Protein AF-A0A3C1PPK3-F1 (afdb_monomer_lite)

Sequence (485 aa):
MQSYTGLGYKLKTDQLLANPNTVRELVELITNYDINYLEFSGLGTVSAKKQSDSAVWELAVKTNLLLQATAELRNSKPNIHMHIGKAWLSSWWLMHTNWVGTNFVPENNWFPMANAEITGFSTENTATHLFNSLAFRLNTETGLLKISLLPESLTSNELQLLSEYINLFLKQPAANNSTKPVQGVFDNSAMIGFYQPANQAIKVVLHNSSFTSKSANVSLASLGITQAGNWFVERTYPTREILRKILTLNDTADFTLNGYETAVFVISRIEDAKRPLLSGVIFETIDNLGNFNKINLLKQTGKVSLLNPETVNSVYYNSSNIDKEITDFGIIDEEIYQNLRFNSEKTKKGIRINANCTVSPSVSKMQAYFLIETASGTAFLPAETDISLLVSEVKTAFIVEKISENKLLIKANAANNSGNFDLQIKTDKTWQGRVEVWLSELTDAGKNELTFECAQVVKEPRMLPKPFGNSKLFNLKKYYEAEFK

pLDDT: mean 78.93, std 12.97, range [37.59, 95.31]

Structure (mmCIF, N/CA/C/O backbone):
data_AF-A0A3C1PPK3-F1
#
_entry.id   AF-A0A3C1PPK3-F1
#
loop_
_atom_site.group_PDB
_atom_site.id
_atom_site.type_symbol
_atom_site.label_atom_id
_atom_site.label_alt_id
_atom_site.label_comp_id
_atom_site.label_asym_id
_atom_site.label_entity_id
_atom_site.label_seq_id
_atom_site.pdbx_PDB_ins_code
_atom_site.Cartn_x
_atom_site.Cartn_y
_atom_site.Cartn_z
_atom_site.occupancy
_atom_site.B_iso_or_equiv
_atom_site.auth_seq_id
_atom_site.auth_comp_id
_atom_site.auth_asym_id
_atom_site.auth_atom_id
_atom_site.pdbx_PDB_model_num
ATOM 1 N N . MET A 1 1 ? 22.198 -6.722 -12.959 1.00 37.59 1 MET A N 1
ATOM 2 C CA . MET A 1 1 ? 22.162 -5.335 -12.453 1.00 37.59 1 MET A CA 1
ATOM 3 C C . MET A 1 1 ? 23.525 -5.072 -11.822 1.00 37.59 1 MET A C 1
ATOM 5 O O . MET A 1 1 ? 23.898 -5.836 -10.942 1.00 37.59 1 MET A O 1
ATOM 9 N N . GLN A 1 2 ? 24.328 -4.136 -12.339 1.00 37.59 2 GLN A N 1
ATOM 10 C CA . GLN A 1 2 ? 25.604 -3.778 -11.699 1.00 37.59 2 GLN A CA 1
ATOM 11 C C . GLN A 1 2 ? 25.289 -2.849 -10.517 1.00 37.59 2 GLN A C 1
ATOM 13 O O . GLN A 1 2 ? 24.608 -1.843 -10.696 1.00 37.59 2 GLN A O 1
ATOM 18 N N . SER A 1 3 ? 25.700 -3.222 -9.303 1.00 39.12 3 SER A N 1
ATOM 19 C CA . SER A 1 3 ? 25.584 -2.365 -8.121 1.00 39.12 3 SER A CA 1
ATOM 20 C C . SER A 1 3 ? 26.776 -1.413 -8.092 1.00 39.12 3 SER A C 1
ATOM 22 O O . SER A 1 3 ? 27.906 -1.861 -7.900 1.00 39.12 3 SER A O 1
ATOM 24 N N . TYR A 1 4 ? 26.537 -0.118 -8.281 1.00 47.62 4 TYR A N 1
ATOM 25 C CA . TYR A 1 4 ? 27.577 0.899 -8.168 1.00 47.62 4 TYR A CA 1
ATOM 26 C C . TYR A 1 4 ? 27.524 1.530 -6.779 1.00 47.62 4 TYR A C 1
ATOM 28 O O . TYR A 1 4 ? 26.546 2.178 -6.416 1.00 47.62 4 TYR A O 1
ATOM 36 N N . THR A 1 5 ? 28.586 1.348 -6.004 1.00 50.84 5 THR A N 1
ATOM 37 C CA . THR A 1 5 ? 28.865 2.161 -4.818 1.00 50.84 5 THR A CA 1
ATOM 38 C C . THR A 1 5 ? 29.766 3.311 -5.254 1.00 50.84 5 THR A C 1
ATOM 40 O O . THR A 1 5 ? 30.829 3.063 -5.817 1.00 50.84 5 THR A O 1
ATOM 43 N N . GLY A 1 6 ? 29.358 4.562 -5.045 1.00 60.69 6 GLY A N 1
ATOM 44 C CA . GLY A 1 6 ? 30.160 5.716 -5.450 1.00 60.69 6 GLY A CA 1
ATOM 45 C C . GLY A 1 6 ? 29.600 7.034 -4.932 1.00 60.69 6 GLY A C 1
ATOM 46 O O . GLY A 1 6 ? 28.467 7.095 -4.451 1.00 60.69 6 GLY A O 1
ATOM 47 N N . LEU A 1 7 ? 30.407 8.088 -5.027 1.00 72.00 7 LEU A N 1
ATOM 48 C CA . LEU A 1 7 ? 29.980 9.437 -4.678 1.00 72.00 7 LEU A CA 1
ATOM 49 C C . LEU A 1 7 ? 28.989 9.952 -5.728 1.00 72.00 7 LEU A C 1
ATOM 51 O O . LEU A 1 7 ? 29.160 9.735 -6.932 1.00 72.00 7 LEU A O 1
ATOM 55 N N . GLY A 1 8 ? 27.944 10.624 -5.250 1.00 77.38 8 GLY A N 1
ATOM 56 C CA . GLY A 1 8 ? 26.984 11.346 -6.074 1.00 77.38 8 GLY A CA 1
ATOM 57 C C . GLY A 1 8 ? 27.191 12.850 -5.940 1.00 77.38 8 GLY A C 1
ATOM 58 O O . GLY A 1 8 ? 27.496 13.336 -4.852 1.00 77.38 8 GLY A O 1
ATOM 59 N N . TYR A 1 9 ? 26.992 13.593 -7.025 1.00 80.44 9 TYR A N 1
ATOM 60 C CA . TYR A 1 9 ? 27.049 15.053 -7.014 1.00 80.44 9 TYR A CA 1
ATOM 61 C C . TYR A 1 9 ? 25.759 15.647 -7.572 1.00 80.44 9 TYR A C 1
ATOM 63 O O . TYR A 1 9 ? 25.222 15.169 -8.571 1.00 80.44 9 TYR A O 1
ATOM 71 N N . LYS A 1 10 ? 25.250 16.695 -6.919 1.00 82.38 10 LYS A N 1
ATOM 72 C CA . LYS A 1 10 ? 24.083 17.444 -7.384 1.00 82.38 10 LYS A CA 1
ATOM 73 C C . LYS A 1 10 ? 24.513 18.842 -7.795 1.00 82.38 10 LYS A C 1
ATOM 75 O O . LYS A 1 10 ? 24.875 19.651 -6.945 1.00 82.38 10 LYS A O 1
ATOM 80 N N . LEU A 1 11 ? 24.414 19.124 -9.087 1.00 79.56 11 LEU A N 1
ATOM 81 C CA . LEU A 1 11 ? 24.751 20.416 -9.664 1.00 79.56 11 LEU A CA 1
ATOM 82 C C . LEU A 1 11 ? 23.479 21.242 -9.871 1.00 79.56 11 LEU A C 1
ATOM 84 O O . LEU A 1 11 ? 22.493 20.762 -10.441 1.00 79.56 11 LEU A O 1
ATOM 88 N N . LYS A 1 12 ? 23.486 22.501 -9.426 1.00 80.50 12 LYS A N 1
ATOM 89 C CA . LYS A 1 12 ? 22.482 23.482 -9.849 1.00 80.50 12 LYS A CA 1
ATOM 90 C C . LYS A 1 12 ? 22.970 24.123 -11.142 1.00 80.50 12 LYS A C 1
ATOM 92 O O . LYS A 1 12 ? 24.075 24.645 -11.180 1.00 80.50 12 LYS A O 1
ATOM 97 N N . THR A 1 13 ? 22.168 24.130 -12.197 1.00 72.69 13 THR A N 1
ATOM 98 C CA . THR A 1 13 ? 22.580 24.653 -13.509 1.00 72.69 13 THR A CA 1
ATOM 99 C C . THR A 1 13 ? 22.870 26.148 -13.507 1.00 72.69 13 THR A C 1
ATOM 101 O O . THR A 1 13 ? 23.626 26.609 -14.350 1.00 72.69 13 THR A O 1
ATOM 104 N N . ASP A 1 14 ? 22.368 26.903 -12.531 1.00 74.62 14 ASP A N 1
ATOM 105 C CA . ASP A 1 14 ? 22.784 28.298 -12.329 1.00 74.62 14 ASP A CA 1
ATOM 106 C C . ASP A 1 14 ? 24.286 28.417 -12.009 1.00 74.62 14 ASP A C 1
ATOM 108 O O . ASP A 1 14 ? 24.909 29.424 -12.327 1.00 74.62 14 ASP A O 1
ATOM 112 N N . GLN A 1 15 ? 24.898 27.367 -11.449 1.00 75.38 15 GLN A N 1
ATOM 113 C CA . GLN A 1 15 ? 26.343 27.306 -11.216 1.00 75.38 15 GLN A CA 1
ATOM 114 C C . GLN A 1 15 ? 27.127 27.146 -12.527 1.00 75.38 15 GLN A C 1
ATOM 116 O O . GLN A 1 15 ? 28.259 27.609 -12.591 1.00 75.38 15 GLN A O 1
ATOM 121 N N . LEU A 1 16 ? 26.529 26.557 -13.576 1.00 71.00 16 LEU A N 1
ATOM 122 C CA . LEU A 1 16 ? 27.148 26.446 -14.907 1.00 71.00 16 LEU A CA 1
ATOM 123 C C . LEU A 1 16 ? 27.249 27.800 -15.617 1.00 71.00 16 LEU A C 1
ATOM 125 O O . LEU A 1 16 ? 28.164 28.004 -16.404 1.00 71.00 16 LEU A O 1
ATOM 129 N N . LEU A 1 17 ? 26.325 28.725 -15.344 1.00 66.94 17 LEU A N 1
ATOM 130 C CA . LEU A 1 17 ? 26.344 30.061 -15.946 1.00 66.94 17 LEU A CA 1
ATOM 131 C C . LEU A 1 17 ? 27.372 31.002 -15.316 1.00 66.94 17 LEU A C 1
ATOM 133 O O . LEU A 1 17 ? 27.701 32.027 -15.908 1.00 66.94 17 LEU A O 1
ATOM 137 N N . ALA A 1 18 ? 27.849 30.693 -14.111 1.00 68.00 18 ALA A N 1
ATOM 138 C CA . ALA A 1 18 ? 28.669 31.615 -13.339 1.00 68.00 18 ALA A CA 1
ATOM 139 C C . ALA A 1 18 ? 30.119 31.724 -13.848 1.00 68.00 18 ALA A C 1
ATOM 141 O O . ALA A 1 18 ? 30.785 32.709 -13.529 1.00 68.00 18 ALA A O 1
ATOM 142 N N . ASN A 1 19 ? 30.627 30.750 -14.616 1.00 68.88 19 ASN A N 1
ATOM 143 C CA . ASN A 1 19 ? 32.015 30.752 -15.084 1.00 68.88 19 ASN A CA 1
ATOM 144 C C . ASN A 1 19 ? 32.168 30.034 -16.457 1.00 68.88 19 ASN A C 1
ATOM 146 O O . ASN A 1 19 ? 31.720 28.903 -16.628 1.00 68.88 19 ASN A O 1
ATOM 150 N N . PRO A 1 20 ? 32.835 30.646 -17.459 1.00 60.31 20 PRO A N 1
ATOM 151 C CA . PRO A 1 20 ? 33.094 30.016 -18.763 1.00 60.31 20 PRO A CA 1
ATOM 152 C C . PRO A 1 20 ? 33.888 28.701 -18.693 1.00 60.31 20 PRO A C 1
ATOM 154 O O . PRO A 1 20 ? 33.800 27.877 -19.598 1.00 60.31 20 PRO A O 1
ATOM 157 N N . ASN A 1 21 ? 34.665 28.493 -17.626 1.00 78.81 21 ASN A N 1
ATOM 158 C CA . ASN A 1 21 ? 35.447 27.278 -17.401 1.00 78.81 21 ASN A CA 1
ATOM 159 C C . ASN A 1 21 ? 34.678 26.182 -16.651 1.00 78.81 21 ASN A C 1
ATOM 161 O O . ASN A 1 21 ? 35.227 25.095 -16.467 1.00 78.81 21 ASN A O 1
ATOM 165 N N . THR A 1 22 ? 33.428 26.423 -16.234 1.00 79.75 22 THR A N 1
ATOM 166 C CA . THR A 1 22 ? 32.719 25.515 -15.320 1.00 79.75 22 THR A CA 1
ATOM 167 C C . THR A 1 22 ? 32.540 24.111 -15.881 1.00 79.75 22 THR A C 1
ATOM 169 O O . THR A 1 22 ? 32.565 23.161 -15.109 1.00 79.75 22 THR A O 1
ATOM 172 N N . VAL A 1 23 ? 32.398 23.935 -17.200 1.00 83.56 23 VAL A N 1
ATOM 173 C CA . VAL A 1 23 ? 32.276 22.587 -17.781 1.00 83.56 23 VAL A CA 1
ATOM 174 C C . VAL A 1 23 ? 33.554 21.777 -17.562 1.00 83.56 23 VAL A C 1
ATOM 176 O O . VAL A 1 23 ? 33.493 20.663 -17.048 1.00 83.56 23 VAL A O 1
ATOM 179 N N . ARG A 1 24 ? 34.716 22.362 -17.861 1.00 88.00 24 ARG A N 1
ATOM 180 C CA . ARG A 1 24 ? 36.019 21.723 -17.646 1.00 88.00 24 ARG A CA 1
ATOM 181 C C . ARG A 1 24 ? 36.290 21.474 -16.165 1.00 88.00 24 ARG A C 1
ATOM 183 O O . ARG A 1 24 ? 36.666 20.366 -15.804 1.00 88.00 24 ARG A O 1
ATOM 190 N N . GLU A 1 25 ? 36.040 22.467 -15.312 1.00 87.50 25 GLU A N 1
ATOM 191 C CA . GLU A 1 25 ? 36.190 22.333 -13.855 1.00 87.50 25 GLU A CA 1
ATOM 192 C C . GLU A 1 25 ? 35.269 21.238 -13.291 1.00 87.50 25 GLU A C 1
ATOM 194 O O . GLU A 1 25 ? 35.676 20.465 -12.425 1.00 87.50 25 GLU A O 1
ATOM 199 N N . LEU A 1 26 ? 34.041 21.121 -13.809 1.00 85.69 26 LEU A N 1
ATOM 200 C CA . LEU A 1 26 ? 33.120 20.043 -13.461 1.00 85.69 26 LEU A CA 1
ATOM 201 C C . LEU A 1 26 ? 33.666 18.688 -13.914 1.00 85.69 26 LEU A C 1
ATOM 203 O O . LEU A 1 26 ? 33.662 17.751 -13.127 1.00 85.69 26 LEU A O 1
ATOM 207 N N . VAL A 1 27 ? 34.142 18.562 -15.154 1.00 87.25 27 VAL A N 1
ATOM 208 C CA . VAL A 1 27 ? 34.720 17.306 -15.659 1.00 87.25 27 VAL A CA 1
ATOM 209 C C . VAL A 1 27 ? 35.927 16.886 -14.820 1.00 87.25 27 VAL A C 1
ATOM 211 O O . VAL A 1 27 ? 36.021 15.719 -14.434 1.00 87.25 27 VAL A O 1
ATOM 214 N N . GLU A 1 28 ? 36.811 17.825 -14.481 1.00 89.00 28 GLU A N 1
ATOM 215 C CA . GLU A 1 28 ? 37.955 17.592 -13.597 1.00 89.00 28 GLU A CA 1
ATOM 216 C C . GLU A 1 28 ? 37.500 17.156 -12.203 1.00 89.00 28 GLU A C 1
ATOM 218 O O . GLU A 1 28 ? 37.973 16.138 -11.708 1.00 89.00 28 GLU A O 1
ATOM 223 N N . LEU A 1 29 ? 36.535 17.850 -11.592 1.00 89.44 29 LEU A N 1
ATOM 224 C CA . LEU A 1 29 ? 35.961 17.471 -10.298 1.00 89.44 29 LEU A CA 1
ATOM 225 C C . LEU A 1 29 ? 35.396 16.044 -10.340 1.00 89.44 29 LEU A C 1
ATOM 227 O O . LEU A 1 29 ? 35.735 15.201 -9.514 1.00 89.44 29 LEU A O 1
ATOM 231 N N . ILE A 1 30 ? 34.543 15.750 -11.317 1.00 88.06 30 ILE A N 1
ATOM 232 C CA . ILE A 1 30 ? 33.876 14.453 -11.443 1.00 88.06 30 ILE A CA 1
ATOM 233 C C . ILE A 1 30 ? 34.886 13.319 -11.652 1.00 88.06 30 ILE A C 1
ATOM 235 O O . ILE A 1 30 ? 34.721 12.232 -11.094 1.00 88.06 30 ILE A O 1
ATOM 239 N N . THR A 1 31 ? 35.941 13.576 -12.425 1.00 85.69 31 THR A N 1
ATOM 240 C CA . THR A 1 31 ? 36.986 12.590 -12.719 1.00 85.69 31 THR A CA 1
ATOM 241 C C . THR A 1 31 ? 37.915 12.394 -11.521 1.00 85.69 31 THR A C 1
ATOM 243 O O . THR A 1 31 ? 38.138 11.260 -11.105 1.00 85.69 31 THR A O 1
ATOM 246 N N . ASN A 1 32 ? 38.398 13.482 -10.915 1.00 90.44 32 ASN A N 1
ATOM 247 C CA . ASN A 1 32 ? 39.363 13.447 -9.814 1.00 90.44 32 ASN A CA 1
ATOM 248 C C . ASN A 1 32 ? 38.776 12.854 -8.528 1.00 90.44 32 ASN A C 1
ATOM 250 O O . ASN A 1 32 ? 39.497 12.213 -7.768 1.00 90.44 32 ASN A O 1
ATOM 254 N N . TYR A 1 33 ? 37.477 13.054 -8.285 1.00 87.44 33 TYR A N 1
ATOM 255 C CA . TYR A 1 33 ? 36.782 12.527 -7.105 1.00 87.44 33 TYR A CA 1
ATOM 256 C C . TYR A 1 33 ? 36.030 11.216 -7.371 1.00 87.44 33 TYR A C 1
ATOM 258 O O . TYR A 1 33 ? 35.250 10.781 -6.527 1.00 87.44 33 TYR A O 1
ATOM 266 N N . ASP A 1 34 ? 36.237 10.600 -8.539 1.00 87.12 34 ASP A N 1
ATOM 267 C CA . ASP A 1 34 ? 35.568 9.369 -8.967 1.00 87.12 34 ASP A CA 1
ATOM 268 C C . ASP A 1 34 ? 34.038 9.387 -8.748 1.00 87.12 34 ASP A C 1
ATOM 270 O O . ASP A 1 34 ? 33.415 8.442 -8.263 1.00 87.12 34 ASP A O 1
ATOM 274 N N . ILE A 1 35 ? 33.395 10.497 -9.119 1.00 87.44 35 ILE A N 1
ATOM 275 C CA . ILE A 1 35 ? 31.944 10.655 -8.978 1.00 87.44 35 ILE A CA 1
ATOM 276 C C . ILE A 1 35 ? 31.252 9.821 -10.059 1.00 87.44 35 ILE A C 1
ATOM 278 O O . ILE A 1 35 ? 31.515 9.987 -11.251 1.00 87.44 35 ILE A O 1
ATOM 282 N N . ASN A 1 36 ? 30.376 8.906 -9.644 1.00 87.62 36 ASN A N 1
ATOM 283 C CA . ASN A 1 36 ? 29.747 7.914 -10.531 1.00 87.62 36 ASN A CA 1
ATOM 284 C C . ASN A 1 36 ? 28.280 8.238 -10.845 1.00 87.62 36 ASN A C 1
ATOM 286 O O . ASN A 1 36 ? 27.701 7.650 -11.759 1.00 87.62 36 ASN A O 1
ATOM 290 N N . TYR A 1 37 ? 27.697 9.196 -10.120 1.00 89.12 37 TYR A N 1
ATOM 291 C CA . TYR A 1 37 ? 26.332 9.676 -10.304 1.00 89.12 37 TYR A CA 1
ATOM 292 C C . TYR A 1 37 ? 26.284 11.209 -10.285 1.00 89.12 37 TYR A C 1
ATOM 294 O O . TYR A 1 37 ? 26.788 11.837 -9.351 1.00 89.12 37 TYR A O 1
ATOM 302 N N . LEU A 1 38 ? 25.640 11.808 -11.286 1.00 89.06 38 LEU A N 1
ATOM 303 C CA . LEU A 1 38 ? 25.472 13.254 -11.409 1.00 89.06 38 LEU A CA 1
ATOM 304 C C . LEU A 1 38 ? 24.002 13.619 -11.651 1.00 89.06 38 LEU A C 1
ATOM 306 O O . LEU A 1 38 ? 23.409 13.209 -12.648 1.00 89.06 38 LEU A O 1
ATOM 310 N N . GLU A 1 39 ? 23.432 14.428 -10.756 1.00 87.94 39 GLU A N 1
ATOM 311 C CA . GLU A 1 39 ? 22.098 15.024 -10.901 1.00 87.94 39 GLU A CA 1
ATOM 312 C C . GLU A 1 39 ? 22.215 16.501 -11.291 1.00 87.94 39 GLU A C 1
ATOM 314 O O . GLU A 1 39 ? 22.728 17.323 -10.529 1.00 87.94 39 GLU A O 1
ATOM 319 N N . PHE A 1 40 ? 21.668 16.855 -12.450 1.00 86.38 40 PHE A N 1
ATOM 320 C CA . PHE A 1 40 ? 21.488 18.234 -12.885 1.00 86.38 40 PHE A CA 1
ATOM 321 C C . PHE A 1 40 ? 20.135 18.759 -12.401 1.00 86.38 40 PHE A C 1
ATOM 323 O O . PHE A 1 40 ? 19.094 18.155 -12.643 1.00 86.38 40 PHE A O 1
ATOM 330 N N . SER A 1 41 ? 20.117 19.903 -11.722 1.00 82.06 41 SER A N 1
ATOM 331 C CA . SER A 1 41 ? 18.899 20.516 -11.177 1.00 82.06 41 SER A CA 1
ATOM 332 C C . SER A 1 41 ? 18.866 22.022 -11.426 1.00 82.06 41 SER A C 1
ATOM 334 O O . SER A 1 41 ? 19.895 22.618 -11.705 1.00 82.06 41 SER A O 1
ATOM 336 N N . GLY A 1 42 ? 17.704 22.668 -11.292 1.00 69.88 42 GLY A N 1
ATOM 337 C CA . GLY A 1 42 ? 17.645 24.136 -11.236 1.00 69.88 42 GLY A CA 1
ATOM 338 C C . GLY A 1 42 ? 17.702 24.875 -12.577 1.00 69.88 42 GLY A C 1
ATOM 339 O O . GLY A 1 42 ? 18.027 26.052 -12.590 1.00 69.88 42 GLY A O 1
ATOM 340 N N . LEU A 1 43 ? 17.344 24.238 -13.695 1.00 67.81 43 LEU A N 1
ATOM 341 C CA . LEU A 1 43 ? 17.264 24.916 -15.002 1.00 67.81 43 LEU A CA 1
ATOM 342 C C . LEU A 1 43 ? 16.178 26.010 -15.059 1.00 67.81 43 LEU A C 1
ATOM 344 O O . LEU A 1 43 ? 16.219 26.872 -15.933 1.00 67.81 43 LEU A O 1
ATOM 348 N N . GLY A 1 44 ? 15.238 25.997 -14.105 1.00 61.16 44 GLY A N 1
ATOM 349 C CA . GLY A 1 44 ? 14.089 26.899 -14.062 1.00 61.16 44 GLY A CA 1
ATOM 350 C C . GLY A 1 44 ? 13.072 26.614 -15.173 1.00 61.16 44 GLY A C 1
ATOM 351 O O . GLY A 1 44 ? 13.321 25.833 -16.088 1.00 61.16 44 GLY A O 1
ATOM 352 N N . THR A 1 45 ? 11.901 27.240 -15.080 1.00 61.12 45 THR A N 1
ATOM 353 C CA . THR A 1 45 ? 10.949 27.364 -16.192 1.00 61.12 45 THR A CA 1
ATOM 354 C C . THR A 1 45 ? 10.857 28.838 -16.560 1.00 61.12 45 THR A C 1
ATOM 356 O O . THR A 1 45 ? 10.664 29.667 -15.665 1.00 61.12 45 THR A O 1
ATOM 359 N N . VAL A 1 46 ? 10.931 29.180 -17.846 1.00 56.41 46 VAL A N 1
ATOM 360 C CA . VAL A 1 46 ? 10.552 30.527 -18.297 1.00 56.41 46 VAL A CA 1
ATOM 361 C C . VAL A 1 46 ? 9.038 30.623 -18.141 1.00 56.41 46 VAL A C 1
ATOM 363 O O . VAL A 1 46 ? 8.285 30.007 -18.891 1.00 56.41 46 VAL A O 1
ATOM 366 N N . SER A 1 47 ? 8.570 31.312 -17.099 1.00 53.91 47 SER A N 1
ATOM 367 C CA . SER A 1 47 ? 7.131 31.462 -16.891 1.00 53.91 47 SER A CA 1
ATOM 368 C C . SER A 1 47 ? 6.534 32.303 -18.021 1.00 53.91 47 SER A C 1
ATOM 370 O O . SER A 1 47 ? 7.167 33.239 -18.507 1.00 53.91 47 SER A O 1
ATOM 372 N N . ALA A 1 48 ? 5.287 32.023 -18.411 1.00 52.91 48 ALA A N 1
ATOM 373 C CA . ALA A 1 48 ? 4.592 32.785 -19.455 1.00 52.91 48 ALA A CA 1
ATOM 374 C C . ALA A 1 48 ? 4.504 34.300 -19.153 1.00 52.91 48 ALA A C 1
ATOM 376 O O . ALA A 1 48 ? 4.365 35.107 -20.062 1.00 52.91 48 ALA A O 1
ATOM 377 N N . LYS A 1 49 ? 4.640 34.702 -17.878 1.00 48.19 49 LYS A N 1
ATOM 378 C CA . LYS A 1 49 ? 4.674 36.108 -17.434 1.00 48.19 49 LYS A CA 1
ATOM 379 C C . LYS A 1 49 ? 6.065 36.768 -17.519 1.00 48.19 49 LYS A C 1
ATOM 381 O O . LYS A 1 49 ? 6.167 37.964 -17.275 1.00 48.19 49 LYS A O 1
ATOM 386 N N . LYS A 1 50 ? 7.128 36.011 -17.820 1.00 53.75 50 LYS A N 1
ATOM 387 C CA . LYS A 1 50 ? 8.530 36.466 -17.923 1.00 53.75 50 LYS A CA 1
ATOM 388 C C . LYS A 1 50 ? 9.174 36.066 -19.262 1.00 53.75 50 LYS A C 1
ATOM 390 O O . LYS A 1 50 ? 10.365 35.776 -19.308 1.00 53.75 50 LYS A O 1
ATOM 395 N N . GLN A 1 51 ? 8.410 36.046 -20.354 1.00 59.28 51 GLN A N 1
ATOM 396 C CA . GLN A 1 51 ? 8.976 35.918 -21.702 1.00 59.28 51 GLN A CA 1
ATOM 397 C C . GLN A 1 51 ? 9.638 37.239 -22.122 1.00 59.28 51 GLN A C 1
ATOM 399 O O . GLN A 1 51 ? 9.096 37.996 -22.918 1.00 59.28 51 GLN A O 1
ATOM 404 N N . SER A 1 52 ? 10.791 37.552 -21.535 1.00 69.75 52 SER A N 1
ATOM 405 C CA . SER A 1 52 ? 11.723 38.509 -22.126 1.00 69.75 52 SER A CA 1
ATOM 406 C C . SER A 1 52 ? 12.729 37.748 -22.986 1.00 69.75 52 SER A C 1
ATOM 408 O O . SER A 1 52 ? 13.070 36.604 -22.670 1.00 69.75 52 SER A O 1
ATOM 410 N N . ASP A 1 53 ? 13.254 38.385 -24.034 1.00 74.44 53 ASP A N 1
ATOM 411 C CA . ASP A 1 53 ? 14.310 37.802 -24.878 1.00 74.44 53 ASP A CA 1
ATOM 412 C C . ASP A 1 53 ? 15.512 37.328 -24.043 1.00 74.44 53 ASP A C 1
ATOM 414 O O . ASP A 1 53 ? 16.112 36.293 -24.322 1.00 74.44 53 ASP A O 1
ATOM 418 N N . SER A 1 54 ? 15.802 38.038 -22.947 1.00 75.44 54 SER A N 1
ATOM 419 C CA . SER A 1 54 ? 16.839 37.683 -21.974 1.00 75.44 54 SER A CA 1
ATOM 420 C C . SER A 1 54 ? 16.574 36.339 -21.277 1.00 75.44 54 SER A C 1
ATOM 422 O O . SER A 1 54 ? 17.479 35.514 -21.183 1.00 75.44 54 SER A O 1
ATOM 424 N N . ALA A 1 55 ? 15.332 36.057 -20.864 1.00 73.81 55 ALA A N 1
ATOM 425 C CA . ALA A 1 55 ? 14.989 34.794 -20.204 1.00 73.81 55 ALA A CA 1
ATOM 426 C C . ALA A 1 55 ? 15.046 33.592 -21.164 1.00 73.81 55 ALA A C 1
ATOM 428 O O . ALA A 1 55 ? 15.455 32.498 -20.772 1.00 73.81 55 ALA A O 1
ATOM 429 N N . VAL A 1 56 ? 14.656 33.789 -22.429 1.00 76.25 56 VAL A N 1
ATOM 430 C CA . VAL A 1 56 ? 14.767 32.759 -23.476 1.00 76.25 56 VAL A CA 1
ATOM 431 C C . VAL A 1 56 ? 16.234 32.484 -23.803 1.00 76.25 56 VAL A C 1
ATOM 433 O O . VAL A 1 56 ? 16.638 31.324 -23.897 1.00 76.25 56 VAL A O 1
ATOM 436 N N . TRP A 1 57 ? 17.042 33.538 -23.928 1.00 79.19 57 TRP A N 1
ATOM 437 C CA . TRP A 1 57 ? 18.474 33.414 -24.182 1.00 79.19 57 TRP A CA 1
ATOM 438 C C . TRP A 1 57 ? 19.199 32.709 -23.031 1.00 79.19 57 TRP A C 1
ATOM 440 O O . TRP A 1 57 ? 19.958 31.774 -23.271 1.00 79.19 57 TRP A O 1
ATOM 450 N N . GLU A 1 58 ? 18.903 33.070 -21.780 1.00 78.75 58 GLU A N 1
ATOM 451 C CA . GLU A 1 58 ? 19.454 32.403 -20.595 1.00 78.75 58 GLU A CA 1
ATOM 452 C C . GLU A 1 58 ? 19.134 30.898 -20.595 1.00 78.75 58 GLU A C 1
ATOM 454 O O . GLU A 1 58 ? 20.017 30.071 -20.359 1.00 78.75 58 GLU A O 1
ATOM 459 N N . LEU A 1 59 ? 17.892 30.523 -20.923 1.00 79.62 59 LEU A N 1
ATOM 460 C CA . LEU A 1 59 ? 17.479 29.124 -21.029 1.00 79.62 59 LEU A CA 1
ATOM 461 C C . LEU A 1 59 ? 18.250 28.373 -22.126 1.00 79.62 59 LEU A C 1
ATOM 463 O O . LEU A 1 59 ? 18.695 27.242 -21.911 1.00 79.62 59 LEU A O 1
ATOM 467 N N . ALA A 1 60 ? 18.423 28.996 -23.294 1.00 82.31 60 ALA A N 1
ATOM 468 C CA . ALA A 1 60 ? 19.168 28.420 -24.409 1.00 82.31 60 ALA A CA 1
ATOM 469 C C . ALA A 1 60 ? 20.648 28.210 -24.050 1.00 82.31 60 ALA A C 1
ATOM 471 O O . ALA A 1 60 ? 21.198 27.138 -24.302 1.00 82.31 60 ALA A O 1
ATOM 472 N N . VAL A 1 61 ? 21.276 29.189 -23.390 1.00 82.50 61 VAL A N 1
ATOM 473 C CA . VAL A 1 61 ? 22.663 29.081 -22.914 1.00 82.50 61 VAL A CA 1
ATOM 474 C C . VAL A 1 61 ? 22.797 27.968 -21.874 1.00 82.50 61 VAL A C 1
ATOM 476 O O . VAL A 1 61 ? 23.670 27.113 -22.022 1.00 82.50 61 VAL A O 1
ATOM 479 N N . LYS A 1 62 ? 21.904 27.906 -20.874 1.00 81.75 62 LYS A N 1
ATOM 480 C CA . LYS A 1 62 ? 21.883 26.812 -19.883 1.00 81.75 62 LYS A CA 1
ATOM 481 C C . LYS A 1 62 ? 21.763 25.441 -20.547 1.00 81.75 62 LYS A C 1
ATOM 483 O O . LYS A 1 62 ? 22.463 24.508 -20.162 1.00 81.75 62 LYS A O 1
ATOM 488 N N . THR A 1 63 ? 20.894 25.330 -21.550 1.00 84.31 63 THR A N 1
ATOM 489 C CA . THR A 1 63 ? 20.681 24.088 -22.305 1.00 84.31 63 THR A CA 1
ATOM 490 C C . THR A 1 63 ? 21.951 23.684 -23.052 1.00 84.31 63 THR A C 1
ATOM 492 O O . THR A 1 63 ? 22.398 22.550 -22.912 1.00 84.31 63 THR A O 1
ATOM 495 N N . ASN A 1 64 ? 22.584 24.609 -23.777 1.00 85.94 64 ASN A N 1
ATOM 496 C CA . ASN A 1 64 ? 23.816 24.335 -24.521 1.00 85.94 64 ASN A CA 1
ATOM 497 C C . ASN A 1 64 ? 24.984 23.940 -23.610 1.00 85.94 64 ASN A C 1
ATOM 499 O O . ASN A 1 64 ? 25.685 22.975 -23.906 1.00 85.94 64 ASN A O 1
ATOM 503 N N . LEU A 1 65 ? 25.166 24.628 -22.480 1.00 84.81 65 LEU A N 1
ATOM 504 C CA . LEU A 1 65 ? 26.202 24.276 -21.505 1.00 84.81 65 LEU A CA 1
ATOM 505 C C . LEU A 1 65 ? 25.969 22.890 -20.903 1.00 84.81 65 LEU A C 1
ATOM 507 O O . LEU A 1 65 ? 26.917 22.135 -20.702 1.00 84.81 65 LEU A O 1
ATOM 511 N N . LEU A 1 66 ? 24.711 22.528 -20.647 1.00 86.75 66 LEU A N 1
ATOM 512 C CA . LEU A 1 66 ? 24.367 21.194 -20.170 1.00 86.75 66 LEU A CA 1
ATOM 513 C C . LEU A 1 66 ? 24.668 20.113 -21.222 1.00 86.75 66 LEU A C 1
ATOM 515 O O . LEU A 1 66 ? 25.189 19.050 -20.880 1.00 86.75 66 LEU A O 1
ATOM 519 N N . LEU A 1 67 ? 24.400 20.377 -22.503 1.00 88.75 67 LEU A N 1
ATOM 520 C CA . LEU A 1 67 ? 24.762 19.457 -23.589 1.00 88.75 67 LEU A CA 1
ATOM 521 C C . LEU A 1 67 ? 26.268 19.283 -23.713 1.00 88.75 67 LEU A C 1
ATOM 523 O O . LEU A 1 67 ? 26.747 18.159 -23.832 1.00 88.75 67 LEU A O 1
ATOM 527 N N . GLN A 1 68 ? 27.010 20.384 -23.638 1.00 89.44 68 GLN A N 1
ATOM 528 C CA . GLN A 1 68 ? 28.462 20.340 -23.661 1.00 89.44 68 GLN A CA 1
ATOM 529 C C . GLN A 1 68 ? 28.996 19.522 -22.478 1.00 89.44 68 GLN A C 1
ATOM 531 O O . GLN A 1 68 ? 29.776 18.596 -22.678 1.00 89.44 68 GLN A O 1
ATOM 536 N N . ALA A 1 69 ? 28.510 19.791 -21.263 1.00 88.19 69 ALA A N 1
ATOM 537 C CA . ALA A 1 69 ? 28.925 19.066 -20.068 1.00 88.19 69 ALA A CA 1
ATOM 538 C C . ALA A 1 69 ? 28.615 17.568 -20.147 1.00 88.19 69 ALA A C 1
ATOM 540 O O . ALA A 1 69 ? 29.476 16.748 -19.844 1.00 88.19 69 ALA A O 1
ATOM 541 N N . THR A 1 70 ? 27.410 17.191 -20.579 1.00 90.75 70 THR A N 1
ATOM 542 C CA . THR A 1 70 ? 27.037 15.773 -20.716 1.00 90.75 70 THR A CA 1
ATOM 543 C C . THR A 1 70 ? 27.870 15.055 -21.781 1.00 90.75 70 THR A C 1
ATOM 545 O O . THR A 1 70 ? 28.278 13.915 -21.557 1.00 90.75 70 THR A O 1
ATOM 548 N N . ALA A 1 71 ? 28.178 15.713 -22.904 1.00 92.06 71 ALA A N 1
ATOM 549 C CA . ALA A 1 71 ? 29.031 15.157 -23.952 1.00 92.06 71 ALA A CA 1
ATOM 550 C C . ALA A 1 71 ? 30.487 14.986 -23.486 1.00 92.06 71 ALA A C 1
ATOM 552 O O . ALA A 1 71 ? 31.064 13.910 -23.649 1.00 92.06 71 ALA A O 1
ATOM 553 N N . GLU A 1 72 ? 31.073 16.011 -22.863 1.00 92.75 72 GLU A N 1
ATOM 554 C CA . GLU A 1 72 ? 32.444 15.948 -22.344 1.00 92.75 72 GLU A CA 1
ATOM 555 C C . GLU A 1 72 ? 32.583 14.897 -21.234 1.00 92.75 72 GLU A C 1
ATOM 557 O O . GLU A 1 72 ? 33.516 14.095 -21.270 1.00 92.75 72 GLU A O 1
ATOM 562 N N . LEU A 1 73 ? 31.618 14.821 -20.310 1.00 91.25 73 LEU A N 1
ATOM 563 C CA . LEU A 1 73 ? 31.588 13.805 -19.254 1.00 91.25 73 LEU A CA 1
ATOM 564 C C . LEU A 1 73 ? 31.439 12.384 -19.802 1.00 91.25 73 LEU A C 1
ATOM 566 O O . LEU A 1 73 ? 32.069 11.465 -19.287 1.00 91.25 73 LEU A O 1
ATOM 570 N N . ARG A 1 74 ? 30.634 12.173 -20.851 1.00 91.50 74 ARG A N 1
ATOM 571 C CA . ARG A 1 74 ? 30.538 10.863 -21.519 1.00 91.50 74 ARG A CA 1
ATOM 572 C C . ARG A 1 74 ? 31.855 10.454 -22.163 1.00 91.50 74 ARG A C 1
ATOM 574 O O . ARG A 1 74 ? 32.195 9.276 -22.120 1.00 91.50 74 ARG A O 1
ATOM 581 N N . ASN A 1 75 ? 32.585 11.404 -22.738 1.00 91.94 75 ASN A N 1
ATOM 582 C CA . ASN A 1 75 ? 33.876 11.131 -23.359 1.00 91.94 75 ASN A CA 1
ATOM 583 C C . ASN A 1 75 ? 34.955 10.813 -22.315 1.00 91.94 75 ASN A C 1
ATOM 585 O O . ASN A 1 75 ? 35.728 9.879 -22.511 1.00 91.94 75 ASN A O 1
ATOM 589 N N . SER A 1 76 ? 35.004 11.557 -21.205 1.00 90.88 76 SER A N 1
ATOM 590 C CA . SER A 1 76 ? 36.009 11.353 -20.152 1.00 90.88 76 SER A CA 1
ATOM 591 C C . SER A 1 76 ? 35.684 10.181 -19.224 1.00 90.88 76 SER A C 1
ATOM 593 O O . SER A 1 76 ? 36.585 9.473 -18.777 1.00 90.88 76 SER A O 1
ATOM 595 N N . LYS A 1 77 ? 34.397 9.945 -18.949 1.00 91.44 77 LYS A N 1
ATOM 596 C CA . LYS A 1 77 ? 33.901 8.902 -18.048 1.00 91.44 77 LYS A CA 1
ATOM 597 C C . LYS A 1 77 ? 32.665 8.212 -18.647 1.00 91.44 77 LYS A C 1
ATOM 599 O O . LYS A 1 77 ? 31.547 8.455 -18.196 1.00 91.44 77 LYS A O 1
ATOM 604 N N . PRO A 1 78 ? 32.831 7.281 -19.609 1.00 89.38 78 PRO A N 1
ATOM 605 C CA . PRO A 1 78 ? 31.710 6.657 -20.331 1.00 89.38 78 PRO A CA 1
ATOM 606 C C . PRO A 1 78 ? 30.648 5.998 -19.441 1.00 89.38 78 PRO A C 1
ATOM 608 O O . PRO A 1 78 ? 29.465 5.978 -19.791 1.00 89.38 78 PRO A O 1
ATOM 611 N N . ASN A 1 79 ? 31.068 5.510 -18.270 1.00 87.25 79 ASN A N 1
ATOM 612 C CA . ASN A 1 79 ? 30.228 4.811 -17.300 1.00 87.25 79 ASN A CA 1
ATOM 613 C C . ASN A 1 79 ? 29.525 5.738 -16.293 1.00 87.25 79 ASN A C 1
ATOM 615 O O . ASN A 1 79 ? 28.876 5.241 -15.375 1.00 87.25 79 ASN A O 1
ATOM 619 N N . ILE A 1 80 ? 29.648 7.066 -16.415 1.00 90.38 80 ILE A N 1
ATOM 620 C CA . ILE A 1 80 ? 28.932 7.980 -15.523 1.00 90.38 80 ILE A CA 1
ATOM 621 C C . ILE A 1 80 ? 27.417 7.853 -15.712 1.00 90.38 80 ILE A C 1
ATOM 623 O O . ILE A 1 80 ? 26.902 7.843 -16.836 1.00 90.38 80 ILE A O 1
ATOM 627 N N . HIS A 1 81 ? 26.696 7.790 -14.594 1.00 88.38 81 HIS A N 1
ATOM 628 C CA . HIS A 1 81 ? 25.245 7.882 -14.590 1.00 88.38 81 HIS A CA 1
ATOM 629 C C . HIS A 1 81 ? 24.814 9.336 -14.457 1.00 88.38 81 HIS A C 1
ATOM 631 O O . HIS A 1 81 ? 25.145 10.007 -13.480 1.00 88.38 81 HIS A O 1
ATOM 637 N N . MET A 1 82 ? 24.044 9.815 -15.430 1.00 90.06 82 MET A N 1
ATOM 638 C CA . MET A 1 82 ? 23.550 11.191 -15.442 1.00 90.06 82 MET A CA 1
ATOM 639 C C . MET A 1 82 ? 22.032 11.237 -15.344 1.00 90.06 82 MET A C 1
ATOM 641 O O . MET A 1 82 ? 21.322 10.456 -15.985 1.00 90.06 82 MET A O 1
ATOM 645 N N . HIS A 1 83 ? 21.544 12.193 -14.563 1.00 86.69 83 HIS A N 1
ATOM 646 C CA . HIS A 1 83 ? 20.136 12.409 -14.272 1.00 86.69 83 HIS A CA 1
ATOM 647 C C . HIS A 1 83 ? 19.786 13.895 -14.393 1.00 86.69 83 HIS A C 1
ATOM 649 O O . HIS A 1 83 ? 20.530 14.747 -13.916 1.00 86.69 83 HIS A O 1
ATOM 655 N N . ILE A 1 84 ? 18.653 14.218 -15.021 1.00 84.19 84 ILE A N 1
ATOM 656 C CA . ILE A 1 84 ? 18.129 15.594 -15.094 1.00 84.19 84 ILE A CA 1
ATOM 657 C C . ILE A 1 84 ? 16.891 15.697 -14.218 1.00 84.19 84 ILE A C 1
ATOM 659 O O . ILE A 1 84 ? 15.923 14.999 -14.466 1.00 84.19 84 ILE A O 1
ATOM 663 N N . GLY A 1 85 ? 16.891 16.572 -13.215 1.00 75.44 85 GLY A N 1
ATOM 664 C CA . GLY A 1 85 ? 15.799 16.742 -12.257 1.00 75.44 85 GLY A CA 1
ATOM 665 C C . GLY A 1 85 ? 14.515 17.393 -12.808 1.00 75.44 85 GLY A C 1
ATOM 666 O O . GLY A 1 85 ? 14.402 17.742 -13.979 1.00 75.44 85 GLY A O 1
ATOM 667 N N . LYS A 1 86 ? 13.550 17.595 -11.896 1.00 63.94 86 LYS A N 1
ATOM 668 C CA . LYS A 1 86 ? 12.089 17.807 -12.072 1.00 63.94 86 LYS A CA 1
ATOM 669 C C . LYS A 1 86 ? 11.551 18.942 -12.974 1.00 63.94 86 LYS A C 1
ATOM 671 O O . LYS A 1 86 ? 10.374 19.267 -12.862 1.00 63.94 86 LYS A O 1
ATOM 676 N N . ALA A 1 87 ? 12.335 19.564 -13.848 1.00 57.72 87 ALA A N 1
ATOM 677 C CA . ALA A 1 87 ? 11.875 20.729 -14.616 1.00 57.72 87 ALA A CA 1
ATOM 678 C C . ALA A 1 87 ? 11.688 20.488 -16.129 1.00 57.72 87 ALA A C 1
ATOM 680 O O . ALA A 1 87 ? 11.172 21.375 -16.802 1.00 57.72 87 ALA A O 1
ATOM 681 N N . TRP A 1 88 ? 12.091 19.331 -16.678 1.00 62.84 88 TRP A N 1
ATOM 682 C CA . TRP A 1 88 ? 12.171 19.138 -18.136 1.00 62.84 88 TRP A CA 1
ATOM 683 C C . TRP A 1 88 ? 11.664 17.765 -18.571 1.00 62.84 88 TRP A C 1
ATOM 685 O O . TRP A 1 88 ? 12.421 16.805 -18.679 1.00 62.84 88 TRP A O 1
ATOM 695 N N . LEU A 1 89 ? 10.367 17.680 -18.859 1.00 63.69 89 LEU A N 1
ATOM 696 C CA . LEU A 1 89 ? 9.726 16.468 -19.368 1.00 63.69 89 LEU A CA 1
ATOM 697 C C . LEU A 1 89 ? 9.876 16.381 -20.897 1.00 63.69 89 LEU A C 1
ATOM 699 O O . LEU A 1 89 ? 8.889 16.465 -21.620 1.00 63.69 89 LEU A O 1
ATOM 703 N N . SER A 1 90 ? 11.106 16.222 -21.402 1.00 72.62 90 SER A N 1
ATOM 704 C CA . SER A 1 90 ? 11.351 15.923 -22.825 1.00 72.62 90 SER A CA 1
ATOM 705 C C . SER A 1 90 ? 12.168 14.647 -22.996 1.00 72.62 90 SER A C 1
ATOM 707 O O . SER A 1 90 ? 13.217 14.490 -22.370 1.00 72.62 90 SER A O 1
ATOM 709 N N . SER A 1 91 ? 11.699 13.739 -23.859 1.00 70.00 91 SER A N 1
ATOM 710 C CA . SER A 1 91 ? 12.370 12.466 -24.176 1.00 70.00 91 SER A CA 1
ATOM 711 C C . SER A 1 91 ? 13.713 12.673 -24.865 1.00 70.00 91 SER A C 1
ATOM 713 O O . SER A 1 91 ? 14.593 11.824 -24.760 1.00 70.00 91 SER A O 1
ATOM 715 N N . TRP A 1 92 ? 13.910 13.840 -25.476 1.00 78.56 92 TRP A N 1
ATOM 716 C CA . TRP A 1 92 ? 15.167 14.258 -26.083 1.00 78.56 92 TRP A CA 1
ATOM 717 C C . TRP A 1 92 ? 16.354 14.188 -25.109 1.00 78.56 92 TRP A C 1
ATOM 719 O O . TRP A 1 92 ? 17.455 13.801 -25.497 1.00 78.56 92 TRP A O 1
ATOM 729 N N . TRP A 1 93 ? 16.128 14.460 -23.820 1.00 83.56 93 TRP A N 1
ATOM 730 C CA . TRP A 1 93 ? 17.182 14.381 -22.809 1.00 83.56 93 TRP A CA 1
ATOM 731 C C . TRP A 1 93 ? 17.762 12.976 -22.627 1.00 83.56 93 TRP A C 1
ATOM 733 O O . TRP A 1 93 ? 18.928 12.855 -22.263 1.00 83.56 93 TRP A O 1
ATOM 743 N N . LEU A 1 94 ? 17.009 11.920 -22.950 1.00 81.88 94 LEU A N 1
ATOM 744 C CA . LEU A 1 94 ? 17.493 10.537 -22.867 1.00 81.88 94 LEU A CA 1
ATOM 745 C C . LEU A 1 94 ? 18.586 10.209 -23.893 1.00 81.88 94 LEU A C 1
ATOM 747 O O . LEU A 1 94 ? 19.251 9.186 -23.767 1.00 81.88 94 LEU A O 1
ATOM 751 N N . MET A 1 95 ? 18.819 11.077 -24.882 1.00 84.94 95 MET A N 1
ATOM 752 C CA . MET A 1 95 ? 19.992 10.968 -25.757 1.00 84.94 95 MET A CA 1
ATOM 753 C C . MET A 1 95 ? 21.288 11.388 -25.051 1.00 84.94 95 MET A C 1
ATOM 755 O O . MET A 1 95 ? 22.376 11.009 -25.476 1.00 84.94 95 MET A O 1
ATOM 759 N N . HIS A 1 96 ? 21.174 12.164 -23.973 1.00 87.06 96 HIS A N 1
ATOM 760 C CA . HIS A 1 96 ? 22.300 12.762 -23.259 1.00 87.06 96 HIS A CA 1
ATOM 761 C C . HIS A 1 96 ? 22.445 12.217 -21.837 1.00 87.06 96 HIS A C 1
ATOM 763 O O . HIS A 1 96 ? 23.549 12.205 -21.294 1.00 87.06 96 HIS A O 1
ATOM 769 N N . THR A 1 97 ? 21.364 11.722 -21.230 1.00 86.75 97 THR A N 1
ATOM 770 C CA . THR A 1 97 ? 21.344 11.231 -19.848 1.00 86.75 97 THR A CA 1
ATOM 771 C C . THR A 1 97 ? 20.701 9.856 -19.723 1.00 86.75 97 THR A C 1
ATOM 773 O O . THR A 1 97 ? 20.049 9.359 -20.635 1.00 86.75 97 THR A O 1
ATOM 776 N N . ASN A 1 98 ? 20.917 9.202 -18.581 1.00 86.62 98 ASN A N 1
ATOM 777 C CA . ASN A 1 98 ? 20.339 7.888 -18.304 1.00 86.62 98 ASN A CA 1
ATOM 778 C C . ASN A 1 98 ? 18.889 8.003 -17.819 1.00 86.62 98 ASN A C 1
ATOM 780 O O . ASN A 1 98 ? 18.055 7.161 -18.158 1.00 86.62 98 ASN A O 1
ATOM 784 N N . TRP A 1 99 ? 18.607 9.039 -17.024 1.00 81.12 99 TRP A N 1
ATOM 785 C CA . TRP A 1 99 ? 17.322 9.229 -16.361 1.00 81.12 99 TRP A CA 1
ATOM 786 C C . TRP A 1 99 ? 16.844 10.677 -16.414 1.00 81.12 99 TRP A C 1
ATOM 788 O O . TRP A 1 99 ? 17.642 11.622 -16.437 1.00 81.12 99 TRP A O 1
ATOM 798 N N . VAL A 1 100 ? 15.525 10.841 -16.345 1.00 76.62 100 VAL A N 1
ATOM 799 C CA . VAL A 1 100 ? 14.860 12.140 -16.213 1.00 76.62 100 VAL A CA 1
ATOM 800 C C . VAL A 1 100 ? 13.926 12.113 -15.003 1.00 76.62 100 VAL A C 1
ATOM 802 O O . VAL A 1 100 ? 13.184 11.159 -14.777 1.00 76.62 100 VAL A O 1
ATOM 805 N 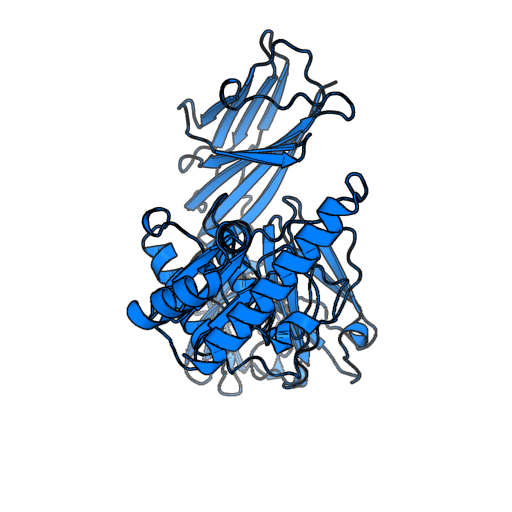N . GLY A 1 101 ? 13.992 13.174 -14.210 1.00 71.12 101 GLY A N 1
ATOM 806 C CA . GLY A 1 101 ? 13.155 13.473 -13.064 1.00 71.12 101 GLY A CA 1
ATOM 807 C C . GLY A 1 101 ? 11.766 13.836 -13.524 1.00 71.12 101 GLY A C 1
ATOM 808 O O . GLY A 1 101 ? 11.553 14.914 -14.079 1.00 71.12 101 GLY A O 1
ATOM 809 N N . THR A 1 102 ? 10.811 12.953 -13.256 1.00 62.41 102 THR A N 1
ATOM 810 C CA . THR A 1 102 ? 9.412 13.199 -13.583 1.00 62.41 102 THR A CA 1
ATOM 811 C C . THR A 1 102 ? 8.589 13.192 -12.300 1.00 62.41 102 THR A C 1
ATOM 813 O O . THR A 1 102 ? 8.741 12.323 -11.442 1.00 62.41 102 THR A O 1
ATOM 816 N N . ASN A 1 103 ? 7.701 14.174 -12.138 1.00 56.75 103 ASN A N 1
ATOM 817 C CA . ASN A 1 103 ? 6.504 13.923 -11.345 1.00 56.75 103 ASN A CA 1
ATOM 818 C C . ASN A 1 103 ? 5.618 13.120 -12.286 1.00 56.75 103 ASN A C 1
ATOM 820 O O . ASN A 1 103 ? 5.077 13.694 -13.227 1.00 56.75 103 ASN A O 1
ATOM 824 N N . PHE A 1 104 ? 5.592 11.799 -12.128 1.00 53.00 104 PHE A N 1
ATOM 825 C CA . PHE A 1 104 ? 4.855 10.943 -13.043 1.00 53.00 104 PHE A CA 1
ATOM 826 C C . PHE A 1 104 ? 3.378 11.362 -13.044 1.00 53.00 104 PHE A C 1
ATOM 828 O O . PHE A 1 104 ? 2.674 11.179 -12.051 1.00 53.00 104 PHE A O 1
ATOM 835 N N . VAL A 1 105 ? 2.934 11.960 -14.149 1.00 53.22 105 VAL A N 1
ATOM 836 C CA . VAL A 1 105 ? 1.523 12.193 -14.449 1.00 53.22 105 VAL A CA 1
ATOM 837 C C . VAL A 1 105 ? 1.187 11.216 -15.577 1.00 53.22 105 VAL A C 1
ATOM 839 O O . VAL A 1 105 ? 1.790 11.328 -16.647 1.00 53.22 105 VAL A O 1
ATOM 842 N N . PRO A 1 106 ? 0.273 10.251 -15.359 1.00 47.06 106 PRO A N 1
ATOM 843 C CA . PRO A 1 106 ? -0.048 9.189 -16.324 1.00 47.06 106 PRO A CA 1
ATOM 844 C C . PRO A 1 106 ? -0.437 9.682 -17.724 1.00 47.06 106 PRO A C 1
ATOM 846 O O . PRO A 1 106 ? -0.352 8.935 -18.692 1.00 47.06 106 PRO A O 1
ATOM 849 N N . GLU A 1 107 ? -0.856 10.942 -17.831 1.00 42.53 107 GLU A N 1
ATOM 850 C CA . GLU A 1 107 ? -1.338 11.584 -19.055 1.00 42.53 107 GLU A CA 1
ATOM 851 C C . GLU A 1 107 ? -0.231 11.847 -20.100 1.00 42.53 107 GLU A C 1
ATOM 853 O O . GLU A 1 107 ? -0.547 12.136 -21.249 1.00 42.53 107 GLU A O 1
ATOM 858 N N . ASN A 1 108 ? 1.058 11.688 -19.755 1.00 46.91 108 ASN A N 1
ATOM 859 C CA . ASN A 1 108 ? 2.198 11.983 -20.640 1.00 46.91 108 ASN A CA 1
ATOM 860 C C . ASN A 1 108 ? 3.121 10.766 -20.882 1.00 46.91 108 ASN A C 1
ATOM 862 O O . ASN A 1 108 ? 4.333 10.828 -20.658 1.00 46.91 108 ASN A O 1
ATOM 866 N N . ASN A 1 109 ? 2.564 9.660 -21.388 1.00 52.34 109 ASN A N 1
ATOM 867 C CA . ASN A 1 109 ? 3.282 8.412 -21.717 1.00 52.34 109 ASN A CA 1
ATOM 868 C C . ASN A 1 109 ? 4.176 8.502 -22.979 1.00 52.34 109 ASN A C 1
ATOM 870 O O . ASN A 1 109 ? 4.025 7.729 -23.921 1.00 52.34 109 ASN A O 1
ATOM 874 N N . TRP A 1 110 ? 5.141 9.422 -22.999 1.00 58.81 110 TRP A N 1
ATOM 875 C CA . TRP A 1 110 ? 6.158 9.508 -24.063 1.00 58.81 110 TRP A CA 1
ATOM 876 C C . TRP A 1 110 ? 7.509 8.887 -23.650 1.00 58.81 110 TRP A C 1
ATOM 878 O O . TRP A 1 110 ? 8.464 8.928 -24.424 1.00 58.81 110 TRP A O 1
ATOM 888 N N . PHE A 1 111 ? 7.608 8.311 -22.441 1.00 64.56 111 PHE A N 1
ATOM 889 C CA . PHE A 1 111 ? 8.863 7.844 -21.835 1.00 64.56 111 PHE A CA 1
ATOM 890 C C . PHE A 1 111 ? 8.798 6.370 -21.412 1.00 64.56 111 PHE A C 1
ATOM 892 O O . PHE A 1 111 ? 7.819 5.966 -20.782 1.00 64.56 111 PHE A O 1
ATOM 899 N N . PRO A 1 112 ? 9.852 5.571 -21.657 1.00 65.81 112 PRO A N 1
ATOM 900 C CA . PRO A 1 112 ? 9.998 4.272 -21.010 1.00 65.81 112 PRO A CA 1
ATOM 901 C C . PRO A 1 112 ? 10.118 4.431 -19.486 1.00 65.81 112 PRO A C 1
ATOM 903 O O . PRO A 1 112 ? 10.934 5.217 -19.001 1.00 65.81 112 PRO A O 1
ATOM 906 N N . MET A 1 113 ? 9.369 3.635 -18.715 1.00 65.38 113 MET A N 1
ATOM 907 C CA . MET A 1 113 ? 9.441 3.615 -17.239 1.00 65.38 113 MET A CA 1
ATOM 908 C C . MET A 1 113 ? 10.845 3.288 -16.707 1.00 65.38 113 MET A C 1
ATOM 910 O O . MET A 1 113 ? 11.237 3.750 -15.634 1.00 65.38 113 MET A O 1
ATOM 914 N N . ALA A 1 114 ? 11.640 2.555 -17.491 1.00 66.69 114 ALA A N 1
ATOM 915 C CA . ALA A 1 114 ? 13.044 2.269 -17.207 1.00 66.69 114 ALA A CA 1
ATOM 916 C C . ALA A 1 114 ? 13.915 3.541 -17.103 1.00 66.69 114 ALA A C 1
ATOM 918 O O . ALA A 1 114 ? 14.963 3.533 -16.460 1.00 66.69 114 ALA A O 1
ATOM 919 N N . ASN A 1 115 ? 13.485 4.644 -17.716 1.00 69.00 115 ASN A N 1
ATOM 920 C CA . ASN A 1 115 ? 14.225 5.901 -17.768 1.00 69.00 115 ASN A CA 1
ATOM 921 C C . ASN A 1 115 ? 13.611 7.011 -16.895 1.00 69.00 115 ASN A C 1
ATOM 923 O O . ASN A 1 115 ? 14.195 8.091 -16.772 1.00 69.00 115 ASN A O 1
ATOM 927 N N . ALA A 1 116 ? 12.459 6.752 -16.273 1.00 65.50 116 ALA A N 1
ATOM 928 C CA . ALA A 1 116 ? 11.817 7.685 -15.361 1.00 65.50 116 ALA A CA 1
ATOM 929 C C . ALA A 1 116 ? 12.395 7.540 -13.946 1.00 65.50 116 ALA A C 1
ATOM 931 O O . ALA A 1 116 ? 12.365 6.464 -13.346 1.00 65.50 116 ALA A O 1
ATOM 932 N N . GLU A 1 117 ? 12.879 8.646 -13.380 1.00 66.19 117 GLU A N 1
ATOM 933 C CA . GLU A 1 117 ? 13.018 8.756 -11.933 1.00 66.19 117 GLU A CA 1
ATOM 934 C C . GLU A 1 117 ? 11.633 9.052 -11.367 1.00 66.19 117 GLU A C 1
ATOM 936 O O . GLU A 1 117 ? 10.998 10.058 -11.698 1.00 66.19 117 GLU A O 1
ATOM 941 N N . ILE A 1 118 ? 11.206 8.200 -10.447 1.00 59.12 118 ILE A N 1
ATOM 942 C CA . ILE A 1 118 ? 10.207 8.574 -9.463 1.00 59.12 118 ILE A CA 1
ATOM 943 C C . ILE A 1 118 ? 11.008 8.810 -8.174 1.00 59.12 118 ILE A C 1
ATOM 945 O O . ILE A 1 118 ? 11.824 7.972 -7.791 1.00 59.12 118 ILE A O 1
ATOM 949 N N . THR A 1 119 ? 10.770 9.892 -7.433 1.00 55.94 119 THR A N 1
ATOM 950 C CA . THR A 1 119 ? 11.437 10.141 -6.134 1.00 55.94 119 THR A CA 1
ATOM 951 C C . THR A 1 119 ? 10.569 9.630 -4.988 1.00 55.94 119 THR A C 1
ATOM 953 O O . THR A 1 119 ? 9.404 10.020 -4.913 1.00 55.94 119 THR A O 1
ATOM 956 N N . GLY A 1 120 ? 11.080 8.746 -4.122 1.00 48.00 120 GLY A N 1
ATOM 957 C CA . GLY A 1 120 ? 10.419 8.408 -2.858 1.00 48.00 120 GLY A CA 1
ATOM 958 C C . GLY A 1 120 ? 10.637 9.554 -1.883 1.00 48.00 120 GLY A C 1
ATOM 959 O O . GLY A 1 120 ? 11.764 9.766 -1.442 1.00 48.00 120 GLY A O 1
ATOM 960 N N . PHE A 1 121 ? 9.602 10.344 -1.610 1.00 47.12 121 PHE A N 1
ATOM 961 C CA . PHE A 1 121 ? 9.711 11.421 -0.634 1.00 47.12 121 PHE A CA 1
ATOM 962 C C . PHE A 1 121 ? 9.684 10.840 0.783 1.00 47.12 121 PHE A C 1
ATOM 964 O O . PHE A 1 121 ? 8.804 10.048 1.104 1.00 47.12 121 PHE A O 1
ATOM 971 N N . SER A 1 122 ? 10.626 11.266 1.626 1.00 40.44 122 SER A N 1
ATOM 972 C CA . SER A 1 122 ? 10.500 11.195 3.088 1.00 40.44 122 SER A CA 1
ATOM 973 C C . SER A 1 122 ? 10.725 12.558 3.748 1.00 40.44 122 SER A C 1
ATOM 975 O O . SER A 1 122 ? 10.899 12.626 4.963 1.00 40.44 122 SER A O 1
ATOM 977 N N . THR A 1 123 ? 10.753 13.656 2.981 1.00 37.88 123 THR A N 1
ATOM 978 C CA . THR A 1 123 ? 10.926 14.984 3.590 1.00 37.88 123 THR A CA 1
ATOM 979 C C . THR A 1 123 ? 9.755 15.330 4.509 1.00 37.88 123 THR A C 1
ATOM 981 O O . THR A 1 123 ? 9.927 16.146 5.404 1.00 37.88 123 THR A O 1
ATOM 984 N N . GLU A 1 124 ? 8.603 14.670 4.329 1.00 38.69 124 GLU A N 1
ATOM 985 C CA . GLU A 1 124 ? 7.395 14.847 5.132 1.00 38.69 124 GLU A CA 1
ATOM 986 C C . GLU A 1 124 ? 6.724 13.473 5.409 1.00 38.69 124 GLU A C 1
ATOM 988 O O . GLU A 1 124 ? 6.117 12.875 4.529 1.00 38.69 124 GLU A O 1
ATOM 993 N N . ASN A 1 125 ? 6.861 12.990 6.652 1.00 51.09 125 ASN A N 1
ATOM 994 C CA . ASN A 1 125 ? 5.999 12.053 7.403 1.00 51.09 125 ASN A CA 1
ATOM 995 C C . ASN A 1 125 ? 5.851 10.540 7.082 1.00 51.09 125 ASN A C 1
ATOM 997 O O . ASN A 1 125 ? 5.494 10.119 5.992 1.00 51.09 125 ASN A O 1
ATOM 1001 N N . THR A 1 126 ? 5.989 9.774 8.182 1.00 60.38 126 THR A N 1
ATOM 1002 C CA . THR A 1 126 ? 5.679 8.361 8.520 1.00 60.38 126 THR A CA 1
ATOM 1003 C C . THR A 1 126 ? 6.199 7.240 7.608 1.00 60.38 126 THR A C 1
ATOM 1005 O O . THR A 1 126 ? 6.056 7.236 6.388 1.00 60.38 126 THR A O 1
ATOM 1008 N N . ALA A 1 127 ? 6.760 6.203 8.238 1.00 66.00 127 ALA A N 1
ATOM 1009 C CA . ALA A 1 127 ? 7.283 5.013 7.571 1.00 66.00 127 ALA A CA 1
ATOM 1010 C C . ALA A 1 127 ? 6.263 4.330 6.638 1.00 66.00 127 ALA A C 1
ATOM 1012 O O . ALA A 1 127 ? 6.634 3.786 5.600 1.00 66.00 127 ALA A O 1
ATOM 1013 N N . THR A 1 128 ? 4.966 4.444 6.939 1.00 67.81 128 THR A N 1
ATOM 1014 C CA . THR A 1 128 ? 3.872 3.978 6.077 1.00 67.81 128 THR A CA 1
ATOM 1015 C C . THR A 1 128 ? 3.921 4.592 4.674 1.00 67.81 128 THR A C 1
ATOM 1017 O O . THR A 1 128 ? 3.807 3.860 3.690 1.00 67.81 128 THR A O 1
ATOM 1020 N N . HIS A 1 129 ? 4.138 5.908 4.543 1.00 71.00 129 HIS A N 1
ATOM 1021 C CA . HIS A 1 129 ? 4.227 6.561 3.230 1.00 71.00 129 HIS A CA 1
ATOM 1022 C C . HIS A 1 129 ? 5.471 6.115 2.453 1.00 71.00 129 HIS A C 1
ATOM 1024 O O . HIS A 1 129 ? 5.394 5.904 1.236 1.00 71.00 129 HIS A O 1
ATOM 1030 N N . LEU A 1 130 ? 6.598 5.919 3.150 1.00 76.69 130 LEU A N 1
ATOM 1031 C CA . LEU A 1 130 ? 7.826 5.391 2.558 1.00 76.69 130 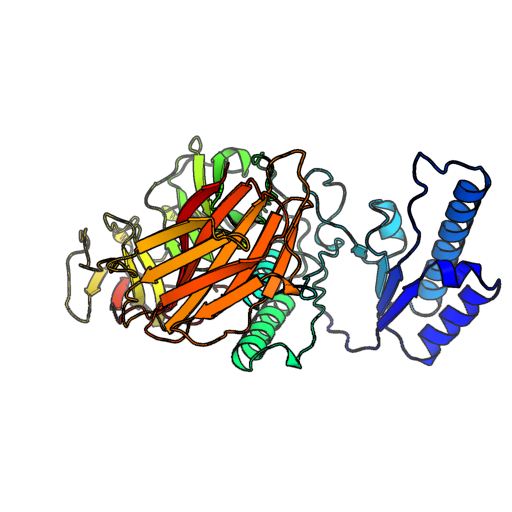LEU A CA 1
ATOM 1032 C C . LEU A 1 130 ? 7.588 3.992 1.976 1.00 76.69 130 LEU A C 1
ATOM 1034 O O . LEU A 1 130 ? 7.831 3.782 0.789 1.00 76.69 130 LEU A O 1
ATOM 1038 N N . PHE A 1 131 ? 7.070 3.048 2.766 1.00 81.25 131 PHE A N 1
ATOM 1039 C CA . PHE A 1 131 ? 6.880 1.669 2.300 1.00 81.25 131 PHE A CA 1
ATOM 1040 C C . PHE A 1 131 ? 5.792 1.538 1.241 1.00 81.25 131 PHE A C 1
ATOM 1042 O O . PHE A 1 131 ? 5.987 0.799 0.283 1.00 81.25 131 PHE A O 1
ATOM 1049 N N . ASN A 1 132 ? 4.714 2.322 1.319 1.00 77.31 132 ASN A N 1
ATOM 1050 C CA . ASN A 1 132 ? 3.723 2.389 0.244 1.00 77.31 132 ASN A CA 1
ATOM 1051 C C . ASN A 1 132 ? 4.339 2.912 -1.061 1.00 77.31 132 ASN A C 1
ATOM 1053 O O . ASN A 1 132 ? 4.136 2.326 -2.124 1.00 77.31 132 ASN A O 1
ATOM 1057 N N . SER A 1 133 ? 5.181 3.945 -0.981 1.00 75.19 133 SER A N 1
ATOM 1058 C CA . SER A 1 133 ? 5.921 4.447 -2.142 1.00 75.19 133 SER A CA 1
ATOM 1059 C C . SER A 1 133 ? 6.888 3.408 -2.713 1.00 75.19 133 SER A C 1
ATOM 1061 O O . SER A 1 133 ? 7.011 3.302 -3.932 1.00 75.19 133 SER A O 1
ATOM 1063 N N . LEU A 1 134 ? 7.588 2.651 -1.864 1.00 79.50 134 LEU A N 1
ATOM 1064 C CA . LEU A 1 134 ? 8.502 1.584 -2.285 1.00 79.50 134 LEU A CA 1
ATOM 1065 C C . LEU A 1 134 ? 7.756 0.403 -2.913 1.00 79.50 134 LEU A C 1
ATOM 1067 O O . LEU A 1 134 ? 8.179 -0.099 -3.954 1.00 79.50 134 LEU A O 1
ATOM 1071 N N . ALA A 1 135 ? 6.632 -0.005 -2.323 1.00 80.88 135 ALA A N 1
ATOM 1072 C CA . ALA A 1 135 ? 5.758 -1.051 -2.838 1.00 80.88 135 ALA A CA 1
ATOM 1073 C C . ALA A 1 135 ? 5.195 -0.694 -4.210 1.00 80.88 135 ALA A C 1
ATOM 1075 O O . ALA A 1 135 ? 5.213 -1.538 -5.110 1.00 80.88 135 ALA A O 1
ATOM 1076 N N . PHE A 1 136 ? 4.770 0.560 -4.386 1.00 77.50 136 PHE A N 1
ATOM 1077 C CA . PHE A 1 136 ? 4.380 1.093 -5.684 1.00 77.50 136 PHE A CA 1
ATOM 1078 C C . PHE A 1 136 ? 5.530 0.891 -6.681 1.00 77.50 136 PHE A C 1
ATOM 1080 O O . PHE A 1 136 ? 5.394 0.115 -7.622 1.00 77.50 136 PHE A O 1
ATOM 1087 N N . ARG A 1 137 ? 6.712 1.455 -6.405 1.00 74.88 137 ARG A N 1
ATOM 1088 C CA . ARG A 1 137 ? 7.874 1.451 -7.323 1.00 74.88 137 ARG A CA 1
ATOM 1089 C C . ARG A 1 137 ? 8.356 0.073 -7.732 1.00 74.88 137 ARG A C 1
ATOM 1091 O O . ARG A 1 137 ? 8.624 -0.157 -8.908 1.00 74.88 137 ARG A O 1
ATOM 1098 N N . LEU A 1 138 ? 8.450 -0.842 -6.767 1.00 76.50 138 LEU A N 1
ATOM 1099 C CA . LEU A 1 138 ? 8.809 -2.232 -7.034 1.00 76.50 138 LEU A CA 1
ATOM 1100 C C . LEU A 1 138 ? 7.864 -2.872 -8.051 1.00 76.50 138 LEU A C 1
ATOM 1102 O O . LEU A 1 138 ? 8.266 -3.769 -8.780 1.00 76.50 138 LEU A O 1
ATOM 1106 N N . ASN A 1 139 ? 6.605 -2.456 -8.100 1.00 74.25 139 ASN A N 1
ATOM 1107 C CA . ASN A 1 139 ? 5.629 -3.054 -9.000 1.00 74.25 139 ASN A CA 1
ATOM 1108 C C . ASN A 1 139 ? 5.377 -2.239 -10.269 1.00 74.25 139 ASN A C 1
ATOM 1110 O O . ASN A 1 139 ? 4.712 -2.749 -11.165 1.00 74.25 139 ASN A O 1
ATOM 1114 N N . THR A 1 140 ? 5.931 -1.030 -10.376 1.00 66.81 140 THR A N 1
ATOM 1115 C CA . THR A 1 140 ? 5.841 -0.185 -11.575 1.00 66.81 140 THR A CA 1
ATOM 1116 C C . THR A 1 140 ? 7.060 -0.301 -12.503 1.00 66.81 140 THR A C 1
ATOM 1118 O O . THR A 1 140 ? 7.173 0.483 -13.439 1.00 66.81 140 THR A O 1
ATOM 1121 N N . GLU A 1 141 ? 7.992 -1.227 -12.232 1.00 64.19 141 GLU A N 1
ATOM 1122 C CA . GLU A 1 141 ? 9.220 -1.468 -13.021 1.00 64.19 141 GLU A CA 1
ATOM 1123 C C . GLU A 1 141 ? 10.028 -0.193 -13.336 1.00 64.19 141 GLU A C 1
ATOM 1125 O O . GLU A 1 141 ? 10.551 -0.001 -14.435 1.00 64.19 141 GLU A O 1
ATOM 1130 N N . THR A 1 142 ? 10.135 0.717 -12.364 1.00 63.12 142 THR A N 1
ATOM 1131 C CA . THR A 1 142 ? 10.961 1.923 -12.519 1.00 63.12 142 THR A CA 1
ATOM 1132 C C . THR A 1 142 ? 12.432 1.546 -12.609 1.00 63.12 142 THR A C 1
ATOM 1134 O O . THR A 1 142 ? 12.915 0.779 -11.776 1.00 63.12 142 THR A O 1
ATOM 1137 N N . GLY A 1 143 ? 13.174 2.136 -13.548 1.00 61.81 143 GLY A N 1
ATOM 1138 C CA . GLY A 1 143 ? 14.605 1.839 -13.686 1.00 61.81 143 GLY A CA 1
ATOM 1139 C C . GLY A 1 143 ? 15.516 2.549 -12.682 1.00 61.81 143 GLY A C 1
ATOM 1140 O O . GLY A 1 143 ? 16.689 2.193 -12.586 1.00 61.81 143 GLY A O 1
ATOM 1141 N N . LEU A 1 144 ? 15.000 3.515 -11.910 1.00 69.62 144 LEU A N 1
ATOM 1142 C CA . LEU A 1 144 ? 15.736 4.179 -10.832 1.00 69.62 144 LEU A CA 1
ATOM 1143 C C . LEU A 1 144 ? 14.886 4.287 -9.561 1.00 69.62 144 LEU A C 1
ATOM 1145 O O . LEU A 1 144 ? 13.837 4.934 -9.547 1.00 69.62 144 LEU A O 1
ATOM 1149 N N . LEU A 1 145 ? 15.393 3.715 -8.468 1.00 72.88 145 LEU A N 1
ATOM 1150 C CA . LEU A 1 145 ? 14.859 3.912 -7.127 1.00 72.88 145 LEU A CA 1
ATOM 1151 C C . LEU A 1 145 ? 15.708 4.948 -6.384 1.00 72.88 145 LEU A C 1
ATOM 1153 O O . LEU A 1 145 ? 16.818 4.651 -5.950 1.00 72.88 145 LEU A O 1
ATOM 1157 N N . LYS A 1 146 ? 15.166 6.156 -6.201 1.00 74.75 146 LYS A N 1
ATOM 1158 C CA . LYS A 1 146 ? 15.772 7.177 -5.342 1.00 74.75 146 LYS A CA 1
ATOM 1159 C C . LYS A 1 146 ? 15.043 7.255 -4.009 1.00 74.75 146 LYS A C 1
ATOM 1161 O O . LYS A 1 146 ? 13.842 7.533 -3.965 1.00 74.75 146 LYS A O 1
ATOM 1166 N N . ILE A 1 147 ? 15.799 7.046 -2.939 1.00 73.62 147 ILE A N 1
ATOM 1167 C CA . ILE A 1 147 ? 15.343 7.149 -1.557 1.00 73.62 147 ILE A CA 1
ATOM 1168 C C . ILE A 1 147 ? 16.109 8.306 -0.916 1.00 73.62 147 ILE A C 1
ATOM 1170 O O . ILE A 1 147 ? 17.337 8.320 -0.921 1.00 73.62 147 ILE A O 1
ATOM 1174 N N . SER A 1 148 ? 15.392 9.297 -0.396 1.00 72.06 148 SER A N 1
ATOM 1175 C CA . SER A 1 148 ? 15.982 10.429 0.322 1.00 72.06 148 SER A CA 1
ATOM 1176 C C . SER A 1 148 ? 15.413 10.446 1.729 1.00 72.06 148 SER A C 1
ATOM 1178 O O . SER A 1 148 ? 14.271 10.856 1.901 1.00 72.06 148 SER A O 1
ATOM 1180 N N . LEU A 1 149 ? 16.198 9.963 2.694 1.00 71.19 149 LEU A N 1
ATOM 1181 C CA . LEU A 1 149 ? 15.821 9.860 4.103 1.00 71.19 149 LEU A CA 1
ATOM 1182 C C . LEU A 1 149 ? 17.018 10.100 5.020 1.00 71.19 149 LEU A C 1
ATOM 1184 O O . LEU A 1 149 ? 18.164 9.891 4.620 1.00 71.19 149 LEU A O 1
ATOM 1188 N N . LEU A 1 150 ? 16.737 10.508 6.256 1.00 68.81 150 LEU A N 1
ATOM 1189 C CA . LEU A 1 150 ? 17.701 10.454 7.352 1.00 68.81 150 LEU A CA 1
ATOM 1190 C C . LEU A 1 150 ? 17.591 9.063 7.991 1.00 68.81 150 LEU A C 1
ATOM 1192 O O . LEU A 1 150 ? 16.520 8.751 8.509 1.00 68.81 150 LEU A O 1
ATOM 1196 N N . PRO A 1 151 ? 18.628 8.208 7.973 1.00 68.81 151 PRO A N 1
ATOM 1197 C CA . PRO A 1 151 ? 18.526 6.852 8.526 1.00 68.81 151 PRO A CA 1
ATOM 1198 C C . PRO A 1 151 ? 18.080 6.828 9.992 1.00 68.81 151 PRO A C 1
ATOM 1200 O O . PRO A 1 151 ? 17.308 5.965 10.388 1.00 68.81 151 PRO A O 1
ATOM 1203 N N . GLU A 1 152 ? 18.499 7.832 10.763 1.00 72.00 152 GLU A N 1
ATOM 1204 C CA . GLU A 1 152 ? 18.145 8.028 12.176 1.00 72.00 152 GLU A CA 1
ATOM 1205 C C . GLU A 1 152 ? 16.650 8.305 12.405 1.00 72.00 152 GLU A C 1
ATOM 1207 O O . GLU A 1 152 ? 16.164 8.184 13.524 1.00 72.00 152 GLU A O 1
ATOM 1212 N N . SER A 1 153 ? 15.905 8.658 11.351 1.00 68.38 153 SER A N 1
ATOM 1213 C CA . SER A 1 153 ? 14.451 8.855 11.421 1.00 68.38 153 SER A CA 1
ATOM 1214 C C . SER A 1 153 ? 13.649 7.550 11.370 1.00 68.38 153 SER A C 1
ATOM 1216 O O . SER A 1 153 ? 12.432 7.586 11.545 1.00 68.38 153 SER A O 1
ATOM 1218 N N . LEU A 1 154 ? 14.308 6.409 11.134 1.00 76.00 154 LEU A N 1
ATOM 1219 C CA . LEU A 1 154 ? 13.683 5.091 11.063 1.00 76.00 154 LEU A CA 1
ATOM 1220 C C . LEU A 1 154 ? 14.031 4.240 12.288 1.00 76.00 154 LEU A C 1
ATOM 1222 O O . LEU A 1 154 ? 15.160 4.225 12.774 1.00 76.00 154 LEU A O 1
ATOM 1226 N N . THR A 1 155 ? 13.062 3.458 12.751 1.00 77.94 155 THR A N 1
ATOM 1227 C CA . THR A 1 155 ? 13.287 2.405 13.747 1.00 77.94 155 THR A CA 1
ATOM 1228 C C . THR A 1 155 ? 14.081 1.238 13.149 1.00 77.94 155 THR A C 1
ATOM 1230 O O . THR A 1 155 ? 14.122 1.045 11.934 1.00 77.94 155 THR A O 1
ATOM 1233 N N . SER A 1 156 ? 14.665 0.385 13.997 1.00 80.50 156 SER A N 1
ATOM 1234 C CA . SER A 1 156 ? 15.405 -0.806 13.543 1.00 80.50 156 SER A CA 1
ATOM 1235 C C . SER A 1 156 ? 14.563 -1.741 12.665 1.00 80.50 156 SER A C 1
ATOM 1237 O O . SER A 1 156 ? 15.063 -2.260 11.669 1.00 80.50 156 SER A O 1
ATOM 1239 N N . ASN A 1 157 ? 13.275 -1.908 12.985 1.00 79.88 157 ASN A N 1
ATOM 1240 C CA . ASN A 1 157 ? 12.358 -2.727 12.188 1.00 79.88 157 ASN A CA 1
ATOM 1241 C C . ASN A 1 157 ? 12.087 -2.102 10.813 1.00 79.88 157 ASN A C 1
ATOM 1243 O O . ASN A 1 157 ? 12.034 -2.810 9.811 1.00 79.88 157 ASN A O 1
ATOM 1247 N N . GLU A 1 158 ? 11.945 -0.779 10.743 1.00 81.88 158 GLU A N 1
ATOM 1248 C CA . GLU A 1 158 ? 11.744 -0.066 9.477 1.00 81.88 158 GLU A CA 1
ATOM 1249 C C . GLU A 1 158 ? 13.020 -0.089 8.622 1.00 81.88 158 GLU A C 1
ATOM 1251 O O . GLU A 1 158 ? 12.944 -0.273 7.411 1.00 81.88 158 GLU A O 1
ATOM 1256 N N . LEU A 1 159 ? 14.207 0.000 9.229 1.00 83.38 159 LEU A N 1
ATOM 1257 C CA . LEU A 1 159 ? 15.477 -0.175 8.517 1.00 83.38 159 LEU A CA 1
ATOM 1258 C C . LEU A 1 159 ? 15.635 -1.592 7.949 1.00 83.38 159 LEU A C 1
ATOM 1260 O O . LEU A 1 159 ? 16.061 -1.751 6.803 1.00 83.38 159 LEU A O 1
ATOM 1264 N N . GLN A 1 160 ? 15.262 -2.622 8.715 1.00 86.31 160 GLN A N 1
ATOM 1265 C CA . GLN A 1 160 ? 15.242 -3.998 8.217 1.00 86.31 160 GLN A CA 1
ATOM 1266 C C . GLN A 1 160 ? 14.276 -4.133 7.037 1.00 86.31 160 GLN A C 1
ATOM 1268 O O . GLN A 1 160 ? 14.651 -4.654 5.986 1.00 86.31 160 GLN A O 1
ATOM 1273 N N . LEU A 1 161 ? 13.057 -3.613 7.184 1.00 85.12 161 LEU A N 1
ATOM 1274 C CA . LEU A 1 161 ? 12.052 -3.647 6.132 1.00 85.12 161 LEU A CA 1
ATOM 1275 C C . LEU A 1 161 ? 12.553 -2.935 4.867 1.00 85.12 161 LEU A C 1
ATOM 1277 O O . LEU A 1 161 ? 12.466 -3.478 3.768 1.00 85.12 161 LEU A O 1
ATOM 1281 N N . LEU A 1 162 ? 13.164 -1.758 5.014 1.00 85.75 162 LEU A N 1
ATOM 1282 C CA . LEU A 1 162 ? 13.785 -1.017 3.917 1.00 85.75 162 LEU A CA 1
ATOM 1283 C C . LEU A 1 162 ? 14.853 -1.849 3.196 1.00 85.75 162 LEU A C 1
ATOM 1285 O O . LEU A 1 162 ? 14.872 -1.889 1.965 1.00 85.75 162 LEU A O 1
ATOM 1289 N N . SER A 1 163 ? 15.705 -2.551 3.945 1.00 86.38 163 SER A N 1
ATOM 1290 C CA . SER A 1 163 ? 16.705 -3.465 3.384 1.00 86.38 163 SER A CA 1
ATOM 1291 C C . SER A 1 163 ? 16.059 -4.591 2.568 1.00 86.38 163 SER A C 1
ATOM 1293 O O . SER A 1 163 ? 16.517 -4.907 1.468 1.00 86.38 163 SER A O 1
ATOM 1295 N N . GLU A 1 164 ? 14.954 -5.174 3.038 1.00 88.81 164 GLU A N 1
ATOM 1296 C CA . GLU A 1 164 ? 14.211 -6.196 2.289 1.00 88.81 164 GLU A CA 1
ATOM 1297 C C . GLU A 1 164 ? 13.633 -5.649 0.975 1.00 88.81 164 GLU A C 1
ATOM 1299 O O . GLU A 1 164 ? 13.757 -6.301 -0.068 1.00 88.81 164 GLU A O 1
ATOM 1304 N N . TYR A 1 165 ? 13.070 -4.435 0.998 1.00 86.31 165 TYR A N 1
ATOM 1305 C CA . TYR A 1 165 ? 12.583 -3.731 -0.194 1.00 86.31 165 TYR A CA 1
ATOM 1306 C C . TYR A 1 165 ? 13.702 -3.471 -1.212 1.00 86.31 165 TYR A C 1
ATOM 1308 O O . TYR A 1 165 ? 13.534 -3.748 -2.401 1.00 86.31 165 TYR A O 1
ATOM 1316 N N . ILE A 1 166 ? 14.862 -2.989 -0.758 1.00 84.19 166 ILE A N 1
ATOM 1317 C CA . ILE A 1 166 ? 16.028 -2.751 -1.621 1.00 84.19 166 ILE A CA 1
ATOM 1318 C C . ILE A 1 166 ? 16.522 -4.071 -2.225 1.00 84.19 166 ILE A C 1
ATOM 1320 O O . ILE A 1 166 ? 16.737 -4.163 -3.431 1.00 84.19 166 ILE A O 1
ATOM 1324 N N . ASN A 1 167 ? 16.640 -5.128 -1.420 1.00 85.81 167 ASN A N 1
ATOM 1325 C CA . ASN A 1 167 ? 17.060 -6.446 -1.895 1.00 85.81 167 ASN A CA 1
ATOM 1326 C C . ASN A 1 167 ? 16.087 -7.047 -2.915 1.00 85.81 167 ASN A C 1
ATOM 1328 O O . ASN A 1 167 ? 16.503 -7.771 -3.821 1.00 85.81 167 ASN A O 1
ATOM 1332 N N . LEU A 1 168 ? 14.790 -6.779 -2.769 1.00 84.00 168 LEU A N 1
ATOM 1333 C CA . LEU A 1 168 ? 13.792 -7.137 -3.768 1.00 84.00 168 LEU A CA 1
ATOM 1334 C C . LEU A 1 168 ? 14.004 -6.373 -5.066 1.00 84.00 168 LEU A C 1
ATOM 1336 O O . LEU A 1 168 ? 14.041 -7.016 -6.110 1.00 84.00 168 LEU A O 1
ATOM 1340 N N . PHE A 1 169 ? 14.198 -5.054 -4.989 1.00 79.50 169 PHE A N 1
ATOM 1341 C CA . PHE A 1 169 ? 14.449 -4.196 -6.149 1.00 79.50 169 PHE A CA 1
ATOM 1342 C C . PHE A 1 169 ? 15.672 -4.678 -6.938 1.00 79.50 169 PHE A C 1
ATOM 1344 O O . PHE A 1 169 ? 15.585 -4.910 -8.139 1.00 79.50 169 PHE A O 1
ATOM 1351 N N . LEU A 1 170 ? 16.786 -4.941 -6.249 1.00 79.44 170 LEU A N 1
ATOM 1352 C CA . LEU A 1 170 ? 18.038 -5.404 -6.862 1.00 79.44 170 LEU A CA 1
ATOM 1353 C C . LEU A 1 170 ? 17.925 -6.779 -7.539 1.00 79.44 170 LEU A C 1
ATOM 1355 O O . LEU A 1 170 ? 18.691 -7.083 -8.454 1.00 79.44 170 LEU A O 1
ATOM 1359 N N . LYS A 1 171 ? 16.992 -7.623 -7.080 1.00 81.38 171 LYS A N 1
ATOM 1360 C CA . LYS A 1 171 ? 16.718 -8.949 -7.6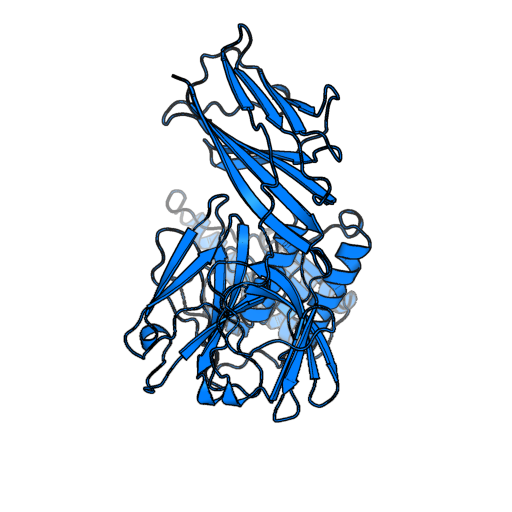54 1.00 81.38 171 LYS A CA 1
ATOM 1361 C C . LYS A 1 171 ? 15.724 -8.906 -8.811 1.00 81.38 171 LYS A C 1
ATOM 1363 O O . LYS A 1 171 ? 15.528 -9.942 -9.447 1.00 81.38 171 LYS A O 1
ATOM 1368 N N . GLN A 1 172 ? 15.076 -7.770 -9.072 1.00 72.12 172 GLN A N 1
ATOM 1369 C CA . GLN A 1 172 ? 14.181 -7.674 -10.216 1.00 72.12 172 GLN A CA 1
ATOM 1370 C C . GLN A 1 172 ? 14.990 -7.806 -11.510 1.00 72.12 172 GLN A C 1
ATOM 1372 O O . GLN A 1 172 ? 16.090 -7.252 -11.611 1.00 72.12 172 GLN A O 1
ATOM 1377 N N . PRO A 1 173 ? 14.486 -8.549 -12.509 1.00 65.38 173 PRO A N 1
ATOM 1378 C CA . PRO A 1 173 ? 15.041 -8.451 -13.850 1.00 65.38 173 PRO A CA 1
ATOM 1379 C C . PRO A 1 173 ? 14.991 -6.982 -14.291 1.00 65.38 173 PRO A C 1
ATOM 1381 O O . PRO A 1 173 ? 14.091 -6.245 -13.888 1.00 65.38 173 PRO A O 1
ATOM 1384 N N . ALA A 1 174 ? 15.981 -6.541 -15.075 1.00 59.62 174 ALA A N 1
ATOM 1385 C CA . ALA A 1 174 ? 15.972 -5.185 -15.622 1.00 59.62 174 ALA A CA 1
ATOM 1386 C C . ALA A 1 174 ? 14.614 -4.931 -16.294 1.00 59.62 174 ALA A C 1
ATOM 1388 O O . ALA A 1 174 ? 14.135 -5.820 -16.999 1.00 59.62 174 ALA A O 1
ATOM 1389 N N . ALA A 1 175 ? 14.003 -3.770 -16.020 1.00 55.84 175 ALA A N 1
ATOM 1390 C CA . ALA A 1 175 ? 12.675 -3.409 -16.512 1.00 55.84 175 ALA A CA 1
ATOM 1391 C C . ALA A 1 175 ? 12.541 -3.806 -17.988 1.00 55.84 175 ALA A C 1
ATOM 1393 O O . ALA A 1 175 ? 13.286 -3.319 -18.842 1.00 55.84 175 ALA A O 1
ATOM 1394 N N . ASN A 1 176 ? 11.653 -4.757 -18.271 1.00 50.38 176 ASN A N 1
ATOM 1395 C CA . ASN A 1 176 ? 11.472 -5.236 -19.629 1.00 50.38 176 ASN A CA 1
ATOM 1396 C C . ASN A 1 176 ? 10.611 -4.212 -20.368 1.00 50.38 176 ASN A C 1
ATOM 1398 O O . ASN A 1 176 ? 9.547 -3.825 -19.890 1.00 50.38 176 ASN A O 1
ATOM 1402 N N . ASN A 1 177 ? 11.007 -3.844 -21.587 1.00 50.44 177 ASN A N 1
ATOM 1403 C CA . ASN A 1 177 ? 10.242 -2.946 -22.468 1.00 50.44 177 ASN A CA 1
ATOM 1404 C C . ASN A 1 177 ? 8.819 -3.457 -22.815 1.00 50.44 177 ASN A C 1
ATOM 1406 O O . ASN A 1 177 ? 8.106 -2.817 -23.585 1.00 50.44 177 ASN A O 1
ATOM 1410 N N . SER A 1 178 ? 8.407 -4.624 -22.305 1.00 51.62 178 SER A N 1
ATOM 1411 C CA . SER A 1 178 ? 7.090 -5.224 -22.515 1.00 51.62 178 SER A CA 1
ATOM 1412 C C . SER A 1 178 ? 6.026 -4.780 -21.506 1.00 51.62 178 SER A C 1
ATOM 1414 O O . SER A 1 178 ? 4.844 -4.985 -21.783 1.00 51.62 178 SER A O 1
ATOM 1416 N N . THR A 1 179 ? 6.397 -4.168 -20.377 1.00 56.22 179 THR A N 1
ATOM 1417 C CA . THR A 1 179 ? 5.430 -3.647 -19.399 1.00 56.22 179 THR A CA 1
ATOM 1418 C C . THR A 1 179 ? 4.814 -2.363 -19.930 1.00 56.22 179 THR A C 1
ATOM 1420 O O . THR A 1 179 ? 5.502 -1.366 -20.151 1.00 56.22 179 THR A O 1
ATOM 1423 N N . LYS A 1 180 ? 3.502 -2.390 -20.171 1.00 57.53 180 LYS A N 1
ATOM 1424 C CA . LYS A 1 180 ? 2.758 -1.241 -20.684 1.00 57.53 180 LYS A CA 1
ATOM 1425 C C . LYS A 1 180 ? 1.957 -0.624 -19.540 1.00 57.53 180 LYS A C 1
ATOM 1427 O O . LYS A 1 180 ? 1.217 -1.352 -18.875 1.00 57.53 180 LYS A O 1
ATOM 1432 N N . PRO A 1 181 ? 2.062 0.691 -19.287 1.00 57.50 181 PRO A N 1
ATOM 1433 C CA . PRO A 1 181 ? 1.103 1.351 -18.413 1.00 57.50 181 PRO A CA 1
ATOM 1434 C C . PRO A 1 181 ? -0.290 1.161 -19.021 1.00 57.50 181 PRO A C 1
ATOM 1436 O O . PRO A 1 181 ? -0.486 1.425 -20.209 1.00 57.50 181 PRO A O 1
ATOM 1439 N N . VAL A 1 182 ? -1.242 0.670 -18.230 1.00 53.59 182 VAL A N 1
ATOM 1440 C CA . VAL A 1 182 ? -2.645 0.652 -18.647 1.00 53.59 182 VAL A CA 1
ATOM 1441 C C . VAL A 1 182 ? -3.329 1.796 -17.937 1.00 53.59 182 VAL A C 1
ATOM 1443 O O . VAL A 1 182 ? -3.429 1.830 -16.711 1.00 53.59 182 VAL A O 1
ATOM 1446 N N . GLN A 1 183 ? -3.771 2.757 -18.736 1.00 50.34 183 GLN A N 1
ATOM 1447 C CA . GLN A 1 183 ? -4.498 3.908 -18.247 1.00 50.34 183 GLN A CA 1
ATOM 1448 C C . GLN A 1 183 ? -5.946 3.491 -17.979 1.00 50.34 183 GLN A C 1
ATOM 1450 O O . GLN A 1 183 ? -6.702 3.210 -18.906 1.00 50.34 183 GLN A O 1
ATOM 1455 N N . GLY A 1 184 ? -6.331 3.454 -16.707 1.00 48.66 184 GLY A N 1
ATOM 1456 C CA . GLY A 1 184 ? -7.729 3.625 -16.330 1.00 48.66 184 GLY A CA 1
ATOM 1457 C C . GLY A 1 184 ? -8.000 5.113 -16.127 1.00 48.66 184 GLY A C 1
ATOM 1458 O O . GLY A 1 184 ? -7.149 5.837 -15.608 1.00 48.66 184 GLY A O 1
ATOM 1459 N N . VAL A 1 185 ? -9.160 5.590 -16.575 1.00 42.06 185 VAL A N 1
ATOM 1460 C CA . VAL A 1 185 ? -9.653 6.919 -16.201 1.00 42.06 185 VAL A CA 1
ATOM 1461 C C . VAL A 1 185 ? -10.166 6.801 -14.771 1.00 42.06 185 VAL A C 1
ATOM 1463 O O . VAL A 1 185 ? -11.109 6.055 -14.516 1.00 42.06 185 VAL A O 1
ATOM 1466 N N . PHE A 1 186 ? -9.526 7.500 -13.838 1.00 52.56 186 PHE A N 1
ATOM 1467 C CA . PHE A 1 186 ? -9.911 7.501 -12.431 1.00 52.56 186 PHE A CA 1
ATOM 1468 C C . PHE A 1 186 ? -10.166 8.940 -11.994 1.00 52.56 186 PHE A C 1
ATOM 1470 O O . PHE A 1 186 ? -9.316 9.805 -12.208 1.00 52.56 186 PHE A O 1
ATOM 1477 N N . ASP A 1 187 ? -11.330 9.200 -11.397 1.00 46.34 187 ASP A N 1
ATOM 1478 C CA . ASP A 1 187 ? -11.751 10.537 -10.970 1.00 46.34 187 ASP A CA 1
ATOM 1479 C C . ASP A 1 187 ? -10.669 11.220 -10.119 1.00 46.34 187 ASP A C 1
ATOM 1481 O O . ASP A 1 187 ? -10.431 10.829 -8.975 1.00 46.34 187 ASP A O 1
ATOM 1485 N N . ASN A 1 188 ? -10.004 12.238 -10.681 1.00 44.81 188 ASN A N 1
ATOM 1486 C CA . ASN A 1 188 ? -9.165 13.248 -10.015 1.00 44.81 188 ASN A CA 1
ATOM 1487 C C . ASN A 1 188 ? -8.203 12.736 -8.911 1.00 44.81 188 ASN A C 1
ATOM 1489 O O . ASN A 1 188 ? -7.896 13.444 -7.948 1.00 44.81 188 ASN A O 1
ATOM 1493 N N . SER A 1 189 ? -7.713 11.500 -9.035 1.00 44.62 189 SER A N 1
ATOM 1494 C CA . SER A 1 189 ? -6.803 10.828 -8.095 1.00 44.62 189 SER A CA 1
ATOM 1495 C C . SER A 1 189 ? -5.771 10.052 -8.890 1.00 44.62 189 SER A C 1
ATOM 1497 O O . SER A 1 189 ? -6.149 9.319 -9.797 1.00 44.62 189 SER A O 1
ATOM 1499 N N . ALA A 1 190 ? -4.491 10.148 -8.535 1.00 51.91 190 ALA A N 1
ATOM 1500 C CA . ALA A 1 190 ? -3.423 9.423 -9.220 1.00 51.91 190 ALA A CA 1
ATOM 1501 C C . ALA A 1 190 ? -3.453 7.912 -8.905 1.00 51.91 190 ALA A C 1
ATOM 1503 O O . ALA A 1 190 ? -2.607 7.406 -8.174 1.00 51.91 190 ALA A O 1
ATOM 1504 N N . MET A 1 191 ? -4.427 7.186 -9.454 1.00 53.81 191 MET A N 1
ATOM 1505 C CA . MET A 1 191 ? -4.415 5.728 -9.532 1.00 53.81 191 MET A CA 1
ATOM 1506 C C . MET A 1 191 ? -3.716 5.320 -10.834 1.00 53.81 191 MET A C 1
ATOM 1508 O O . MET A 1 191 ? -4.091 5.776 -11.911 1.00 53.81 191 MET A O 1
ATOM 1512 N N . ILE A 1 192 ? -2.656 4.511 -10.742 1.00 56.09 192 ILE A N 1
ATOM 1513 C CA . ILE A 1 192 ? -1.774 4.205 -11.878 1.00 56.09 192 ILE A CA 1
ATOM 1514 C C . ILE A 1 192 ? -1.567 2.695 -11.976 1.00 56.09 192 ILE A C 1
ATOM 1516 O O . ILE A 1 192 ? -0.738 2.146 -11.255 1.00 56.09 192 ILE A O 1
ATOM 1520 N N . GLY A 1 193 ? -2.297 2.043 -12.885 1.00 53.38 193 GLY A N 1
ATOM 1521 C CA . GLY A 1 193 ? -2.159 0.616 -13.178 1.00 53.38 193 GLY A CA 1
ATOM 1522 C C . GLY A 1 193 ? -1.044 0.311 -14.188 1.00 53.38 193 GLY A C 1
ATOM 1523 O O . GLY A 1 193 ? -0.795 1.076 -15.119 1.00 53.38 193 GLY A O 1
ATOM 1524 N N . PHE A 1 194 ? -0.383 -0.840 -14.035 1.00 60.53 194 PHE A N 1
ATOM 1525 C CA . PHE A 1 194 ? 0.683 -1.312 -14.929 1.00 60.53 194 PHE A CA 1
ATOM 1526 C C . PHE A 1 194 ? 0.395 -2.739 -15.361 1.00 60.53 194 PHE A C 1
ATOM 1528 O O . PHE A 1 194 ? 0.233 -3.594 -14.505 1.00 60.53 194 PHE A O 1
ATOM 1535 N N . TYR A 1 195 ? 0.389 -3.010 -16.663 1.00 57.78 195 TYR A N 1
ATOM 1536 C CA . TYR A 1 195 ? 0.179 -4.343 -17.219 1.00 57.78 195 TYR A CA 1
ATOM 1537 C C . TYR A 1 195 ? 1.503 -4.967 -17.655 1.00 57.78 195 TYR A C 1
ATOM 1539 O O . TYR A 1 195 ? 2.265 -4.364 -18.415 1.00 57.78 195 TYR A O 1
ATOM 1547 N N . GLN A 1 196 ? 1.740 -6.209 -17.233 1.00 59.75 196 GLN A N 1
ATOM 1548 C CA . GLN A 1 196 ? 2.860 -7.019 -17.700 1.00 59.75 196 GLN A CA 1
ATOM 1549 C C . GLN A 1 196 ? 2.330 -8.248 -18.469 1.00 59.75 196 GLN A C 1
ATOM 1551 O O . GLN A 1 196 ? 1.818 -9.175 -17.847 1.00 59.75 196 GLN A O 1
ATOM 1556 N N . PRO A 1 197 ? 2.466 -8.296 -19.809 1.00 50.66 197 PRO A N 1
ATOM 1557 C CA . PRO A 1 197 ? 1.854 -9.332 -20.651 1.00 50.66 197 PRO A CA 1
ATOM 1558 C C . PRO A 1 197 ? 2.415 -10.752 -20.489 1.00 50.66 197 PRO A C 1
ATOM 1560 O O . PRO A 1 197 ? 1.853 -11.694 -21.039 1.00 50.66 197 PRO A O 1
ATOM 1563 N N . ALA A 1 198 ? 3.545 -10.934 -19.803 1.00 49.03 198 ALA A N 1
ATOM 1564 C CA . ALA A 1 198 ? 4.356 -12.140 -19.972 1.00 49.03 198 ALA A CA 1
ATOM 1565 C C . ALA A 1 198 ? 3.789 -13.424 -19.326 1.00 49.03 198 ALA A C 1
ATOM 1567 O O . ALA A 1 198 ? 4.221 -14.503 -19.714 1.00 49.03 198 ALA A O 1
ATOM 1568 N N . ASN A 1 199 ? 2.846 -13.350 -18.374 1.00 51.75 199 ASN A N 1
ATOM 1569 C CA . ASN A 1 199 ? 2.595 -14.474 -17.456 1.00 51.75 199 ASN A CA 1
ATOM 1570 C C . ASN A 1 199 ? 1.116 -14.722 -17.097 1.00 51.75 199 ASN A C 1
ATOM 1572 O O . ASN A 1 199 ? 0.830 -14.756 -15.913 1.00 51.75 199 ASN A O 1
ATOM 1576 N N . GLN A 1 200 ? 0.174 -14.891 -18.042 1.00 68.75 200 GLN A N 1
ATOM 1577 C CA . GLN A 1 200 ? -1.235 -15.334 -17.791 1.00 68.75 200 GLN A CA 1
ATOM 1578 C C . GLN A 1 200 ? -2.064 -14.546 -16.738 1.00 68.75 200 GLN A C 1
ATOM 1580 O O . GLN A 1 200 ? -3.249 -14.805 -16.544 1.00 68.75 200 GLN A O 1
ATOM 1585 N N . ALA A 1 201 ? -1.459 -13.561 -16.089 1.00 79.62 201 ALA A N 1
ATOM 1586 C CA . ALA A 1 201 ? -1.913 -12.866 -14.912 1.00 79.62 201 ALA A CA 1
ATOM 1587 C C . ALA A 1 201 ? -1.545 -11.397 -15.072 1.00 79.62 201 ALA A C 1
ATOM 1589 O O . ALA A 1 201 ? -0.447 -11.048 -15.515 1.00 79.62 201 ALA A O 1
ATOM 1590 N N . ILE A 1 202 ? -2.474 -10.531 -14.703 1.00 80.94 202 ILE A N 1
ATOM 1591 C CA . ILE A 1 202 ? -2.331 -9.089 -14.808 1.00 80.94 202 ILE A CA 1
ATOM 1592 C C . ILE A 1 202 ? -2.064 -8.535 -13.432 1.00 80.94 202 ILE A C 1
ATOM 1594 O O . ILE A 1 202 ? -2.883 -8.676 -12.530 1.00 80.94 202 ILE A O 1
ATOM 1598 N N . LYS A 1 203 ? -0.935 -7.857 -13.275 1.00 81.94 203 LYS A N 1
ATOM 1599 C CA . LYS A 1 203 ? -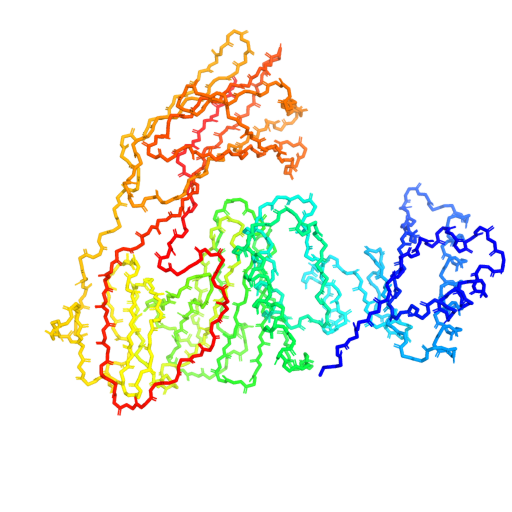0.713 -7.035 -12.095 1.00 81.94 203 LYS A CA 1
ATOM 1600 C C . LYS A 1 203 ? -1.476 -5.720 -12.255 1.00 81.94 203 LYS A C 1
ATOM 1602 O O . LYS A 1 203 ? -1.543 -5.180 -13.347 1.00 81.94 203 LYS A O 1
ATOM 1607 N N . VAL A 1 204 ? -2.051 -5.202 -11.181 1.00 82.31 204 VAL A N 1
ATOM 1608 C CA . VAL A 1 204 ? -2.623 -3.856 -11.121 1.00 82.31 204 VAL A CA 1
ATOM 1609 C C . VAL A 1 204 ? -2.085 -3.215 -9.855 1.00 82.31 204 VAL A C 1
ATOM 1611 O O . VAL A 1 204 ? -2.264 -3.739 -8.762 1.00 82.31 204 VAL A O 1
ATOM 1614 N N . VAL A 1 205 ? -1.390 -2.095 -9.990 1.00 81.88 205 VAL A N 1
ATOM 1615 C CA . VAL A 1 205 ? -0.903 -1.320 -8.848 1.00 81.88 205 VAL A CA 1
ATOM 1616 C C . VAL A 1 205 ? -1.816 -0.119 -8.711 1.00 81.88 205 VAL A C 1
ATOM 1618 O O . VAL A 1 205 ? -2.170 0.493 -9.708 1.00 81.88 205 VAL A O 1
ATOM 1621 N N . LEU A 1 206 ? -2.239 0.211 -7.501 1.00 81.31 206 LEU A N 1
ATOM 1622 C CA . LEU A 1 206 ? -3.061 1.384 -7.242 1.00 81.31 206 LEU A CA 1
ATOM 1623 C C . LEU A 1 206 ? -2.457 2.147 -6.071 1.00 81.31 206 LEU A C 1
ATOM 1625 O O . LEU A 1 206 ? -1.970 1.553 -5.110 1.00 81.31 206 LEU A O 1
ATOM 1629 N N . HIS A 1 207 ? -2.484 3.470 -6.164 1.00 79.62 207 HIS A N 1
ATOM 1630 C CA . HIS A 1 207 ? -2.046 4.368 -5.110 1.00 79.62 207 HIS A CA 1
ATOM 1631 C C . HIS A 1 207 ? -3.160 5.369 -4.839 1.00 79.62 207 HIS A C 1
ATOM 1633 O O . HIS A 1 207 ? -3.675 6.005 -5.758 1.00 79.62 207 HIS A O 1
ATOM 1639 N N . ASN A 1 208 ? -3.540 5.510 -3.578 1.00 78.75 208 ASN A N 1
ATOM 1640 C CA . ASN A 1 208 ? -4.457 6.544 -3.154 1.00 78.75 208 ASN A CA 1
ATOM 1641 C C . ASN A 1 208 ? -3.660 7.683 -2.525 1.00 78.75 208 ASN A C 1
ATOM 1643 O O . ASN A 1 208 ? -3.236 7.587 -1.384 1.00 78.75 208 ASN A O 1
ATOM 1647 N N . SER A 1 209 ? -3.478 8.783 -3.248 1.00 72.69 209 SER A N 1
ATOM 1648 C CA . SER A 1 209 ? -2.784 9.964 -2.721 1.00 72.69 209 SER A CA 1
ATOM 1649 C C . SER A 1 209 ? -3.646 10.818 -1.784 1.00 72.69 209 SER A C 1
ATOM 1651 O O . SER A 1 209 ? -3.194 11.855 -1.305 1.00 72.69 209 SER A O 1
ATOM 1653 N N . SER A 1 210 ? -4.908 10.440 -1.567 1.00 73.75 210 SER A N 1
ATOM 1654 C CA . SER A 1 210 ? -5.827 11.145 -0.682 1.00 73.75 210 SER A CA 1
ATOM 1655 C C . SER A 1 210 ? -5.876 10.491 0.687 1.00 73.75 210 SER A C 1
ATOM 1657 O O . SER A 1 210 ? -5.670 9.290 0.820 1.00 73.75 210 SER A O 1
ATOM 1659 N N . PHE A 1 211 ? -6.222 11.281 1.699 1.00 72.38 211 PHE A N 1
ATOM 1660 C CA . PHE A 1 211 ? -6.481 10.775 3.040 1.00 72.38 211 PHE A CA 1
ATOM 1661 C C . PHE A 1 211 ? -7.812 10.012 3.157 1.00 72.38 211 PHE A C 1
ATOM 1663 O O . PHE A 1 211 ? -7.996 9.228 4.082 1.00 72.38 211 PHE A O 1
ATOM 1670 N N . THR A 1 212 ? -8.743 10.208 2.221 1.00 75.81 212 THR A N 1
ATOM 1671 C CA . THR A 1 212 ? -10.032 9.508 2.215 1.00 75.81 212 THR A CA 1
ATOM 1672 C C . THR A 1 212 ? -9.965 8.234 1.383 1.00 75.81 212 THR A C 1
ATOM 1674 O O . THR A 1 212 ? -9.158 8.137 0.460 1.00 75.81 212 THR A O 1
ATOM 1677 N N . SER A 1 213 ? -10.823 7.255 1.685 1.00 80.88 213 SER A N 1
ATOM 1678 C CA . SER A 1 213 ? -10.924 6.040 0.867 1.00 80.88 213 SER A CA 1
ATOM 1679 C C . SER A 1 213 ? -11.404 6.364 -0.546 1.00 80.88 213 SER A C 1
ATOM 1681 O O . SER A 1 213 ? -12.236 7.253 -0.737 1.00 80.88 213 SER A O 1
ATOM 1683 N N . LYS A 1 214 ? -10.892 5.627 -1.530 1.00 81.56 214 LYS A N 1
ATOM 1684 C CA . LYS A 1 214 ? -11.253 5.772 -2.940 1.00 81.56 214 LYS A CA 1
ATOM 1685 C C . LYS A 1 214 ? -11.460 4.417 -3.586 1.00 81.56 214 LYS A C 1
ATOM 1687 O O . LYS A 1 214 ? -10.817 3.443 -3.202 1.00 81.56 214 LYS A O 1
ATOM 1692 N N . SER A 1 215 ? -12.318 4.390 -4.596 1.00 83.88 215 SER A N 1
ATOM 1693 C CA . SER A 1 215 ? -12.586 3.186 -5.371 1.00 83.88 215 SER A CA 1
ATOM 1694 C C . SER A 1 215 ? -12.317 3.417 -6.852 1.00 83.88 215 SER A C 1
ATOM 1696 O O . SER A 1 215 ? -12.426 4.540 -7.343 1.00 83.88 215 SER A O 1
ATOM 1698 N N . ALA A 1 216 ? -11.965 2.346 -7.548 1.00 79.12 216 ALA A N 1
ATOM 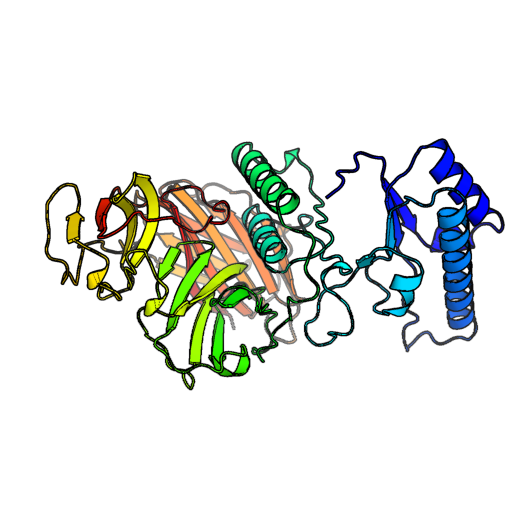1699 C CA . ALA A 1 216 ? -11.699 2.303 -8.974 1.00 79.12 216 ALA A CA 1
ATOM 1700 C C . ALA A 1 216 ? -12.425 1.112 -9.587 1.00 79.12 216 ALA A C 1
ATOM 1702 O O . ALA A 1 216 ? -12.320 0.004 -9.071 1.00 79.12 216 ALA A O 1
ATOM 1703 N N . ASN A 1 217 ? -13.087 1.333 -10.719 1.00 84.12 217 ASN A N 1
ATOM 1704 C CA . ASN A 1 217 ? -13.729 0.275 -11.488 1.00 84.12 217 ASN A CA 1
ATOM 1705 C C . ASN A 1 217 ? -13.000 0.154 -12.824 1.00 84.12 217 ASN A C 1
ATOM 1707 O O . ASN A 1 217 ? -12.909 1.131 -13.567 1.00 84.12 217 ASN A O 1
ATOM 1711 N N . VAL A 1 218 ? -12.458 -1.023 -13.125 1.00 80.06 218 VAL A N 1
ATOM 1712 C CA . VAL A 1 218 ? -11.653 -1.247 -14.333 1.00 80.06 218 VAL A CA 1
ATOM 1713 C C . VAL A 1 218 ? -12.227 -2.406 -15.126 1.00 80.06 218 VAL A C 1
ATOM 1715 O O . VAL A 1 218 ? -12.362 -3.513 -14.611 1.00 80.06 218 VAL A O 1
ATOM 1718 N N . SER A 1 219 ? -12.545 -2.165 -16.396 1.00 85.12 219 SER A N 1
ATOM 1719 C CA . SER A 1 219 ? -12.950 -3.230 -17.317 1.00 85.12 219 SER A CA 1
ATOM 1720 C C . SER A 1 219 ? -11.776 -4.169 -17.604 1.00 85.12 219 SER A C 1
ATOM 1722 O O . SER A 1 219 ? -10.677 -3.702 -17.919 1.00 85.12 219 SER A O 1
ATOM 1724 N N . LEU A 1 220 ? -12.011 -5.484 -17.568 1.00 84.88 220 LEU A N 1
ATOM 1725 C CA . LEU A 1 220 ? -10.980 -6.486 -17.870 1.00 84.88 220 LEU A CA 1
ATOM 1726 C C . LEU A 1 220 ? -10.422 -6.312 -19.292 1.00 84.88 220 LEU A C 1
ATOM 1728 O O . LEU A 1 220 ? -9.210 -6.396 -19.499 1.00 84.88 220 LEU A O 1
ATOM 1732 N N . ALA A 1 221 ? -11.285 -5.978 -20.254 1.00 83.56 221 ALA A N 1
ATOM 1733 C CA . ALA A 1 221 ? -10.886 -5.704 -21.632 1.00 83.56 221 ALA A CA 1
ATOM 1734 C C . ALA A 1 221 ? -9.898 -4.527 -21.739 1.00 83.56 221 ALA A C 1
ATOM 1736 O O . ALA A 1 221 ? -8.942 -4.584 -22.513 1.00 83.56 221 ALA A O 1
ATOM 1737 N N . SER A 1 222 ? -10.075 -3.481 -20.920 1.00 79.00 222 SER A N 1
ATOM 1738 C CA . SER A 1 222 ? -9.167 -2.321 -20.900 1.00 79.00 222 SER A CA 1
ATOM 1739 C C . SER A 1 222 ? -7.756 -2.678 -20.418 1.00 79.00 222 SER A C 1
ATOM 1741 O O . SER A 1 222 ? -6.789 -2.025 -20.799 1.00 79.00 222 SER A O 1
ATOM 1743 N N . LEU A 1 223 ? -7.630 -3.767 -19.652 1.00 77.06 223 LEU A N 1
ATOM 1744 C CA . LEU A 1 223 ? -6.359 -4.324 -19.189 1.00 77.06 223 LEU A CA 1
ATOM 1745 C C . LEU A 1 223 ? -5.673 -5.217 -20.234 1.00 77.06 223 LEU A C 1
ATOM 1747 O O . LEU A 1 223 ? -4.622 -5.786 -19.956 1.00 77.06 223 LEU A O 1
ATOM 1751 N N . GLY A 1 224 ? -6.248 -5.360 -21.432 1.00 77.06 224 GLY A N 1
ATOM 1752 C CA . GLY A 1 224 ? -5.724 -6.234 -22.480 1.00 77.06 224 GLY A CA 1
ATOM 1753 C C . GLY A 1 224 ? -6.092 -7.709 -22.299 1.00 77.06 224 GLY A C 1
ATOM 1754 O O . GLY A 1 224 ? -5.560 -8.559 -23.018 1.00 77.06 224 GLY A O 1
ATOM 1755 N N . ILE A 1 225 ? -7.004 -8.036 -21.373 1.00 80.94 225 ILE A N 1
ATOM 1756 C CA . ILE A 1 225 ? -7.607 -9.372 -21.323 1.00 80.94 225 ILE A CA 1
ATOM 1757 C C . ILE A 1 225 ? -8.484 -9.522 -22.563 1.00 80.94 225 ILE A C 1
ATOM 1759 O O . ILE A 1 225 ? -9.382 -8.722 -22.800 1.00 80.94 225 ILE A O 1
ATOM 1763 N N . THR A 1 226 ? -8.205 -10.549 -23.359 1.00 83.44 226 THR A N 1
ATOM 1764 C CA . THR A 1 226 ? -8.953 -10.875 -24.588 1.00 83.44 226 THR A CA 1
ATOM 1765 C C . THR A 1 226 ? -9.516 -12.293 -24.574 1.00 83.44 226 THR A C 1
ATOM 1767 O O . THR A 1 226 ? -10.377 -12.628 -25.383 1.00 83.44 226 THR A O 1
ATOM 1770 N N . GLN A 1 227 ? -9.044 -13.134 -23.652 1.00 84.62 227 GLN A N 1
ATOM 1771 C CA . GLN A 1 227 ? -9.462 -14.523 -23.535 1.00 84.62 227 GLN A CA 1
ATOM 1772 C C . GLN A 1 227 ? -10.686 -14.630 -22.624 1.00 84.62 227 GLN A C 1
ATOM 1774 O O . GLN A 1 227 ? -10.702 -14.089 -21.515 1.00 84.62 227 GLN A O 1
ATOM 1779 N N . ALA A 1 228 ? -11.701 -15.360 -23.085 1.00 88.06 228 ALA A N 1
ATOM 1780 C CA . ALA A 1 228 ? -12.802 -15.784 -22.233 1.00 88.06 228 ALA A CA 1
ATOM 1781 C C . ALA A 1 228 ? -12.288 -16.752 -21.155 1.00 88.06 228 ALA A C 1
ATOM 1783 O O . ALA A 1 228 ? -11.375 -17.538 -21.405 1.00 88.06 228 ALA A O 1
ATOM 1784 N N . GLY A 1 229 ? -12.871 -16.686 -19.964 1.00 89.56 229 GLY A N 1
ATOM 1785 C CA . GLY A 1 229 ? -12.479 -17.507 -18.824 1.00 89.56 229 GLY A CA 1
ATOM 1786 C C . GLY A 1 229 ? -13.070 -16.965 -17.531 1.00 89.56 229 GLY A C 1
ATOM 1787 O O . GLY A 1 229 ? -13.683 -15.892 -17.529 1.00 89.56 229 GLY A O 1
ATOM 1788 N N . ASN A 1 230 ? -12.869 -17.712 -16.449 1.00 94.19 230 ASN A N 1
ATOM 1789 C CA . ASN A 1 230 ? -13.228 -17.285 -15.106 1.00 94.19 230 ASN A CA 1
ATOM 1790 C C . ASN A 1 230 ? -11.996 -16.678 -14.446 1.00 94.19 230 ASN A C 1
ATOM 1792 O O . ASN A 1 230 ? -11.007 -17.360 -14.186 1.00 94.19 230 ASN A O 1
ATOM 1796 N N . TRP A 1 231 ? -12.058 -15.385 -14.175 1.00 93.88 231 TRP A N 1
ATOM 1797 C CA . TRP A 1 231 ? -10.967 -14.622 -13.593 1.00 93.88 231 TRP A CA 1
ATOM 1798 C C . TRP A 1 231 ? -11.260 -14.329 -12.128 1.00 93.88 231 TRP A C 1
ATOM 1800 O O . TRP A 1 231 ? -12.403 -14.091 -11.744 1.00 93.88 231 TRP A O 1
ATOM 1810 N N . PHE A 1 232 ? -10.224 -14.305 -11.303 1.00 94.75 232 PHE A N 1
ATOM 1811 C CA . PHE A 1 232 ? -10.305 -13.830 -9.928 1.00 94.75 232 PHE A CA 1
ATOM 1812 C C . PHE A 1 232 ? -9.314 -12.692 -9.716 1.00 94.75 232 PHE A C 1
ATOM 1814 O O . PHE A 1 232 ? -8.314 -12.570 -10.427 1.00 94.75 232 PHE A O 1
ATOM 1821 N N . VAL A 1 233 ? -9.598 -11.864 -8.716 1.00 94.50 233 VAL A N 1
ATOM 1822 C CA . VAL A 1 233 ? -8.731 -10.764 -8.300 1.00 94.50 233 VAL A CA 1
ATOM 1823 C C . VAL A 1 233 ? -8.187 -11.081 -6.922 1.00 94.50 233 VAL A C 1
ATOM 1825 O O . VAL A 1 233 ? -8.939 -11.320 -5.979 1.00 94.50 233 VAL A O 1
ATOM 1828 N N . GLU A 1 234 ? -6.872 -11.055 -6.800 1.00 94.44 234 GLU A N 1
ATOM 1829 C CA . GLU A 1 234 ? -6.165 -11.198 -5.540 1.00 94.44 234 GLU A CA 1
ATOM 1830 C C . GLU A 1 234 ? -5.467 -9.888 -5.199 1.00 94.44 234 GLU A C 1
ATOM 1832 O O . GLU A 1 234 ? -4.616 -9.425 -5.951 1.00 94.44 234 GLU A O 1
ATOM 1837 N N . ARG A 1 235 ? -5.770 -9.304 -4.043 1.00 93.81 235 ARG A N 1
ATOM 1838 C CA . ARG A 1 235 ? -4.911 -8.294 -3.430 1.00 93.81 235 ARG A CA 1
ATOM 1839 C C . ARG A 1 235 ? -3.702 -9.002 -2.825 1.00 93.81 235 ARG A C 1
ATOM 1841 O O . ARG A 1 235 ? -3.862 -9.879 -1.983 1.00 93.81 235 ARG A O 1
ATOM 1848 N N . THR A 1 236 ? -2.505 -8.621 -3.255 1.00 91.38 236 THR A N 1
ATOM 1849 C CA . THR A 1 236 ? -1.216 -9.153 -2.785 1.00 91.38 236 THR A CA 1
ATOM 1850 C C . THR A 1 236 ? -0.427 -8.153 -1.927 1.00 91.38 236 THR A C 1
ATOM 1852 O O . THR A 1 236 ? 0.670 -8.452 -1.465 1.00 91.38 236 THR A O 1
ATOM 1855 N N . TYR A 1 237 ? -0.922 -6.928 -1.761 1.00 90.19 237 TYR A N 1
ATOM 1856 C CA . TYR A 1 237 ? -0.338 -5.900 -0.895 1.00 90.19 237 TYR A CA 1
ATOM 1857 C C . TYR A 1 237 ? -1.414 -4.851 -0.559 1.00 90.19 237 TYR A C 1
ATOM 1859 O O . TYR A 1 237 ? -2.206 -4.548 -1.456 1.00 90.19 237 TYR A O 1
ATOM 1867 N N . PRO A 1 238 ? -1.445 -4.274 0.663 1.00 86.88 238 PRO A N 1
ATOM 1868 C CA . PRO A 1 238 ? -0.556 -4.534 1.807 1.00 86.88 238 PRO A CA 1
ATOM 1869 C C . PRO A 1 238 ? -0.916 -5.806 2.585 1.00 86.88 238 PRO A C 1
ATOM 1871 O O . PRO A 1 238 ? -0.073 -6.354 3.293 1.00 86.88 238 PRO A O 1
ATOM 1874 N N . THR A 1 239 ? -2.144 -6.295 2.421 1.00 88.12 239 THR A N 1
ATOM 1875 C CA . THR A 1 239 ? -2.630 -7.573 2.947 1.00 88.12 239 THR A CA 1
ATOM 1876 C C . THR A 1 239 ? -2.971 -8.522 1.802 1.00 88.12 239 THR A C 1
ATOM 1878 O O . THR A 1 239 ? -2.996 -8.116 0.635 1.00 88.12 239 THR A O 1
ATOM 1881 N N . ARG A 1 240 ? -3.219 -9.796 2.128 1.00 91.69 240 ARG A N 1
ATOM 1882 C CA . ARG A 1 240 ? -3.646 -10.791 1.149 1.00 91.69 240 ARG A CA 1
ATOM 1883 C C . ARG A 1 240 ? -5.143 -11.032 1.238 1.00 91.69 240 ARG A C 1
ATOM 1885 O O . ARG A 1 240 ? -5.650 -11.320 2.317 1.00 91.69 240 ARG A O 1
ATOM 1892 N N . GLU A 1 241 ? -5.834 -10.920 0.114 1.00 94.25 241 GLU A N 1
ATOM 1893 C CA . GLU A 1 241 ? -7.271 -11.175 0.017 1.00 94.25 241 GLU A CA 1
ATOM 1894 C C . GLU A 1 241 ? -7.623 -11.605 -1.402 1.00 94.25 241 GLU A C 1
ATOM 1896 O O . GLU A 1 241 ? -7.175 -10.987 -2.364 1.00 94.25 241 GLU A O 1
ATOM 1901 N N . ILE A 1 242 ? -8.457 -12.632 -1.538 1.00 95.19 242 ILE A N 1
ATOM 1902 C CA . ILE A 1 242 ? -9.059 -12.996 -2.821 1.00 95.19 242 ILE A CA 1
ATOM 1903 C C . ILE A 1 242 ? -10.484 -12.451 -2.830 1.00 95.19 242 ILE A C 1
ATOM 1905 O O . ILE A 1 242 ? -11.305 -12.802 -1.974 1.00 95.19 242 ILE A O 1
ATOM 1909 N N . LEU A 1 243 ? -10.769 -11.578 -3.796 1.00 93.06 243 LEU A N 1
ATOM 1910 C CA . LEU A 1 243 ? -12.098 -11.011 -3.965 1.00 93.06 243 LEU A CA 1
ATOM 1911 C C . LEU A 1 243 ? -13.077 -12.115 -4.376 1.00 93.06 243 LEU A C 1
ATOM 1913 O O . LEU A 1 243 ? -12.751 -13.021 -5.136 1.00 93.06 243 LEU A O 1
ATOM 1917 N N . ARG A 1 244 ? -14.304 -12.027 -3.862 1.00 89.00 244 ARG A N 1
ATOM 1918 C CA . ARG A 1 244 ? -15.337 -13.069 -4.024 1.00 89.00 244 ARG A CA 1
ATOM 1919 C C . ARG A 1 244 ? -15.861 -13.187 -5.448 1.00 89.00 244 ARG A C 1
ATOM 1921 O O . ARG A 1 244 ? -16.343 -14.241 -5.845 1.00 89.00 244 ARG A O 1
ATOM 1928 N N . LYS A 1 245 ? -15.875 -12.068 -6.173 1.00 91.75 245 LYS A N 1
ATOM 1929 C CA . LYS A 1 245 ? -16.504 -11.974 -7.486 1.00 91.75 245 LYS A CA 1
ATOM 1930 C C . LYS A 1 245 ? -15.606 -12.665 -8.508 1.00 91.75 245 LYS A C 1
ATOM 1932 O O . LYS A 1 245 ? -14.495 -12.203 -8.758 1.00 91.75 245 LYS A O 1
ATOM 1937 N N . ILE A 1 246 ? -16.109 -13.747 -9.093 1.00 94.19 246 ILE A N 1
ATOM 1938 C CA . ILE A 1 246 ? -15.541 -14.324 -10.311 1.00 94.19 246 ILE A CA 1
ATOM 1939 C C . ILE A 1 246 ? -15.920 -13.396 -11.463 1.00 94.19 246 ILE A C 1
ATOM 1941 O O . ILE A 1 246 ? -17.082 -13.012 -11.595 1.00 94.19 246 ILE A O 1
ATOM 1945 N N . LEU A 1 247 ? -14.929 -13.003 -12.251 1.00 94.69 247 LEU A N 1
ATOM 1946 C CA . LEU A 1 247 ? -15.059 -12.050 -13.341 1.00 94.69 247 LEU A CA 1
ATOM 1947 C C . LEU A 1 247 ? -14.976 -12.777 -14.679 1.00 94.69 247 LEU A C 1
ATOM 1949 O O . LEU A 1 247 ? -14.160 -13.674 -14.879 1.00 94.69 247 LEU A O 1
ATOM 1953 N N . THR A 1 248 ? -15.803 -12.347 -15.612 1.00 93.81 248 THR A N 1
ATOM 1954 C CA . THR A 1 248 ? -15.770 -12.716 -17.022 1.00 93.81 248 THR A CA 1
ATOM 1955 C C . THR A 1 248 ? -15.175 -11.570 -17.844 1.00 93.81 248 THR A C 1
ATOM 1957 O O . THR A 1 248 ? -15.009 -10.454 -17.354 1.00 93.81 248 THR A O 1
ATOM 1960 N N . LEU A 1 249 ? -14.849 -11.824 -19.114 1.00 87.50 249 LEU A N 1
ATOM 1961 C CA . LEU A 1 249 ? -14.154 -10.876 -20.001 1.00 87.50 249 LEU A CA 1
ATOM 1962 C C . LEU A 1 249 ? -14.779 -9.464 -20.049 1.00 87.50 249 LEU A C 1
ATOM 1964 O O . LEU A 1 249 ? -14.055 -8.477 -20.172 1.00 87.50 249 LEU A O 1
ATOM 1968 N N . ASN A 1 250 ? -16.107 -9.373 -19.951 1.00 90.00 250 ASN A N 1
ATOM 1969 C CA . ASN A 1 250 ? -16.847 -8.113 -20.055 1.00 90.00 250 ASN A CA 1
ATOM 1970 C C . ASN A 1 250 ? -17.126 -7.451 -18.700 1.00 90.00 250 ASN A C 1
ATOM 1972 O O . ASN A 1 250 ? -17.710 -6.368 -18.664 1.00 90.00 250 ASN A O 1
ATOM 1976 N N . ASP A 1 251 ? -16.730 -8.083 -17.597 1.00 93.69 251 ASP A N 1
ATOM 1977 C CA . ASP A 1 251 ? -16.957 -7.529 -16.273 1.00 93.69 251 ASP A CA 1
ATOM 1978 C C . ASP A 1 251 ? -15.996 -6.377 -15.954 1.00 93.69 251 ASP A C 1
ATOM 1980 O O . ASP A 1 251 ? -14.964 -6.149 -16.600 1.00 93.69 251 ASP A O 1
ATOM 1984 N N . THR A 1 252 ? -16.352 -5.648 -14.901 1.00 89.19 252 THR A N 1
ATOM 1985 C CA . THR A 1 252 ? -15.474 -4.705 -14.216 1.00 89.19 252 THR A CA 1
ATOM 1986 C C . THR A 1 252 ? -14.974 -5.306 -12.908 1.00 89.19 252 THR A C 1
ATOM 1988 O O . THR A 1 252 ? -15.729 -5.943 -12.158 1.00 89.19 252 THR A O 1
ATOM 1991 N N . ALA A 1 253 ? -13.687 -5.094 -12.651 1.00 88.50 253 ALA A N 1
ATOM 1992 C CA . ALA A 1 253 ? -13.061 -5.306 -11.360 1.00 88.50 253 ALA A CA 1
ATOM 1993 C C . ALA A 1 253 ? -13.187 -4.026 -10.527 1.00 88.50 253 ALA A C 1
ATOM 1995 O O . ALA A 1 253 ? -12.803 -2.950 -10.994 1.00 88.50 253 ALA A O 1
ATOM 1996 N N . ASP A 1 254 ? -13.688 -4.170 -9.302 1.00 88.00 254 ASP A N 1
ATOM 1997 C CA . ASP A 1 254 ? -13.872 -3.067 -8.366 1.00 88.00 254 ASP A CA 1
ATOM 1998 C C . ASP A 1 254 ? -12.747 -3.124 -7.322 1.00 88.00 254 ASP A C 1
ATOM 2000 O O . ASP A 1 254 ? -12.555 -4.131 -6.635 1.00 88.00 254 ASP A O 1
ATOM 2004 N N . PHE A 1 255 ? -11.982 -2.045 -7.216 1.00 87.38 255 PHE A N 1
ATOM 2005 C CA . PHE A 1 255 ? -10.859 -1.905 -6.298 1.00 87.38 255 PHE A CA 1
ATOM 2006 C C . PHE A 1 255 ? -11.163 -0.801 -5.297 1.00 87.38 255 PHE A C 1
ATOM 2008 O O . PHE A 1 255 ? -11.515 0.301 -5.702 1.00 87.38 255 PHE A O 1
ATOM 2015 N N . THR A 1 256 ? -10.966 -1.053 -4.006 1.00 86.56 256 THR A N 1
ATOM 2016 C CA . THR A 1 256 ? -11.098 -0.034 -2.955 1.00 86.56 256 THR A CA 1
ATOM 2017 C C . THR A 1 256 ? -9.783 0.101 -2.207 1.00 86.56 256 THR A C 1
ATOM 2019 O O . THR A 1 256 ? -9.179 -0.897 -1.818 1.00 86.56 256 THR A O 1
ATOM 2022 N N . LEU A 1 257 ? -9.334 1.341 -2.038 1.00 84.25 257 LEU A N 1
ATOM 2023 C CA . LEU A 1 257 ? -8.124 1.705 -1.317 1.00 84.25 257 LEU A CA 1
ATOM 2024 C C . LEU A 1 257 ? -8.483 2.642 -0.168 1.00 84.25 257 LEU A C 1
ATOM 2026 O O . LEU A 1 257 ? -9.181 3.640 -0.361 1.00 84.25 257 LEU A O 1
ATOM 2030 N N . ASN A 1 258 ? -7.934 2.364 1.005 1.00 82.75 258 ASN A N 1
ATOM 2031 C CA . ASN A 1 258 ? -7.925 3.274 2.139 1.00 82.75 258 ASN A CA 1
ATOM 2032 C C . ASN A 1 258 ? -7.094 4.528 1.828 1.00 82.75 258 ASN A C 1
ATOM 2034 O O . ASN A 1 258 ? -6.336 4.585 0.853 1.00 82.75 258 ASN A O 1
ATOM 2038 N N . GLY A 1 259 ? -7.230 5.551 2.671 1.00 77.56 259 GLY A N 1
ATOM 2039 C CA . GLY A 1 259 ? -6.425 6.766 2.573 1.00 77.56 259 GLY A CA 1
ATOM 2040 C C . GLY A 1 259 ? -4.925 6.472 2.608 1.00 77.56 259 GLY A C 1
ATOM 2041 O O . GLY A 1 259 ? -4.469 5.695 3.445 1.00 77.56 259 GLY A O 1
ATOM 2042 N N . TYR A 1 260 ? -4.161 7.077 1.698 1.00 76.25 260 TYR A N 1
ATOM 2043 C CA . TYR A 1 260 ? -2.711 6.887 1.551 1.00 76.25 260 TYR A CA 1
ATOM 2044 C C . TYR A 1 260 ? -2.250 5.444 1.294 1.00 76.25 260 TYR A C 1
ATOM 2046 O O . TYR A 1 260 ? -1.046 5.164 1.322 1.00 76.25 260 TYR A O 1
ATOM 2054 N N . GLU A 1 261 ? -3.173 4.520 1.017 1.00 81.81 261 GLU A N 1
ATOM 2055 C CA . GLU A 1 261 ? -2.852 3.130 0.724 1.00 81.81 261 GLU A CA 1
ATOM 2056 C C . GLU A 1 261 ? -2.193 3.013 -0.651 1.00 81.81 261 GLU A C 1
ATOM 2058 O O . GLU A 1 261 ? -2.554 3.678 -1.623 1.00 81.81 261 GLU A O 1
ATOM 2063 N N . THR A 1 262 ? -1.209 2.128 -0.736 1.00 84.88 262 THR A N 1
ATOM 2064 C CA . THR A 1 262 ? -0.830 1.514 -2.005 1.00 84.88 262 THR A CA 1
ATOM 2065 C C . THR A 1 262 ? -1.273 0.074 -1.945 1.00 84.88 262 THR A C 1
ATOM 2067 O O . THR A 1 262 ? -1.017 -0.592 -0.948 1.00 84.88 262 THR A O 1
ATOM 2070 N N . ALA A 1 263 ? -1.921 -0.399 -2.997 1.00 88.06 263 ALA A N 1
ATOM 2071 C CA . ALA A 1 263 ? -2.355 -1.775 -3.105 1.00 88.06 263 ALA A CA 1
ATOM 2072 C C . ALA A 1 263 ? -1.845 -2.377 -4.412 1.00 88.06 263 ALA A C 1
ATOM 2074 O O . ALA A 1 263 ? -1.759 -1.704 -5.441 1.00 88.06 263 ALA A O 1
ATOM 2075 N N . VAL A 1 264 ? -1.477 -3.651 -4.354 1.00 88.50 264 VAL A N 1
ATOM 2076 C CA . VAL A 1 264 ? -1.094 -4.427 -5.534 1.00 88.50 264 VAL A CA 1
ATOM 2077 C C . VAL A 1 264 ? -2.099 -5.547 -5.663 1.00 88.50 264 VAL A C 1
ATOM 2079 O O . VAL A 1 264 ? -2.323 -6.287 -4.707 1.00 88.50 264 VAL A O 1
ATOM 2082 N N . PHE A 1 265 ? -2.685 -5.662 -6.842 1.00 90.31 265 PHE A N 1
ATOM 2083 C CA . PHE A 1 265 ? -3.620 -6.703 -7.209 1.00 90.31 265 PHE A CA 1
ATOM 2084 C C . PHE A 1 265 ? -3.029 -7.557 -8.324 1.00 90.31 265 PHE A C 1
ATOM 2086 O O . PHE A 1 265 ? -2.242 -7.083 -9.143 1.00 90.31 265 PHE A O 1
ATOM 2093 N N . VAL A 1 266 ? -3.426 -8.819 -8.358 1.00 89.88 266 VAL A N 1
ATOM 2094 C CA . VAL A 1 266 ? -3.121 -9.769 -9.416 1.00 89.88 266 VAL A CA 1
ATOM 2095 C C . VAL A 1 266 ? -4.443 -10.358 -9.893 1.00 89.88 266 VAL A C 1
ATOM 2097 O O . VAL A 1 266 ? -5.209 -10.900 -9.102 1.00 89.88 266 VAL A O 1
ATOM 2100 N N . ILE A 1 267 ? -4.718 -10.237 -11.186 1.00 90.50 267 ILE A N 1
ATOM 2101 C CA . ILE A 1 267 ? -5.891 -10.799 -11.850 1.00 90.50 267 ILE A CA 1
ATOM 2102 C C . ILE A 1 267 ? -5.428 -12.026 -12.620 1.00 90.50 267 ILE A C 1
ATOM 2104 O O . ILE A 1 267 ? -4.579 -11.898 -13.496 1.00 90.50 267 ILE A O 1
ATOM 2108 N N . SER A 1 268 ? -5.945 -13.204 -12.290 1.00 91.25 268 SER A N 1
ATOM 2109 C CA . SER A 1 268 ? -5.543 -14.470 -12.923 1.00 91.25 268 SER A CA 1
ATOM 2110 C C . SER A 1 268 ? -6.756 -15.341 -13.204 1.00 91.25 268 SER A C 1
ATOM 2112 O O . SER A 1 268 ? -7.824 -15.128 -12.627 1.00 91.25 268 SER A O 1
ATOM 2114 N N . ARG A 1 269 ? -6.595 -16.332 -14.078 1.00 91.88 269 ARG A N 1
ATOM 2115 C CA . ARG A 1 269 ? -7.638 -17.325 -14.337 1.00 91.88 269 ARG A CA 1
ATOM 2116 C C . ARG A 1 269 ? -7.695 -18.358 -13.219 1.00 91.88 269 ARG A C 1
ATOM 2118 O O . ARG A 1 269 ? -6.655 -18.751 -12.688 1.00 91.88 269 ARG A O 1
ATOM 2125 N N . ILE A 1 270 ? -8.900 -18.801 -12.871 1.00 93.12 270 ILE A N 1
ATOM 2126 C CA . ILE A 1 270 ? -9.115 -19.810 -11.825 1.00 93.12 270 ILE A CA 1
ATOM 2127 C C . ILE A 1 270 ? -8.456 -21.132 -12.226 1.00 93.12 270 ILE A C 1
ATOM 2129 O O . ILE A 1 270 ? -7.780 -21.748 -11.408 1.00 93.12 270 ILE A O 1
ATOM 2133 N N . GLU A 1 271 ? -8.567 -21.521 -13.495 1.00 90.81 271 GLU A N 1
ATOM 2134 C CA . GLU A 1 271 ? -7.997 -22.760 -14.034 1.00 90.81 271 GLU A CA 1
ATOM 2135 C C . GLU A 1 271 ? -6.461 -22.832 -13.975 1.00 90.81 271 GLU A C 1
ATOM 2137 O O . GLU A 1 271 ? -5.893 -23.923 -13.943 1.00 90.81 271 GLU A O 1
ATOM 2142 N N . ASP A 1 272 ? -5.777 -21.685 -13.924 1.00 88.75 272 ASP A N 1
ATOM 2143 C CA . ASP A 1 272 ? -4.316 -21.632 -13.816 1.00 88.75 272 ASP A CA 1
ATOM 2144 C C . ASP A 1 272 ? -3.844 -21.726 -12.348 1.00 88.75 272 ASP A C 1
ATOM 2146 O O . ASP A 1 272 ? -2.652 -21.912 -12.070 1.00 88.75 272 ASP A O 1
ATOM 2150 N N . ALA A 1 273 ? -4.760 -21.601 -11.379 1.00 89.62 273 ALA A N 1
ATOM 2151 C CA . ALA A 1 273 ? -4.427 -21.586 -9.964 1.00 89.62 273 ALA A CA 1
ATOM 2152 C C . ALA A 1 273 ? -4.141 -22.996 -9.431 1.00 89.62 273 ALA A C 1
ATOM 2154 O O . ALA A 1 273 ? -5.026 -23.826 -9.250 1.00 89.62 273 ALA A O 1
ATOM 2155 N N . LYS A 1 274 ? -2.876 -23.242 -9.077 1.00 86.88 274 LYS A N 1
ATOM 2156 C CA . LYS A 1 274 ? -2.421 -24.510 -8.472 1.00 86.88 274 LYS A CA 1
ATOM 2157 C C . LYS A 1 274 ? -2.551 -24.570 -6.950 1.00 86.88 274 LYS A C 1
ATOM 2159 O O . LYS A 1 274 ? -2.059 -25.508 -6.329 1.00 86.88 274 LYS A O 1
ATOM 2164 N N . ARG A 1 275 ? -3.144 -23.543 -6.350 1.00 90.31 275 ARG A N 1
ATOM 2165 C CA . ARG A 1 275 ? -3.233 -23.344 -4.903 1.00 90.31 275 ARG A CA 1
ATOM 2166 C C . ARG A 1 275 ? -4.679 -23.075 -4.494 1.00 90.31 275 ARG A C 1
ATOM 2168 O O . ARG A 1 275 ? -5.427 -22.575 -5.335 1.00 90.31 275 ARG A O 1
ATOM 2175 N N . PRO A 1 276 ? -5.042 -23.291 -3.223 1.00 93.25 276 PRO A N 1
ATOM 2176 C CA . PRO A 1 276 ? -6.370 -22.957 -2.726 1.00 93.25 276 PRO A CA 1
ATOM 2177 C C . PRO A 1 276 ? -6.665 -21.459 -2.886 1.00 93.25 276 PRO A C 1
ATOM 2179 O O . PRO A 1 276 ? -5.887 -20.602 -2.453 1.00 93.25 276 PRO A O 1
ATOM 2182 N N . LEU A 1 277 ? -7.799 -21.137 -3.504 1.00 94.50 277 LEU A N 1
ATOM 2183 C CA . LEU A 1 277 ? -8.308 -19.779 -3.669 1.00 94.50 277 LEU A CA 1
ATOM 2184 C C . LEU A 1 277 ? -9.423 -19.511 -2.657 1.00 94.50 277 LEU A C 1
ATOM 2186 O O . LEU A 1 277 ? -10.609 -19.536 -2.987 1.00 94.50 277 LEU A O 1
ATOM 2190 N N . LEU A 1 278 ? -9.038 -19.282 -1.401 1.00 94.88 278 LEU A N 1
ATOM 2191 C CA . LEU A 1 278 ? -9.974 -18.931 -0.338 1.00 94.88 278 LEU A CA 1
ATOM 2192 C C . LEU A 1 278 ? -10.386 -17.458 -0.451 1.00 94.88 278 LEU A C 1
ATOM 2194 O O . LEU A 1 278 ? -9.596 -16.554 -0.175 1.00 94.88 278 LEU A O 1
ATOM 2198 N N . SER A 1 279 ? -11.629 -17.223 -0.856 1.00 94.56 279 SER A N 1
ATOM 2199 C CA . SER A 1 279 ? -12.209 -15.889 -0.974 1.00 94.56 279 SER A CA 1
ATOM 2200 C C . SER A 1 279 ? -12.967 -15.473 0.281 1.00 94.56 279 SER A C 1
ATOM 2202 O O . SER A 1 279 ? -13.442 -16.300 1.064 1.00 94.56 279 SER A O 1
ATOM 2204 N N . GLY A 1 280 ? -13.114 -14.159 0.442 1.00 92.06 280 GLY A N 1
ATOM 2205 C CA . GLY A 1 280 ? -13.942 -13.594 1.497 1.00 92.06 280 GLY A CA 1
ATOM 2206 C C . GLY A 1 280 ? -13.279 -13.482 2.868 1.00 92.06 280 GLY A C 1
ATOM 2207 O O . GLY A 1 280 ? -13.971 -13.257 3.862 1.00 92.06 280 GLY A O 1
ATOM 2208 N N . VAL A 1 281 ? -11.956 -13.608 2.907 1.00 93.38 281 VAL A N 1
ATOM 2209 C CA . VAL A 1 281 ? -11.125 -13.414 4.092 1.00 93.38 281 VAL A CA 1
ATOM 2210 C C . VAL A 1 281 ? -9.859 -12.643 3.726 1.00 93.38 281 VAL A C 1
ATOM 2212 O O . VAL A 1 281 ? -9.340 -12.760 2.614 1.00 93.38 281 VAL A O 1
ATOM 2215 N N . ILE A 1 282 ? -9.338 -11.889 4.689 1.00 92.75 282 ILE A N 1
ATOM 2216 C CA . ILE A 1 282 ? -7.974 -11.369 4.681 1.00 92.75 282 ILE A CA 1
ATOM 2217 C C . ILE A 1 282 ? -7.106 -12.368 5.439 1.00 92.75 282 ILE A C 1
ATOM 2219 O O . ILE A 1 282 ? -7.452 -12.768 6.553 1.00 92.75 282 ILE A O 1
ATOM 2223 N N . PHE A 1 283 ? -5.980 -12.765 4.857 1.00 92.38 283 PHE A N 1
ATOM 2224 C CA . PHE A 1 283 ? -5.121 -13.799 5.426 1.00 92.38 283 PHE A CA 1
ATOM 2225 C C . PHE A 1 283 ? -3.634 -13.531 5.198 1.00 92.38 283 PHE A C 1
ATOM 2227 O O . PHE A 1 283 ? -3.230 -12.620 4.475 1.00 92.38 283 PHE A O 1
ATOM 2234 N N . GLU A 1 284 ? -2.802 -14.355 5.821 1.00 89.81 284 GLU A N 1
ATOM 2235 C CA . GLU A 1 284 ? -1.364 -14.399 5.595 1.00 89.81 284 GLU A CA 1
ATOM 2236 C C . GLU A 1 284 ? -0.906 -15.832 5.410 1.00 89.81 284 GLU A C 1
ATOM 2238 O O . GLU A 1 284 ? -1.358 -16.722 6.118 1.00 89.81 284 GLU A O 1
ATOM 2243 N N . THR A 1 285 ? 0.042 -16.061 4.512 1.00 87.94 285 THR A N 1
ATOM 2244 C CA . THR A 1 285 ? 0.698 -17.365 4.421 1.00 87.94 285 THR A CA 1
ATOM 2245 C C . THR A 1 285 ? 1.710 -17.506 5.551 1.00 87.94 285 THR A C 1
ATOM 2247 O O . THR A 1 285 ? 2.600 -16.666 5.685 1.00 87.94 285 THR A O 1
ATOM 2250 N N . ILE A 1 286 ? 1.563 -18.565 6.347 1.00 84.81 286 ILE A N 1
ATOM 2251 C CA . ILE A 1 286 ? 2.503 -18.938 7.405 1.00 84.81 286 ILE A CA 1
ATOM 2252 C C . ILE A 1 286 ? 3.594 -19.824 6.806 1.00 84.81 286 ILE A C 1
ATOM 2254 O O . ILE A 1 286 ? 4.776 -19.543 6.981 1.00 84.81 286 ILE A O 1
ATOM 2258 N N . ASP A 1 287 ? 3.195 -20.887 6.102 1.00 79.94 287 ASP A N 1
ATOM 2259 C CA . ASP A 1 287 ? 4.120 -21.901 5.599 1.00 79.94 287 ASP A CA 1
ATOM 2260 C C . ASP A 1 287 ? 3.542 -22.654 4.389 1.00 79.94 287 ASP A C 1
ATOM 2262 O O . ASP A 1 287 ? 2.323 -22.751 4.224 1.00 79.94 287 ASP A O 1
ATOM 2266 N N . ASN A 1 288 ? 4.432 -23.201 3.560 1.00 78.00 288 ASN A N 1
ATOM 2267 C CA . ASN A 1 288 ? 4.108 -24.143 2.495 1.00 78.00 288 ASN A CA 1
ATOM 2268 C C . ASN A 1 288 ? 5.087 -25.316 2.547 1.00 78.00 288 ASN A C 1
ATOM 2270 O O . ASN A 1 288 ? 6.220 -25.211 2.071 1.00 78.00 288 ASN A O 1
ATOM 2274 N N . LEU A 1 289 ? 4.637 -26.444 3.091 1.00 77.50 289 LEU A N 1
ATOM 2275 C CA . LEU A 1 289 ? 5.444 -27.655 3.210 1.00 77.50 289 LEU A CA 1
ATOM 2276 C C . LEU A 1 289 ? 4.859 -28.741 2.313 1.00 77.50 289 LEU A C 1
ATOM 2278 O O . LEU A 1 289 ? 3.883 -29.406 2.659 1.00 77.50 289 LEU A O 1
ATOM 2282 N N . GLY A 1 290 ? 5.462 -28.914 1.136 1.00 85.19 290 GLY A N 1
ATOM 2283 C CA . GLY A 1 290 ? 5.006 -29.888 0.145 1.00 85.19 290 GLY A CA 1
ATOM 2284 C C . GLY A 1 290 ? 3.573 -29.601 -0.305 1.00 85.19 290 GLY A C 1
ATOM 2285 O O . GLY A 1 290 ? 3.317 -28.599 -0.971 1.00 85.19 290 GLY A O 1
ATOM 2286 N N . ASN A 1 291 ? 2.648 -30.483 0.067 1.00 91.12 291 ASN A N 1
ATOM 2287 C CA . ASN A 1 291 ? 1.231 -30.380 -0.287 1.00 91.12 291 ASN A CA 1
ATOM 2288 C C . ASN A 1 291 ? 0.404 -29.604 0.747 1.00 91.12 291 ASN A C 1
ATOM 2290 O O . ASN A 1 291 ? -0.800 -29.468 0.569 1.00 91.12 291 ASN A O 1
ATOM 2294 N N . PHE A 1 292 ? 1.003 -29.099 1.825 1.00 92.00 292 PHE A N 1
ATOM 2295 C CA . PHE A 1 292 ? 0.276 -28.332 2.833 1.00 92.00 292 PHE A CA 1
ATOM 2296 C C . PHE A 1 292 ? 0.451 -26.832 2.607 1.00 92.00 292 PHE A C 1
ATOM 2298 O O . PHE A 1 292 ? 1.578 -26.340 2.550 1.00 92.00 292 PHE A O 1
ATOM 2305 N N . ASN A 1 293 ? -0.666 -26.109 2.514 1.00 92.38 293 ASN A N 1
ATOM 2306 C CA . ASN A 1 293 ? -0.711 -24.649 2.484 1.00 92.38 293 ASN A CA 1
ATOM 2307 C C . ASN A 1 293 ? -1.310 -24.157 3.800 1.00 92.38 293 ASN A C 1
ATOM 2309 O O . ASN A 1 293 ? -2.469 -24.435 4.106 1.00 92.38 293 ASN A O 1
ATOM 2313 N N . LYS A 1 294 ? -0.503 -23.459 4.593 1.00 93.00 294 LYS A N 1
ATOM 2314 C CA . LYS A 1 294 ? -0.871 -23.017 5.934 1.00 93.00 294 LYS A CA 1
ATOM 2315 C C . LYS A 1 294 ? -1.008 -21.502 5.959 1.00 93.00 294 LYS A C 1
ATOM 2317 O O . LYS A 1 294 ? -0.060 -20.782 5.629 1.00 93.00 294 LYS A O 1
ATOM 2322 N N . ILE A 1 295 ? -2.172 -21.016 6.377 1.00 92.94 295 ILE A N 1
ATOM 2323 C CA . ILE A 1 295 ? -2.493 -19.591 6.437 1.00 92.94 295 ILE A CA 1
ATOM 2324 C C . ILE A 1 295 ? -3.000 -19.174 7.824 1.00 92.94 295 ILE A C 1
ATOM 2326 O O . ILE A 1 295 ? -3.618 -19.959 8.538 1.00 92.94 295 ILE A O 1
ATOM 2330 N N . ASN A 1 296 ? -2.741 -17.921 8.201 1.00 92.06 296 ASN A N 1
ATOM 2331 C CA . ASN A 1 296 ? -3.378 -17.255 9.332 1.00 92.06 296 ASN A CA 1
ATOM 2332 C C . ASN A 1 296 ? -4.525 -16.392 8.806 1.00 92.06 296 ASN A C 1
ATOM 2334 O O . ASN A 1 296 ? -4.294 -15.505 7.981 1.00 92.06 296 ASN A O 1
ATOM 2338 N N . LEU A 1 297 ? -5.742 -16.632 9.274 1.00 92.56 297 LEU A N 1
ATOM 2339 C CA . LEU A 1 297 ? -6.902 -15.823 8.937 1.00 92.56 297 LEU A CA 1
ATOM 2340 C C . LEU A 1 297 ? -6.923 -14.579 9.830 1.00 92.56 297 LEU A C 1
ATOM 2342 O O . LEU A 1 297 ? -7.031 -14.666 11.051 1.00 92.56 297 LEU A O 1
ATOM 2346 N N . LEU A 1 298 ? -6.815 -13.407 9.213 1.00 89.38 298 LEU A N 1
ATOM 2347 C CA . LEU A 1 298 ? -6.771 -12.145 9.945 1.00 89.38 298 LEU A CA 1
ATOM 2348 C C . LEU A 1 298 ? -8.169 -11.566 10.164 1.00 89.38 298 LEU A C 1
ATOM 2350 O O . LEU A 1 298 ? -8.453 -11.031 11.229 1.00 89.38 298 LEU A O 1
ATOM 2354 N N . LYS A 1 299 ? -9.029 -11.643 9.142 1.00 89.62 299 LYS A N 1
ATOM 2355 C CA . LYS A 1 299 ? -10.373 -11.052 9.157 1.00 89.62 299 LYS A CA 1
ATOM 2356 C C . LYS A 1 299 ? -11.280 -11.714 8.133 1.00 89.62 299 LYS A C 1
ATOM 2358 O O . LYS A 1 299 ? -10.842 -12.011 7.025 1.00 89.62 299 LYS A O 1
ATOM 2363 N N . GLN A 1 300 ? -12.556 -11.873 8.463 1.00 90.00 300 GLN A N 1
ATOM 2364 C CA . GLN A 1 300 ? -13.582 -12.286 7.511 1.00 90.00 300 GLN A CA 1
ATOM 2365 C C . GLN A 1 300 ? -14.241 -11.052 6.882 1.00 90.00 300 GLN A C 1
ATOM 2367 O O . GLN A 1 300 ? -14.714 -10.163 7.584 1.00 90.00 300 GLN A O 1
ATOM 2372 N N . THR A 1 301 ? -14.278 -10.981 5.551 1.00 88.94 301 THR A N 1
ATOM 2373 C CA . THR A 1 301 ? -14.880 -9.859 4.802 1.00 88.94 301 THR A CA 1
ATOM 2374 C C . THR A 1 301 ? -16.308 -10.176 4.324 1.00 88.94 301 THR A C 1
ATOM 2376 O O . THR A 1 301 ? -16.858 -9.484 3.473 1.00 88.94 301 THR A O 1
ATOM 2379 N N . GLY A 1 302 ? -16.916 -11.248 4.864 1.00 87.88 302 GLY A N 1
ATOM 2380 C CA . GLY A 1 302 ? -18.270 -11.769 4.573 1.00 87.88 302 GLY A CA 1
ATOM 2381 C C . GLY A 1 302 ? -18.287 -13.306 4.400 1.00 87.88 302 GLY A C 1
ATOM 2382 O O . GLY A 1 302 ? -17.319 -13.961 4.764 1.00 87.88 302 GLY A O 1
ATOM 2383 N N . LYS A 1 303 ? -19.277 -13.884 3.698 1.00 89.69 303 LYS A N 1
ATOM 2384 C CA . LYS A 1 303 ? -19.318 -15.323 3.327 1.00 89.69 303 LYS A CA 1
ATOM 2385 C C . LYS A 1 303 ? -18.007 -15.864 2.730 1.00 89.69 303 LYS A C 1
ATOM 2387 O O . LYS A 1 303 ? -17.581 -15.385 1.679 1.00 89.69 303 LYS A O 1
ATOM 2392 N N . VAL A 1 304 ? -17.418 -16.856 3.379 1.00 92.00 304 VAL A N 1
ATOM 2393 C CA . VAL A 1 304 ? -16.213 -17.549 2.914 1.00 92.00 304 VAL A CA 1
ATOM 2394 C C . VAL A 1 304 ? -16.569 -18.522 1.788 1.00 92.00 304 VAL A C 1
ATOM 2396 O O . VAL A 1 304 ? -17.644 -19.121 1.806 1.00 92.00 304 VAL A O 1
ATOM 2399 N N . SER A 1 305 ? -15.694 -18.649 0.787 1.00 92.69 305 SER A N 1
ATOM 2400 C CA . SER A 1 305 ? -15.832 -19.667 -0.261 1.00 92.69 305 SER A CA 1
ATOM 2401 C C . SER A 1 305 ? -14.485 -20.020 -0.873 1.00 92.69 305 SER A C 1
ATOM 2403 O O . SER A 1 305 ? -13.685 -19.130 -1.173 1.00 92.69 305 SER A O 1
ATOM 2405 N N . LEU A 1 306 ? -14.269 -21.305 -1.137 1.00 93.62 306 LEU A N 1
ATOM 2406 C CA . LEU A 1 306 ? -13.152 -21.791 -1.940 1.00 93.62 306 LEU A CA 1
ATOM 2407 C C . LEU A 1 306 ? -13.542 -21.726 -3.425 1.00 93.62 306 LEU A C 1
ATOM 2409 O O . LEU A 1 306 ? -14.550 -22.308 -3.815 1.00 93.62 306 LEU A O 1
ATOM 2413 N N . LEU A 1 307 ? -12.793 -20.980 -4.242 1.00 93.69 307 LEU A N 1
ATOM 2414 C CA . LEU A 1 307 ? -13.140 -20.761 -5.657 1.00 93.69 307 LEU A CA 1
ATOM 2415 C C . LEU A 1 307 ? -12.703 -21.909 -6.582 1.00 93.69 307 LEU A C 1
ATOM 2417 O O . LEU A 1 307 ? -13.173 -21.989 -7.712 1.00 93.69 307 LEU A O 1
ATOM 2421 N N . ASN A 1 308 ? -11.809 -22.776 -6.106 1.00 93.50 308 ASN A N 1
ATOM 2422 C CA . ASN A 1 308 ? -11.261 -23.929 -6.826 1.00 93.50 308 ASN A CA 1
ATOM 2423 C C . ASN A 1 308 ? -11.157 -25.163 -5.900 1.00 93.50 308 ASN A C 1
ATOM 2425 O O . ASN A 1 308 ? -10.054 -25.622 -5.562 1.00 93.50 308 ASN A O 1
ATOM 2429 N N . PRO A 1 309 ? -12.301 -25.674 -5.401 1.00 93.50 309 PRO A N 1
ATOM 2430 C CA . PRO A 1 309 ? -12.342 -26.724 -4.384 1.00 93.50 309 PRO A CA 1
ATOM 2431 C C . PRO A 1 309 ? -11.666 -28.036 -4.787 1.00 93.50 309 PRO A C 1
ATOM 2433 O O . PRO A 1 309 ? -11.200 -28.776 -3.922 1.00 93.50 309 PRO A O 1
ATOM 2436 N N . GLU A 1 310 ? -11.549 -28.306 -6.083 1.00 93.56 310 GLU A N 1
ATOM 2437 C CA . GLU A 1 310 ? -10.848 -29.456 -6.647 1.00 93.56 310 GLU A CA 1
ATOM 2438 C C . GLU A 1 310 ? -9.341 -29.472 -6.346 1.00 93.56 310 GLU A C 1
ATOM 2440 O O . GLU A 1 310 ? -8.715 -30.528 -6.400 1.00 93.56 310 GLU A O 1
ATOM 2445 N N . THR A 1 311 ? -8.747 -28.327 -5.993 1.00 93.06 311 THR A N 1
ATOM 2446 C CA . THR A 1 311 ? -7.320 -28.239 -5.634 1.00 93.06 311 THR A CA 1
ATOM 2447 C C . THR A 1 311 ? -7.021 -28.651 -4.193 1.00 93.06 311 THR A C 1
ATOM 2449 O O . THR A 1 311 ? -5.853 -28.795 -3.820 1.00 93.06 311 THR A O 1
ATOM 2452 N N . VAL A 1 312 ? -8.060 -28.865 -3.383 1.00 94.81 312 VAL A N 1
ATOM 2453 C CA . VAL A 1 312 ? -7.969 -29.162 -1.952 1.00 94.81 312 VAL A CA 1
ATOM 2454 C C . VAL A 1 312 ? -8.482 -30.571 -1.694 1.00 94.81 312 VAL A C 1
ATOM 2456 O O . VAL A 1 312 ? -9.590 -30.909 -2.096 1.00 94.81 312 VAL A O 1
ATOM 2459 N N . ASN A 1 313 ? -7.717 -31.385 -0.972 1.00 94.69 313 ASN A N 1
ATOM 2460 C CA . ASN A 1 313 ? -8.125 -32.704 -0.490 1.00 94.69 313 ASN A CA 1
ATOM 2461 C C . ASN A 1 313 ? -8.882 -32.594 0.834 1.00 94.69 313 ASN A C 1
ATOM 2463 O O . ASN A 1 313 ? -9.974 -33.150 0.953 1.00 94.69 313 ASN A O 1
ATOM 2467 N N . SER A 1 314 ? -8.345 -31.831 1.788 1.00 95.06 314 SER A N 1
ATOM 2468 C CA . SER A 1 314 ? -8.915 -31.649 3.123 1.00 95.06 314 SER A CA 1
ATOM 2469 C C . SER A 1 314 ? -8.580 -30.262 3.694 1.00 95.06 314 SER A C 1
ATOM 2471 O O . SER A 1 314 ? -7.631 -29.604 3.255 1.00 95.06 314 SER A O 1
ATOM 2473 N N . VAL A 1 315 ? -9.394 -29.795 4.646 1.00 95.31 315 VAL A N 1
ATOM 2474 C CA . VAL A 1 315 ? -9.234 -28.494 5.310 1.00 95.31 315 VAL A CA 1
ATOM 2475 C C . VAL A 1 315 ? -9.177 -28.715 6.816 1.00 95.31 315 VAL A C 1
ATOM 2477 O O . VAL A 1 315 ? -9.939 -29.514 7.360 1.00 95.31 315 VAL A O 1
ATOM 2480 N N . TYR A 1 316 ? -8.287 -27.992 7.490 1.00 94.38 316 TYR A N 1
ATOM 2481 C CA . TYR A 1 316 ? -8.157 -28.009 8.941 1.00 94.38 316 TYR A CA 1
ATOM 2482 C C . TYR A 1 316 ? -8.198 -26.591 9.499 1.00 94.38 316 TYR A C 1
ATOM 2484 O O . TYR A 1 316 ? -7.378 -25.763 9.110 1.00 94.38 316 TYR A O 1
ATOM 2492 N N . TYR A 1 317 ? -9.096 -26.324 10.445 1.00 93.38 317 TYR A N 1
ATOM 2493 C CA . TYR A 1 317 ? -9.153 -25.067 11.192 1.00 93.38 317 TYR A CA 1
ATOM 2494 C C . TYR A 1 317 ? -8.767 -25.322 12.641 1.00 93.38 317 TYR A C 1
ATOM 2496 O O . TYR A 1 317 ? -9.365 -26.169 13.305 1.00 93.38 317 TYR A O 1
ATOM 2504 N N . ASN A 1 318 ? -7.733 -24.628 13.122 1.00 91.06 318 ASN A N 1
ATOM 2505 C CA . ASN A 1 318 ? -7.168 -24.823 14.459 1.00 91.06 318 ASN A CA 1
ATOM 2506 C C . ASN A 1 318 ? -6.954 -26.316 14.791 1.00 91.06 318 ASN A C 1
ATOM 2508 O O . ASN A 1 318 ? -7.356 -26.809 15.843 1.00 91.06 318 ASN A O 1
ATOM 2512 N N . SER A 1 319 ? -6.323 -27.045 13.861 1.00 90.75 319 SER A N 1
ATOM 2513 C CA . SER A 1 319 ? -6.050 -28.497 13.912 1.00 90.75 319 SER A CA 1
ATOM 2514 C C . SER A 1 319 ? -7.263 -29.436 13.816 1.00 90.75 319 SER A C 1
ATOM 2516 O O . SER A 1 319 ? -7.079 -30.650 13.768 1.00 90.75 319 SER A O 1
ATOM 2518 N N . SER A 1 320 ? -8.489 -28.919 13.746 1.00 93.19 320 SER A N 1
ATOM 2519 C CA . SER A 1 320 ? -9.693 -29.736 13.554 1.00 93.19 320 SER A CA 1
ATOM 2520 C C . SER A 1 320 ? -10.001 -29.870 12.068 1.00 93.19 320 SER A C 1
ATOM 2522 O O . SER A 1 320 ? -9.993 -28.865 11.365 1.00 93.19 320 SER A O 1
ATOM 2524 N N . ASN A 1 321 ? -10.264 -31.085 11.579 1.00 94.75 321 ASN A N 1
ATOM 2525 C CA . ASN A 1 321 ? -10.712 -31.290 10.199 1.00 94.75 321 ASN A CA 1
ATOM 2526 C C . ASN A 1 321 ? -12.140 -30.755 10.036 1.00 94.75 321 ASN A C 1
ATOM 2528 O O . ASN A 1 321 ? -12.985 -30.967 10.907 1.00 94.75 321 ASN A O 1
ATOM 2532 N N . ILE A 1 322 ? -12.382 -30.045 8.944 1.00 93.06 322 ILE A N 1
ATOM 2533 C CA . ILE A 1 322 ? -13.631 -29.341 8.676 1.00 93.06 322 ILE A CA 1
ATOM 2534 C C . ILE A 1 322 ? -14.037 -29.524 7.203 1.00 93.06 322 ILE A C 1
ATOM 2536 O O . ILE A 1 322 ? -13.210 -29.879 6.359 1.00 93.06 322 ILE A O 1
ATOM 2540 N N . ASP A 1 323 ? -15.307 -29.261 6.885 1.00 89.50 323 ASP A N 1
ATOM 2541 C CA . ASP A 1 323 ? -15.819 -29.346 5.511 1.00 89.50 323 ASP A CA 1
ATOM 2542 C C . ASP A 1 323 ? -15.168 -28.292 4.585 1.00 89.50 323 ASP A C 1
ATOM 2544 O O . ASP A 1 323 ? -14.757 -27.214 5.009 1.00 89.50 323 ASP A O 1
ATOM 2548 N N . LYS A 1 324 ? -15.089 -28.574 3.285 1.00 85.06 324 LYS A N 1
ATOM 2549 C CA . LYS A 1 324 ? -14.663 -27.598 2.272 1.00 85.06 324 LYS A CA 1
ATOM 2550 C C . LYS A 1 324 ? -15.712 -26.512 2.038 1.00 85.06 324 LYS A C 1
ATOM 2552 O O . LYS A 1 324 ? -15.354 -25.425 1.591 1.00 85.06 324 LYS A O 1
ATOM 2557 N N . GLU A 1 325 ? -16.982 -26.781 2.340 1.00 83.12 325 GLU A N 1
ATOM 2558 C CA . GLU A 1 325 ? -18.102 -25.859 2.099 1.00 83.12 325 GLU A CA 1
ATOM 2559 C C . GLU A 1 325 ? -18.313 -24.799 3.201 1.00 83.12 325 GLU A C 1
ATOM 2561 O O . GLU A 1 325 ? -19.371 -24.172 3.280 1.00 83.12 325 GLU A O 1
ATOM 2566 N N . ILE A 1 326 ? -17.325 -24.560 4.066 1.00 73.44 326 ILE A N 1
ATOM 2567 C CA . ILE A 1 326 ? -17.478 -23.633 5.197 1.00 73.44 326 ILE A CA 1
ATOM 2568 C C . ILE A 1 326 ? -17.716 -22.205 4.741 1.00 73.44 326 ILE A C 1
ATOM 2570 O O . ILE A 1 326 ? -16.972 -21.635 3.943 1.00 73.44 326 ILE A O 1
ATOM 2574 N N . THR A 1 327 ? -18.730 -21.601 5.349 1.00 73.56 327 THR A N 1
ATOM 2575 C CA . THR A 1 327 ? -19.150 -20.234 5.061 1.00 73.56 327 THR A CA 1
ATOM 2576 C C . THR A 1 327 ? -18.718 -19.223 6.118 1.00 73.56 327 THR A C 1
ATOM 2578 O O . THR A 1 327 ? -18.809 -18.023 5.848 1.00 73.56 327 THR A O 1
ATOM 2581 N N . ASP A 1 328 ? -18.283 -19.684 7.297 1.00 80.31 328 ASP A N 1
ATOM 2582 C CA . ASP A 1 328 ? -17.972 -18.841 8.454 1.00 80.31 328 ASP A CA 1
ATOM 2583 C C . ASP A 1 328 ? -16.925 -19.487 9.382 1.00 80.31 328 ASP A C 1
ATOM 2585 O O . ASP A 1 328 ? -17.070 -20.644 9.774 1.00 80.31 328 ASP A O 1
ATOM 2589 N N . PHE A 1 329 ? -15.889 -18.730 9.751 1.00 83.00 329 PHE A N 1
ATOM 2590 C CA . PHE A 1 329 ? -14.874 -19.142 10.731 1.00 83.00 329 PHE A CA 1
ATOM 2591 C C . PHE A 1 329 ? -15.087 -18.526 12.120 1.00 83.00 329 PHE A C 1
ATOM 2593 O O . PHE A 1 329 ? -14.261 -18.727 13.014 1.00 83.00 329 PHE A O 1
ATOM 2600 N N . GLY A 1 330 ? -16.161 -17.750 12.310 1.00 74.25 330 GLY A N 1
ATOM 2601 C CA . GLY A 1 330 ? -16.416 -17.032 13.559 1.00 74.25 330 GLY A CA 1
ATOM 2602 C C . GLY A 1 330 ? -15.359 -15.966 13.850 1.00 74.25 330 GLY A C 1
ATOM 2603 O O . GLY A 1 330 ? -15.172 -15.576 15.000 1.00 74.25 330 GLY A O 1
ATOM 2604 N N . ILE A 1 331 ? -14.643 -15.505 12.818 1.00 78.50 331 ILE A N 1
ATOM 2605 C CA . ILE A 1 331 ? -13.671 -14.418 12.934 1.00 78.50 331 ILE A CA 1
ATOM 2606 C C . ILE A 1 331 ? -14.470 -13.125 12.934 1.00 78.50 331 ILE A C 1
ATOM 2608 O O . ILE A 1 331 ? -14.729 -12.521 11.890 1.00 78.50 331 ILE A O 1
ATOM 2612 N N . ILE A 1 332 ? -14.924 -12.754 14.126 1.00 63.41 332 ILE A N 1
ATOM 2613 C CA . ILE A 1 332 ? -15.646 -11.513 14.345 1.00 63.41 332 ILE A CA 1
ATOM 2614 C C . ILE A 1 332 ? -14.639 -10.376 14.182 1.00 63.41 332 ILE A C 1
ATOM 2616 O O . ILE A 1 332 ? -13.596 -10.352 14.836 1.00 63.41 332 ILE A O 1
ATOM 2620 N N . ASP A 1 333 ? -14.957 -9.438 13.294 1.00 65.94 333 ASP A N 1
ATOM 2621 C CA . ASP A 1 333 ? -14.345 -8.114 13.306 1.00 65.94 333 ASP A CA 1
ATOM 2622 C C . ASP A 1 333 ? -14.803 -7.463 14.613 1.00 65.94 333 ASP A C 1
ATOM 2624 O O . ASP A 1 333 ? -15.919 -6.947 14.689 1.00 65.94 333 ASP A O 1
ATOM 2628 N N . GLU A 1 334 ? -14.021 -7.615 15.687 1.00 63.34 334 GLU A N 1
ATOM 2629 C CA . GLU A 1 334 ? -14.319 -6.923 16.938 1.00 63.34 334 GLU A CA 1
ATOM 2630 C C . GLU A 1 334 ? -14.500 -5.443 16.612 1.00 63.34 334 GLU A C 1
ATOM 2632 O O . GLU A 1 334 ? -13.676 -4.862 15.907 1.00 63.34 334 GLU A O 1
ATOM 2637 N N . GLU A 1 335 ? -15.569 -4.812 17.104 1.00 64.31 335 GLU A N 1
ATOM 2638 C CA . GLU A 1 335 ? -15.636 -3.357 17.051 1.00 64.31 335 GLU A CA 1
ATOM 2639 C C . GLU A 1 335 ? -14.459 -2.809 17.854 1.00 64.31 335 GLU A C 1
ATOM 2641 O O . GLU A 1 335 ? -14.429 -2.860 19.085 1.00 64.31 335 GLU A O 1
ATOM 2646 N N . ILE A 1 336 ? -13.464 -2.309 17.123 1.00 69.62 336 ILE A N 1
ATOM 2647 C CA . ILE A 1 336 ? -12.184 -1.882 17.689 1.00 69.62 336 ILE A CA 1
ATOM 2648 C C . ILE A 1 336 ? -12.375 -0.687 18.634 1.00 69.62 336 ILE A C 1
ATOM 2650 O O . ILE A 1 336 ? -11.615 -0.519 19.592 1.00 69.62 336 ILE A O 1
ATOM 2654 N N . TYR A 1 337 ? -13.447 0.083 18.417 1.00 66.75 337 TYR A N 1
ATOM 2655 C CA . TYR A 1 337 ? -13.897 1.135 19.316 1.00 66.75 337 TYR A CA 1
ATOM 2656 C C . TYR A 1 337 ? -15.285 0.845 19.842 1.00 66.75 337 TYR A C 1
ATOM 2658 O O . TYR A 1 337 ? -16.249 0.755 19.086 1.00 66.75 337 TYR A O 1
ATOM 2666 N N . GLN A 1 338 ? -15.383 0.839 21.163 1.00 65.00 338 GLN A N 1
ATOM 2667 C CA . GLN A 1 338 ? -16.656 0.850 21.859 1.00 65.00 338 GLN A CA 1
ATOM 2668 C C . GLN A 1 338 ? -16.881 2.231 22.467 1.00 65.00 338 GLN A C 1
ATOM 2670 O O . GLN A 1 338 ? -15.941 2.906 22.900 1.00 65.00 338 GLN A O 1
ATOM 2675 N N . ASN A 1 339 ? -18.148 2.648 22.518 1.00 70.50 339 ASN A N 1
ATOM 2676 C CA . ASN A 1 339 ? -18.576 3.894 23.161 1.00 70.50 339 ASN A CA 1
ATOM 2677 C C . ASN A 1 339 ? -17.886 5.154 22.621 1.00 70.50 339 ASN A C 1
ATOM 2679 O O . ASN A 1 339 ? -17.655 6.104 23.370 1.00 70.50 339 ASN A O 1
ATOM 2683 N N . LEU A 1 340 ? -17.561 5.164 21.329 1.00 76.81 340 LEU A N 1
ATOM 2684 C CA . LEU A 1 340 ? -16.928 6.303 20.687 1.00 76.81 340 LEU A CA 1
ATOM 2685 C C . LEU A 1 340 ? -17.865 7.520 20.726 1.00 76.81 340 LEU A C 1
ATOM 2687 O O . LEU A 1 340 ? -18.950 7.506 20.145 1.00 76.81 340 LEU A O 1
ATOM 2691 N N . ARG A 1 341 ? -17.455 8.569 21.440 1.00 81.62 341 ARG A N 1
ATOM 2692 C CA . ARG A 1 341 ? -18.221 9.810 21.608 1.00 81.62 341 ARG A CA 1
ATOM 2693 C C . ARG A 1 341 ? -17.388 10.986 21.154 1.00 81.62 341 ARG A C 1
ATOM 2695 O O . ARG A 1 341 ? -16.326 11.237 21.717 1.00 81.62 341 ARG A O 1
ATOM 2702 N N . PHE A 1 342 ? -17.910 11.727 20.189 1.00 82.50 342 PHE A N 1
ATOM 2703 C CA . PHE A 1 342 ? -17.326 12.983 19.751 1.00 82.50 342 PHE A CA 1
ATOM 2704 C C . PHE A 1 342 ? -18.219 14.133 20.160 1.00 82.50 342 PHE A C 1
ATOM 2706 O O . PHE A 1 342 ? -19.420 14.116 19.901 1.00 82.50 342 PHE A O 1
ATOM 2713 N N . ASN A 1 343 ? -17.600 15.141 20.752 1.00 85.00 343 ASN A N 1
ATOM 2714 C CA . ASN A 1 343 ? -18.226 16.405 21.060 1.00 85.00 343 ASN A CA 1
ATOM 2715 C C . ASN A 1 343 ? -17.372 17.514 20.466 1.00 85.00 343 ASN A C 1
ATOM 2717 O O . ASN A 1 343 ? -16.155 17.549 20.648 1.00 85.00 343 ASN A O 1
ATOM 2721 N N . SER A 1 344 ? -18.024 18.445 19.791 1.00 84.25 344 SER A N 1
ATOM 2722 C CA . SER A 1 344 ? -17.408 19.683 19.349 1.00 84.25 344 SER A CA 1
ATOM 2723 C C . SER A 1 344 ? -18.096 20.858 20.017 1.00 84.25 344 SER A C 1
ATOM 2725 O O . SER A 1 344 ? -19.325 20.924 20.026 1.00 84.25 344 SER A O 1
ATOM 2727 N N . GLU A 1 345 ? -17.324 21.817 20.509 1.00 86.44 345 GLU A N 1
ATOM 2728 C CA . GLU A 1 345 ? -17.865 23.052 21.062 1.00 86.44 345 GLU A CA 1
ATOM 2729 C C . GLU A 1 345 ? -17.084 24.278 20.586 1.00 86.44 345 GLU A C 1
ATOM 2731 O O . GLU A 1 345 ? -15.861 24.261 20.407 1.00 86.44 345 GLU A O 1
ATOM 2736 N N . LYS A 1 346 ? -17.819 25.375 20.394 1.00 81.56 346 LYS A N 1
ATOM 2737 C CA . LYS A 1 346 ? -17.241 26.699 20.178 1.00 81.56 346 LYS A CA 1
ATOM 2738 C C . LYS A 1 346 ? -16.922 27.277 21.554 1.00 81.56 346 LYS A C 1
ATOM 2740 O O . LYS A 1 346 ? -17.811 27.479 22.376 1.00 81.56 346 LYS A O 1
ATOM 2745 N N . THR A 1 347 ? -15.650 27.526 21.819 1.00 81.88 347 THR A N 1
ATOM 2746 C CA . THR A 1 347 ? -15.178 28.131 23.068 1.00 81.88 347 THR A CA 1
ATOM 2747 C C . THR A 1 347 ? -14.985 29.636 22.884 1.00 81.88 347 THR A C 1
ATOM 2749 O O . THR A 1 347 ? -14.867 30.137 21.767 1.00 81.88 347 THR A O 1
ATOM 2752 N N . LYS A 1 348 ? -14.858 30.382 23.989 1.00 77.88 348 LYS A N 1
ATOM 2753 C CA . LYS A 1 348 ? -14.520 31.819 23.939 1.00 77.88 348 LYS A CA 1
ATOM 2754 C C . LYS A 1 348 ? -13.182 32.114 23.241 1.00 77.88 348 LYS A C 1
ATOM 2756 O O . LYS A 1 348 ? -12.942 33.260 22.886 1.00 77.88 348 LYS A O 1
ATOM 2761 N N . LYS A 1 349 ? -12.298 31.116 23.113 1.00 79.44 349 LYS A N 1
ATOM 2762 C CA . LYS A 1 349 ? -10.933 31.260 22.584 1.00 79.44 349 LYS A CA 1
ATOM 2763 C C . LYS A 1 349 ? -10.693 30.458 21.298 1.00 79.44 349 LYS A C 1
ATOM 2765 O O . LYS A 1 349 ? -9.541 30.325 20.903 1.00 79.44 349 LYS A O 1
ATOM 2770 N N . GLY A 1 350 ? -11.738 29.901 20.681 1.00 84.38 350 GLY A N 1
ATOM 2771 C CA . GLY A 1 350 ? -11.627 29.082 19.473 1.00 84.38 350 GLY A CA 1
ATOM 2772 C C . GLY A 1 350 ? -12.508 27.838 19.518 1.00 84.38 350 GLY A C 1
ATOM 2773 O O . GLY A 1 350 ? -13.645 27.909 19.976 1.00 84.38 350 GLY A O 1
ATOM 2774 N N . ILE A 1 351 ? -12.008 26.694 19.064 1.00 85.56 351 ILE A N 1
ATOM 2775 C CA . ILE A 1 351 ? -12.782 25.450 18.930 1.00 85.56 351 ILE A CA 1
ATOM 2776 C C . ILE A 1 351 ? -12.148 24.346 19.760 1.00 85.56 351 ILE A C 1
ATOM 2778 O O . ILE A 1 351 ? -10.924 24.235 19.827 1.00 85.56 351 ILE A O 1
ATOM 2782 N N . ARG A 1 352 ? -12.992 23.521 20.377 1.00 89.50 352 ARG A N 1
ATOM 2783 C CA . ARG A 1 352 ? -12.577 22.312 21.078 1.00 89.50 352 ARG A CA 1
ATOM 2784 C C . ARG A 1 352 ? -13.297 21.107 20.497 1.00 89.50 352 ARG A C 1
ATOM 2786 O O . ARG A 1 352 ? -14.511 21.142 20.306 1.00 89.50 352 ARG A O 1
ATOM 2793 N N . ILE A 1 353 ? -12.541 20.054 20.223 1.00 87.06 353 ILE A N 1
ATOM 2794 C CA . ILE A 1 353 ? -13.041 18.761 19.773 1.00 87.06 353 ILE A CA 1
ATOM 2795 C C . ILE A 1 353 ? -12.549 17.733 20.771 1.00 87.06 353 ILE A C 1
ATOM 2797 O O . ILE A 1 353 ? -11.348 17.519 20.916 1.00 87.06 353 ILE A O 1
ATOM 2801 N N . ASN A 1 354 ? -13.494 17.100 21.447 1.00 88.06 354 ASN A N 1
ATOM 2802 C CA . ASN A 1 354 ? -13.231 16.019 22.366 1.00 88.06 354 ASN A CA 1
ATOM 2803 C C . ASN A 1 354 ? -13.742 14.709 21.762 1.00 88.06 354 ASN A C 1
ATOM 2805 O O . ASN A 1 354 ? -14.897 14.615 21.354 1.00 88.06 354 ASN A O 1
ATOM 2809 N N . ALA A 1 355 ? -12.876 13.709 21.703 1.00 83.31 355 ALA A N 1
ATOM 2810 C CA . ALA A 1 355 ? -13.190 12.361 21.274 1.00 83.31 355 ALA A CA 1
ATOM 2811 C C . ALA A 1 355 ? -12.860 11.419 22.424 1.00 83.31 355 ALA A C 1
ATOM 2813 O O . ALA A 1 355 ? -11.712 11.373 22.836 1.00 83.31 355 ALA A O 1
ATOM 2814 N N . ASN A 1 356 ? -13.831 10.670 22.933 1.00 84.06 356 ASN A N 1
ATOM 2815 C CA . ASN A 1 356 ? -13.590 9.621 23.919 1.00 84.06 356 ASN A CA 1
ATOM 2816 C C . ASN A 1 356 ? -13.874 8.268 23.295 1.00 84.06 356 ASN A C 1
ATOM 2818 O O . ASN A 1 356 ? -14.960 8.066 22.752 1.00 84.06 356 ASN A O 1
ATOM 2822 N N . CYS A 1 357 ? -12.942 7.332 23.428 1.00 79.38 357 CYS A N 1
ATOM 2823 C CA . CYS A 1 357 ? -13.161 5.952 23.027 1.00 79.38 357 CYS A CA 1
ATOM 2824 C C . CYS A 1 357 ? -12.524 4.952 23.982 1.00 79.38 357 CYS A C 1
ATOM 2826 O O . CYS A 1 357 ? -11.442 5.180 24.533 1.00 79.38 357 CYS A O 1
ATOM 2828 N N . THR A 1 358 ? -13.186 3.807 24.119 1.00 79.50 358 THR A N 1
ATOM 2829 C CA . THR A 1 358 ? -12.566 2.598 24.650 1.00 79.50 358 THR A CA 1
ATOM 2830 C C . THR A 1 358 ? -11.962 1.838 23.479 1.00 79.50 358 THR A C 1
ATOM 2832 O O . THR A 1 358 ? -12.654 1.566 22.499 1.00 79.50 358 THR A O 1
ATOM 2835 N N . VAL A 1 359 ? -10.667 1.544 23.571 1.00 80.06 359 VAL A N 1
ATOM 2836 C CA . VAL A 1 359 ? -9.902 0.853 22.527 1.00 80.06 359 VAL A CA 1
ATOM 2837 C C . VAL A 1 359 ? -9.848 -0.637 22.864 1.00 80.06 359 VAL A C 1
ATOM 2839 O O . VAL A 1 359 ? -9.583 -0.979 24.018 1.00 80.06 359 VAL A O 1
ATOM 2842 N N . SER A 1 360 ? -10.097 -1.516 21.885 1.00 81.75 360 SER A N 1
ATOM 2843 C CA . SER A 1 360 ? -9.954 -2.966 22.083 1.00 81.75 360 SER A CA 1
ATOM 2844 C C . SER A 1 360 ? -8.517 -3.327 22.510 1.00 81.75 360 SER A C 1
ATOM 2846 O O . SER A 1 360 ? -7.561 -2.758 21.970 1.00 81.75 360 SER A O 1
ATOM 2848 N N . PRO A 1 361 ? -8.325 -4.300 23.426 1.00 81.56 361 PRO A N 1
ATOM 2849 C CA . PRO A 1 361 ? -6.999 -4.797 23.801 1.00 81.56 361 PRO A CA 1
ATOM 2850 C C . PRO A 1 361 ? -6.170 -5.356 22.635 1.00 81.56 361 PRO A C 1
ATOM 2852 O O . PRO A 1 361 ? -4.955 -5.485 22.764 1.00 81.56 361 PRO A O 1
ATOM 2855 N N . SER A 1 362 ? -6.802 -5.701 21.508 1.00 81.50 362 SER A N 1
ATOM 2856 C CA . SER A 1 362 ? -6.116 -6.177 20.300 1.00 81.50 362 SER A CA 1
ATOM 2857 C C . SER A 1 362 ? -5.370 -5.068 19.544 1.00 81.50 362 SER A C 1
ATOM 2859 O O . SER A 1 362 ? -4.556 -5.362 18.667 1.00 81.50 362 SER A O 1
ATOM 2861 N N . VAL A 1 363 ? -5.597 -3.789 19.867 1.00 84.06 363 VAL A N 1
ATOM 2862 C CA . VAL A 1 363 ? -4.920 -2.655 19.224 1.00 84.06 363 VAL A CA 1
ATOM 2863 C C . VAL A 1 363 ? -3.526 -2.458 19.806 1.00 84.06 363 VAL A C 1
ATOM 2865 O O . VAL A 1 363 ? -3.341 -1.990 20.926 1.00 84.06 363 VAL A O 1
ATOM 2868 N N . SER A 1 364 ? -2.519 -2.751 18.992 1.00 81.81 364 SER A N 1
ATOM 2869 C CA . SER A 1 364 ? -1.108 -2.628 19.366 1.00 81.81 364 SER A CA 1
ATOM 2870 C C . SER A 1 364 ? -0.515 -1.238 19.136 1.00 81.81 364 SER A C 1
ATOM 2872 O O . SER A 1 364 ? 0.445 -0.858 19.805 1.00 81.81 364 SER A O 1
ATOM 2874 N N . LYS A 1 365 ? -1.057 -0.485 18.172 1.00 81.69 365 LYS A N 1
ATOM 2875 C CA . LYS A 1 365 ? -0.722 0.922 17.921 1.00 81.69 365 LYS A CA 1
ATOM 2876 C C . LYS A 1 365 ? -1.955 1.659 17.432 1.00 81.69 365 LYS A C 1
ATOM 2878 O O . LYS A 1 365 ? -2.740 1.108 16.663 1.00 81.69 365 LYS A O 1
ATOM 2883 N N . MET A 1 366 ? -2.069 2.921 17.820 1.00 83.38 366 MET A N 1
ATOM 2884 C CA . MET A 1 366 ? -3.157 3.793 17.408 1.00 83.38 366 MET A CA 1
ATOM 2885 C C . MET A 1 366 ? -2.628 5.199 17.133 1.00 83.38 366 MET A C 1
ATOM 2887 O O . MET A 1 366 ? -1.765 5.712 17.848 1.00 83.38 366 MET A O 1
ATOM 2891 N N . GLN A 1 367 ? -3.170 5.825 16.097 1.00 85.62 367 GLN A N 1
ATOM 2892 C CA . GLN A 1 367 ? -2.879 7.202 15.736 1.00 85.62 367 GLN A CA 1
ATOM 2893 C C . GLN A 1 367 ? -4.182 7.912 15.373 1.00 85.62 367 GLN A C 1
ATOM 2895 O O . GLN A 1 367 ? -4.988 7.392 14.603 1.00 85.62 367 GLN A O 1
ATOM 2900 N N . ALA A 1 368 ? -4.384 9.096 15.936 1.00 86.88 368 ALA A N 1
ATOM 2901 C CA . ALA A 1 368 ? -5.488 9.975 15.598 1.00 86.88 368 ALA A CA 1
ATOM 2902 C C . ALA A 1 368 ? -5.054 10.997 14.549 1.00 86.88 368 ALA A C 1
ATOM 2904 O O . ALA A 1 368 ? -3.923 11.494 14.554 1.00 86.88 368 ALA A O 1
ATOM 2905 N N . TYR A 1 369 ? -5.991 11.315 13.670 1.00 87.81 369 TYR A N 1
ATOM 2906 C CA . TYR A 1 369 ? -5.834 12.275 12.600 1.00 87.81 369 TYR A CA 1
ATOM 2907 C C . TYR A 1 369 ? -7.007 13.241 12.631 1.00 87.81 369 TYR A C 1
ATOM 2909 O O . TYR A 1 369 ? -8.168 12.826 12.625 1.00 87.81 369 TYR A O 1
ATOM 2917 N N . PHE A 1 370 ? -6.697 14.529 12.616 1.00 88.88 370 PHE A N 1
ATOM 2918 C CA . PHE A 1 370 ? -7.686 15.593 12.539 1.00 88.88 370 PHE A CA 1
ATOM 2919 C C . PHE A 1 370 ? -7.478 16.327 11.225 1.00 88.88 370 PHE A C 1
ATOM 2921 O O . PHE A 1 370 ? -6.475 17.024 11.056 1.00 88.88 370 PHE A O 1
ATOM 2928 N N . LEU A 1 371 ? -8.400 16.137 10.284 1.00 89.94 371 LEU A N 1
ATOM 2929 C CA . LEU A 1 371 ? -8.410 16.875 9.030 1.00 89.94 371 LEU A CA 1
ATOM 2930 C C . LEU A 1 371 ? -9.264 18.125 9.220 1.00 89.94 371 LEU A C 1
ATOM 2932 O O . LEU A 1 371 ? -10.479 18.040 9.374 1.00 89.94 371 LEU A O 1
ATOM 2936 N N . ILE A 1 372 ? -8.613 19.279 9.213 1.00 88.69 372 ILE A N 1
ATOM 2937 C CA . ILE A 1 372 ? -9.232 20.593 9.348 1.00 88.69 372 ILE A CA 1
ATOM 2938 C C . ILE A 1 372 ? -9.320 21.211 7.958 1.00 88.69 372 ILE A C 1
ATOM 2940 O O . ILE A 1 372 ? -8.312 21.342 7.266 1.00 88.69 372 ILE A O 1
ATOM 2944 N N . GLU A 1 373 ? -10.517 21.625 7.568 1.00 89.19 373 GLU A N 1
ATOM 2945 C CA . GLU A 1 373 ? -10.791 22.308 6.310 1.00 89.19 373 GLU A CA 1
ATOM 2946 C C . GLU A 1 373 ? -11.482 23.642 6.581 1.00 89.19 373 GLU A C 1
ATOM 2948 O O . GLU A 1 373 ? -12.509 23.690 7.250 1.00 89.19 373 GLU A O 1
ATOM 2953 N N . THR A 1 374 ? -10.937 24.738 6.063 1.00 86.31 374 THR A N 1
ATOM 2954 C CA . THR A 1 374 ? -11.571 26.060 6.171 1.00 86.31 374 THR A CA 1
ATOM 2955 C C . THR A 1 374 ? -12.558 26.281 5.035 1.00 86.31 374 THR A C 1
ATOM 2957 O O . THR A 1 374 ? -12.298 25.863 3.901 1.00 86.31 374 THR A O 1
ATOM 2960 N N . ALA A 1 375 ? -13.646 27.006 5.305 1.00 82.50 375 ALA A N 1
ATOM 2961 C CA . ALA A 1 375 ? -14.602 27.394 4.272 1.00 82.50 375 ALA A CA 1
ATOM 2962 C C . ALA A 1 375 ? -13.929 28.178 3.124 1.00 82.50 375 ALA A C 1
ATOM 2964 O O . ALA A 1 375 ? -12.956 28.918 3.307 1.00 82.50 375 ALA A O 1
ATOM 2965 N N . SER A 1 376 ? -14.446 27.999 1.907 1.00 68.69 376 SER A N 1
ATOM 2966 C CA . SER A 1 376 ? -13.950 28.673 0.705 1.00 68.69 376 SER A CA 1
ATOM 2967 C C . SER A 1 376 ? -14.057 30.195 0.844 1.00 68.69 376 SER A C 1
ATOM 2969 O O . SER A 1 376 ? -15.141 30.714 1.099 1.00 68.69 376 SER A O 1
ATOM 2971 N N . GLY A 1 377 ? -12.944 30.908 0.651 1.00 63.50 377 GLY A N 1
ATOM 2972 C CA . GLY A 1 377 ? -12.873 32.372 0.771 1.00 63.50 377 GLY A CA 1
ATOM 2973 C C . GLY A 1 377 ? -12.400 32.885 2.137 1.00 63.50 377 GLY A C 1
ATOM 2974 O O . GLY A 1 377 ? -12.050 34.056 2.251 1.00 63.50 377 GLY A O 1
ATOM 2975 N N . THR A 1 378 ? -12.296 32.017 3.148 1.00 62.16 378 THR A N 1
ATOM 2976 C CA . THR A 1 378 ? -11.736 32.336 4.471 1.00 62.16 378 THR A CA 1
ATOM 2977 C C . THR A 1 378 ? -10.497 31.477 4.721 1.00 62.16 378 THR A C 1
ATOM 2979 O O . THR A 1 378 ? -10.542 30.501 5.463 1.00 62.16 378 THR A O 1
ATOM 2982 N N . ALA A 1 379 ? -9.380 31.794 4.062 1.00 60.94 379 ALA A N 1
ATOM 2983 C CA . ALA A 1 379 ? -8.128 31.038 4.177 1.00 60.94 379 ALA A CA 1
ATOM 2984 C C . ALA A 1 379 ? -7.402 31.324 5.508 1.00 60.94 379 ALA A C 1
ATOM 2986 O O . ALA A 1 379 ? -6.321 31.910 5.532 1.00 60.94 379 ALA A O 1
ATOM 2987 N N . PHE A 1 380 ? -8.011 30.952 6.635 1.00 71.44 380 PHE A N 1
ATOM 2988 C CA . PHE A 1 380 ? -7.358 30.977 7.942 1.00 71.44 380 PHE A CA 1
ATOM 2989 C C . PHE A 1 380 ? -7.160 29.550 8.446 1.00 71.44 380 PHE A C 1
ATOM 2991 O O . PHE A 1 380 ? -8.011 28.994 9.141 1.00 71.44 380 PHE A O 1
ATOM 2998 N N . LEU A 1 381 ? -6.025 28.953 8.079 1.00 79.88 381 LEU A N 1
ATOM 2999 C CA . LEU A 1 381 ? -5.544 27.753 8.753 1.00 79.88 381 LEU A CA 1
ATOM 3000 C C . LEU A 1 381 ? -4.903 28.160 10.088 1.00 79.88 381 LEU A C 1
ATOM 3002 O O . LEU A 1 381 ? -4.124 29.117 10.100 1.00 79.88 381 LEU A O 1
ATOM 3006 N N . PRO A 1 382 ? -5.214 27.466 11.197 1.00 78.88 382 PRO A N 1
ATOM 3007 C CA . PRO A 1 382 ? -4.576 27.741 12.479 1.00 78.88 382 PRO A CA 1
ATOM 3008 C C . PRO A 1 382 ? -3.067 27.494 12.383 1.00 78.88 382 PRO A C 1
ATOM 3010 O O . PRO A 1 382 ? -2.632 26.544 11.725 1.00 78.88 382 PRO A O 1
ATOM 3013 N N . ALA A 1 383 ? -2.268 28.338 13.040 1.00 83.44 383 ALA A N 1
ATOM 3014 C CA . ALA A 1 383 ? -0.843 28.073 13.166 1.00 83.44 383 ALA A CA 1
ATOM 3015 C C . ALA A 1 383 ? -0.618 26.895 14.125 1.00 83.44 383 ALA A C 1
ATOM 3017 O O . ALA A 1 383 ? -1.429 26.633 15.013 1.00 83.44 383 ALA A O 1
ATOM 3018 N N . GLU A 1 384 ? 0.513 26.201 13.997 1.00 84.44 384 GLU A N 1
ATOM 3019 C CA . GL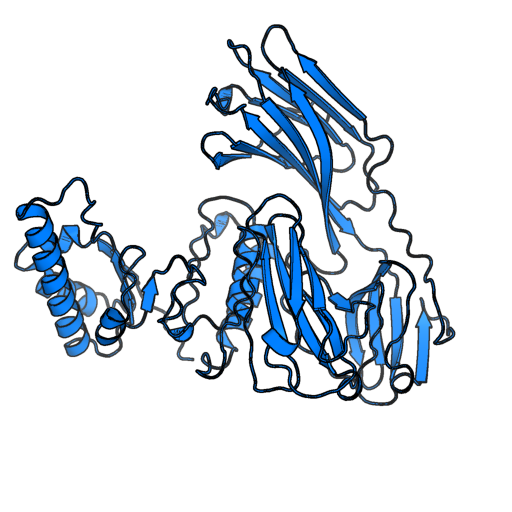U A 1 384 ? 0.864 25.094 14.899 1.00 84.44 384 GLU A CA 1
ATOM 3020 C C . GLU A 1 384 ? 0.867 25.522 16.379 1.00 84.44 384 GLU A C 1
ATOM 3022 O O . GLU A 1 384 ? 0.424 24.776 17.248 1.00 84.44 384 GLU A O 1
ATOM 3027 N N . THR A 1 385 ? 1.267 26.766 16.665 1.00 85.69 385 THR A N 1
ATOM 3028 C CA . THR A 1 385 ? 1.261 27.360 18.013 1.00 85.69 385 THR A CA 1
ATOM 3029 C C . THR A 1 385 ? -0.134 27.555 18.605 1.00 85.69 385 THR A C 1
ATOM 3031 O O . THR A 1 385 ? -0.273 27.688 19.824 1.00 85.69 385 THR A O 1
ATOM 3034 N N . ASP A 1 386 ? -1.161 27.580 17.759 1.00 86.94 386 ASP A N 1
ATOM 3035 C CA . ASP A 1 386 ? -2.553 27.752 18.164 1.00 86.94 386 ASP A CA 1
ATOM 3036 C C . ASP A 1 386 ? -3.225 26.418 18.498 1.00 86.94 386 ASP A C 1
ATOM 3038 O O . ASP A 1 386 ? -4.323 26.392 19.056 1.00 86.94 386 ASP A O 1
ATOM 3042 N N . ILE A 1 387 ? -2.565 25.306 18.183 1.00 88.62 387 ILE A N 1
ATOM 3043 C CA . ILE A 1 387 ? -3.083 23.962 18.376 1.00 88.62 387 ILE A CA 1
ATOM 3044 C C . ILE A 1 387 ? -2.523 23.393 19.680 1.00 88.62 387 ILE A C 1
ATOM 3046 O O . ILE A 1 387 ? -1.323 23.429 19.955 1.00 88.62 387 ILE A O 1
ATOM 3050 N N . SER A 1 388 ? -3.393 22.811 20.497 1.00 89.56 388 SER A N 1
ATOM 3051 C CA . SER A 1 388 ? -2.978 21.945 21.596 1.00 89.56 388 SER A CA 1
ATOM 3052 C C . SER A 1 388 ? -3.793 20.669 21.592 1.00 89.56 388 SER A C 1
ATOM 3054 O O . SER A 1 388 ? -5.018 20.724 21.514 1.00 89.56 388 SER A O 1
ATOM 3056 N N . LEU A 1 389 ? -3.106 19.538 21.714 1.00 87.62 389 LEU A N 1
ATOM 3057 C CA . LEU A 1 389 ? -3.717 18.224 21.803 1.00 87.62 389 LEU A CA 1
ATOM 3058 C C . LEU A 1 389 ? -3.352 17.577 23.138 1.00 87.62 389 LEU A C 1
ATOM 3060 O O . LEU A 1 389 ? -2.171 17.465 23.486 1.00 87.62 389 LEU A O 1
ATOM 3064 N N . LEU A 1 390 ? -4.375 17.146 23.868 1.00 87.81 390 LEU A N 1
ATOM 3065 C CA . LEU A 1 390 ? -4.222 16.263 25.016 1.00 87.81 390 LEU A CA 1
ATOM 3066 C C . LEU A 1 390 ? -4.673 14.861 24.605 1.00 87.81 390 LEU A C 1
ATOM 3068 O O . LEU A 1 390 ? -5.756 14.710 24.040 1.00 87.81 390 LEU A O 1
ATOM 3072 N N . VAL A 1 391 ? -3.866 13.846 24.906 1.00 84.56 391 VAL A N 1
ATOM 3073 C CA . VAL A 1 391 ? -4.280 12.442 24.843 1.00 84.56 391 VAL A CA 1
ATOM 3074 C C . VAL A 1 391 ? -4.315 11.908 26.262 1.00 84.56 391 VAL A C 1
ATOM 3076 O O . VAL A 1 391 ? -3.293 11.895 26.947 1.00 84.56 391 VAL A O 1
ATOM 3079 N N . SER A 1 392 ? -5.500 11.506 26.714 1.00 83.69 392 SER A N 1
ATOM 3080 C CA . SER A 1 392 ? -5.738 11.028 28.079 1.00 83.69 392 SER A CA 1
ATOM 3081 C C . SER A 1 392 ? -5.201 12.006 29.124 1.00 83.69 392 SER A C 1
ATOM 3083 O O . SER A 1 392 ? -4.458 11.633 30.024 1.00 83.69 392 SER A O 1
ATOM 3085 N N . GLU A 1 393 ? -5.559 13.283 28.946 1.00 84.94 393 GLU A N 1
ATOM 3086 C CA . GLU A 1 393 ? -5.186 14.414 29.814 1.00 84.94 393 GLU A CA 1
ATOM 3087 C C . GLU A 1 393 ? -3.692 14.786 29.807 1.00 84.94 393 GLU A C 1
ATOM 3089 O O . GLU A 1 393 ? -3.290 15.757 30.448 1.00 84.94 393 GLU A O 1
ATOM 3094 N N . VAL A 1 394 ? -2.864 14.093 29.022 1.00 85.06 394 VAL A N 1
ATOM 3095 C CA . VAL A 1 394 ? -1.437 14.393 28.866 1.00 85.06 394 VAL A CA 1
ATOM 3096 C C . VAL A 1 394 ? -1.213 15.190 27.588 1.00 85.06 394 VAL A C 1
ATOM 3098 O O . VAL A 1 394 ? -1.717 14.836 26.527 1.00 85.06 394 VAL A O 1
ATOM 3101 N N . LYS A 1 395 ? -0.425 16.270 27.662 1.00 86.06 395 LYS A N 1
ATOM 3102 C CA . LYS A 1 395 ? -0.023 17.031 26.472 1.00 86.06 395 LYS A CA 1
ATOM 3103 C C . LYS A 1 395 ? 0.857 16.162 25.579 1.00 86.06 395 LYS A C 1
ATOM 3105 O O . LYS A 1 395 ? 1.952 15.772 25.980 1.00 86.06 395 LYS A O 1
ATOM 3110 N N . THR A 1 396 ? 0.388 15.895 24.367 1.00 84.44 396 THR A N 1
ATOM 3111 C CA . THR A 1 396 ? 1.027 14.954 23.442 1.00 84.44 396 THR A CA 1
ATOM 3112 C C . THR A 1 396 ? 1.664 15.705 22.284 1.00 84.44 396 THR A C 1
ATOM 3114 O O . THR A 1 396 ? 1.099 16.671 21.772 1.00 84.44 396 THR A O 1
ATOM 3117 N N . ALA A 1 397 ? 2.852 15.265 21.868 1.00 85.81 397 ALA A N 1
ATOM 3118 C CA . ALA A 1 397 ? 3.465 15.759 20.643 1.00 85.81 397 ALA A CA 1
ATOM 3119 C C . ALA A 1 397 ? 2.615 15.344 19.433 1.00 85.81 397 ALA A C 1
ATOM 3121 O O . ALA A 1 397 ? 2.146 14.209 19.345 1.00 85.81 397 ALA A O 1
ATOM 3122 N N . PHE A 1 398 ? 2.432 16.263 18.497 1.00 88.06 398 PHE A N 1
ATOM 3123 C CA . PHE A 1 398 ? 1.699 16.033 17.261 1.00 88.06 398 PHE A CA 1
ATOM 3124 C C . PHE A 1 398 ? 2.503 16.577 16.088 1.00 88.06 398 PHE A C 1
ATOM 3126 O O . PHE A 1 398 ? 3.450 17.339 16.269 1.00 88.06 398 PHE A O 1
ATOM 3133 N N . ILE A 1 399 ? 2.127 16.158 14.887 1.00 86.00 399 ILE A N 1
ATOM 3134 C CA . ILE A 1 399 ? 2.705 16.652 13.644 1.00 86.00 399 ILE A CA 1
ATOM 3135 C C . ILE A 1 399 ? 1.607 17.359 12.866 1.00 86.00 399 ILE A C 1
ATOM 3137 O O . ILE A 1 399 ? 0.508 16.821 12.720 1.00 86.00 399 ILE A O 1
ATOM 3141 N N . VAL A 1 400 ? 1.914 18.546 12.356 1.00 87.06 400 VAL A N 1
ATOM 3142 C CA . VAL A 1 400 ? 1.027 19.317 11.490 1.00 87.06 400 VAL A CA 1
ATOM 3143 C C . VAL A 1 400 ? 1.517 19.215 10.051 1.00 87.06 400 VAL A C 1
ATOM 3145 O O . VAL A 1 400 ? 2.681 19.471 9.763 1.00 87.06 400 VAL A O 1
ATOM 3148 N N . GLU A 1 401 ? 0.623 18.850 9.139 1.00 83.25 401 GLU A N 1
ATOM 3149 C CA . GLU A 1 401 ? 0.903 18.733 7.712 1.00 83.25 401 GLU A CA 1
ATOM 3150 C C . GLU A 1 401 ? -0.083 19.589 6.917 1.00 83.25 401 GLU A C 1
ATOM 3152 O O . GLU A 1 401 ? -1.303 19.442 7.031 1.00 83.25 401 GLU A O 1
ATOM 3157 N N . LYS A 1 402 ? 0.438 20.513 6.107 1.00 83.94 402 LYS A N 1
ATOM 3158 C CA . LYS A 1 402 ? -0.388 21.351 5.237 1.00 83.94 402 LYS A CA 1
ATOM 3159 C C . LYS A 1 402 ? -0.694 20.591 3.948 1.00 83.94 402 LYS A C 1
ATOM 3161 O O . LYS A 1 402 ? 0.180 20.422 3.108 1.00 83.94 402 LYS A O 1
ATOM 3166 N N . ILE A 1 403 ? -1.951 20.185 3.777 1.00 79.94 403 ILE A N 1
ATOM 3167 C CA . ILE A 1 403 ? -2.404 19.424 2.602 1.00 79.94 403 ILE A CA 1
ATOM 3168 C C . ILE A 1 403 ? -2.708 20.358 1.422 1.00 79.94 403 ILE A C 1
ATOM 3170 O O . ILE A 1 403 ? -2.422 20.040 0.271 1.00 79.94 403 ILE A O 1
ATOM 3174 N N . SER A 1 404 ? -3.292 21.524 1.700 1.00 78.94 404 SER A N 1
ATOM 3175 C CA . SER A 1 404 ? -3.574 22.574 0.713 1.00 78.94 404 SER A CA 1
ATOM 3176 C C . SER A 1 404 ? -3.649 23.938 1.404 1.00 78.94 404 SER A C 1
ATOM 3178 O O . SER A 1 404 ? -3.441 24.054 2.611 1.00 78.94 404 SER A O 1
ATOM 3180 N N . GLU A 1 405 ? -3.951 25.007 0.666 1.00 80.81 405 GLU A N 1
ATOM 3181 C CA . GLU A 1 405 ? -4.121 26.344 1.258 1.00 80.81 405 GLU A CA 1
ATOM 3182 C C . GLU A 1 405 ? -5.253 26.430 2.289 1.00 80.81 405 GLU A C 1
ATOM 3184 O O . GLU A 1 405 ? -5.201 27.276 3.176 1.00 80.81 405 GLU A O 1
ATOM 3189 N N . ASN A 1 406 ? -6.237 25.537 2.195 1.00 86.19 406 ASN A N 1
ATOM 3190 C CA . ASN A 1 406 ? -7.419 25.493 3.048 1.00 86.19 406 ASN A CA 1
ATOM 3191 C C . ASN A 1 406 ? -7.549 24.190 3.852 1.00 86.19 406 ASN A C 1
ATOM 3193 O O . ASN A 1 406 ? -8.586 23.986 4.478 1.00 86.19 406 ASN A O 1
ATOM 3197 N N . LYS A 1 407 ? -6.541 23.302 3.827 1.00 87.56 407 LYS A N 1
ATOM 3198 C CA . LYS A 1 407 ? -6.562 22.018 4.546 1.00 87.56 407 LYS A CA 1
ATOM 3199 C C . LYS A 1 407 ? -5.300 21.780 5.359 1.00 87.56 407 LYS A C 1
ATOM 3201 O O . LYS A 1 407 ? -4.185 21.888 4.846 1.00 87.56 407 LYS A O 1
ATOM 3206 N N . LEU A 1 408 ? -5.505 21.366 6.602 1.00 88.81 408 LEU A N 1
ATOM 3207 C CA . LEU A 1 408 ? -4.466 21.010 7.559 1.00 88.81 408 LEU A CA 1
ATOM 3208 C C . LEU A 1 408 ? -4.766 19.627 8.135 1.00 88.81 408 LEU A C 1
ATOM 3210 O O . LEU A 1 408 ? -5.894 19.361 8.540 1.00 88.81 408 LEU A O 1
ATOM 3214 N N . LEU A 1 409 ? -3.766 18.757 8.189 1.00 88.62 409 LEU A N 1
ATOM 3215 C CA . LEU A 1 409 ? -3.856 17.446 8.816 1.00 88.62 409 LEU A CA 1
ATOM 3216 C C . LEU A 1 409 ? -2.991 17.439 10.075 1.00 88.62 409 LEU A C 1
ATOM 3218 O O . LEU A 1 409 ? -1.788 17.673 10.005 1.00 88.62 409 LEU A O 1
ATOM 3222 N N . ILE A 1 410 ? -3.594 17.155 11.225 1.00 89.44 410 ILE A N 1
ATOM 3223 C CA . ILE A 1 410 ? -2.879 16.990 12.495 1.00 89.44 410 ILE A CA 1
ATOM 3224 C C . ILE A 1 410 ? -2.807 15.500 12.804 1.00 89.44 410 ILE A C 1
ATOM 3226 O O . ILE A 1 410 ? -3.843 14.841 12.843 1.00 89.44 410 ILE A O 1
ATOM 3230 N N . LYS A 1 411 ? -1.604 14.976 13.041 1.00 88.06 411 LYS A N 1
ATOM 3231 C CA . LYS A 1 411 ? -1.347 13.563 13.349 1.00 88.06 411 LYS A CA 1
ATOM 3232 C C . LYS A 1 411 ? -0.825 13.427 14.772 1.00 88.06 411 LYS A C 1
ATOM 3234 O O . LYS A 1 411 ? 0.125 14.114 15.141 1.00 88.06 411 LYS A O 1
ATOM 3239 N N . ALA A 1 412 ? -1.379 12.505 15.550 1.00 86.38 412 ALA A N 1
ATOM 3240 C CA . ALA A 1 412 ? -0.921 12.266 16.913 1.00 86.38 412 ALA A CA 1
ATOM 3241 C C . ALA A 1 412 ? -1.021 10.800 17.309 1.00 86.38 412 ALA A C 1
ATOM 3243 O O . ALA A 1 412 ? -2.046 10.156 17.094 1.00 86.38 412 ALA A O 1
ATOM 3244 N N . ASN A 1 413 ? 0.044 10.282 17.913 1.00 82.62 413 ASN A N 1
ATOM 3245 C CA . ASN A 1 413 ? 0.036 8.930 18.457 1.00 82.62 413 ASN A CA 1
ATOM 3246 C C . ASN A 1 413 ? -0.831 8.894 19.715 1.00 82.62 413 ASN A C 1
ATOM 3248 O O . ASN A 1 413 ? -0.736 9.780 20.564 1.00 82.62 413 ASN A O 1
ATOM 3252 N N . ALA A 1 414 ? -1.657 7.861 19.836 1.00 74.75 414 ALA A N 1
ATOM 3253 C CA . ALA A 1 414 ? -2.411 7.617 21.052 1.00 74.75 414 ALA A CA 1
ATOM 3254 C C . ALA A 1 414 ? -1.573 6.785 22.031 1.00 74.75 414 ALA A C 1
ATOM 3256 O O . ALA A 1 414 ? -0.790 5.929 21.614 1.00 74.75 414 ALA A O 1
ATOM 3257 N N . ALA A 1 415 ? -1.742 7.017 23.333 1.00 68.06 415 ALA A N 1
ATOM 3258 C CA . ALA A 1 415 ? -1.201 6.113 24.340 1.00 68.06 415 ALA A CA 1
ATOM 3259 C C . ALA A 1 415 ? -1.997 4.795 24.334 1.00 68.06 415 ALA A C 1
ATOM 3261 O O . ALA A 1 415 ? -3.211 4.797 24.123 1.00 68.06 415 ALA A O 1
ATOM 3262 N N . ASN A 1 416 ? -1.323 3.668 24.575 1.00 62.22 416 ASN A N 1
ATOM 3263 C CA . ASN A 1 416 ? -1.965 2.351 24.573 1.00 62.22 416 ASN A CA 1
ATOM 3264 C C . ASN A 1 416 ? -3.152 2.323 25.562 1.00 62.22 416 ASN A C 1
ATOM 3266 O O . ASN A 1 416 ? -3.023 2.764 26.704 1.00 62.22 416 ASN A O 1
ATOM 3270 N N . ASN A 1 417 ? -4.291 1.779 25.122 1.00 63.75 417 ASN A N 1
ATOM 3271 C CA . ASN A 1 417 ? -5.501 1.498 25.916 1.00 63.75 417 ASN A CA 1
ATOM 3272 C C . ASN A 1 417 ? -6.362 2.696 26.364 1.00 63.75 417 ASN A C 1
ATOM 3274 O O . ASN A 1 417 ? -7.289 2.507 27.151 1.00 63.75 417 ASN A O 1
ATOM 3278 N N . SER A 1 418 ? -6.125 3.916 25.874 1.00 63.94 418 SER A N 1
ATOM 3279 C CA . SER A 1 418 ? -7.045 5.036 26.126 1.00 63.94 418 SER A CA 1
ATOM 3280 C C . SER A 1 418 ? -7.074 6.008 24.950 1.00 63.94 418 SER A C 1
ATOM 3282 O O . SER A 1 418 ? -6.030 6.437 24.468 1.00 63.94 418 SER A O 1
ATOM 3284 N N . GLY A 1 419 ? -8.272 6.345 24.471 1.00 67.38 419 GLY A N 1
ATOM 3285 C CA . GLY A 1 419 ? -8.447 7.264 23.347 1.00 67.38 419 GLY A CA 1
ATOM 3286 C C . GLY A 1 419 ? -9.335 8.444 23.701 1.00 67.38 419 GLY A C 1
ATOM 3287 O O . GLY A 1 419 ? -10.307 8.720 23.004 1.00 67.38 419 GLY A O 1
ATOM 3288 N N . ASN A 1 420 ? -9.021 9.118 24.812 1.00 84.50 420 ASN A N 1
ATOM 3289 C CA . ASN A 1 420 ? -9.520 10.470 25.028 1.00 84.50 420 ASN A CA 1
ATOM 3290 C C . ASN A 1 420 ? -8.593 11.439 24.291 1.00 84.50 420 ASN A C 1
ATOM 3292 O O . ASN A 1 420 ? -7.462 11.644 24.718 1.00 84.50 420 ASN A O 1
ATOM 3296 N N . PHE A 1 421 ? -9.056 12.011 23.189 1.00 87.12 421 PHE A N 1
ATOM 3297 C CA . PHE A 1 421 ? -8.367 13.057 22.453 1.00 87.12 421 PHE A CA 1
ATOM 3298 C C . PHE A 1 421 ? -9.095 14.374 22.678 1.00 87.12 421 PHE A C 1
ATOM 3300 O O . PHE A 1 421 ? -10.280 14.492 22.378 1.00 87.12 421 PHE A O 1
ATOM 3307 N N . ASP A 1 422 ? -8.387 15.382 23.166 1.00 89.19 422 ASP A N 1
ATOM 3308 C CA . ASP A 1 422 ? -8.900 16.740 23.304 1.00 89.19 422 ASP A CA 1
ATOM 3309 C C . ASP A 1 422 ? -8.058 17.686 22.452 1.00 89.19 422 ASP A C 1
ATOM 3311 O O . ASP A 1 422 ? -6.968 18.110 22.847 1.00 89.19 422 ASP A O 1
ATOM 3315 N N . LEU A 1 423 ? -8.558 17.966 21.249 1.00 89.56 423 LEU A N 1
ATOM 3316 C CA . LEU A 1 423 ? -7.982 18.929 20.328 1.00 89.56 423 LEU A CA 1
ATOM 3317 C C . LEU A 1 423 ? -8.582 20.305 20.608 1.00 89.56 423 LEU A C 1
ATOM 3319 O O . LEU A 1 423 ? -9.778 20.529 20.433 1.00 89.56 423 LEU A O 1
ATOM 3323 N N . GLN A 1 424 ? -7.729 21.256 20.961 1.00 90.12 424 GLN A N 1
ATOM 3324 C CA . GLN A 1 424 ? -8.089 22.660 21.096 1.00 90.12 424 GLN A CA 1
ATOM 3325 C C . GLN A 1 424 ? -7.367 23.467 20.025 1.00 90.12 424 GLN A C 1
ATOM 3327 O O . GLN A 1 424 ? -6.144 23.409 19.907 1.00 90.12 424 GLN A O 1
ATOM 3332 N N . ILE A 1 425 ? -8.136 24.238 19.266 1.00 87.19 425 ILE A N 1
ATOM 3333 C CA . ILE A 1 425 ? -7.642 25.164 18.253 1.00 87.19 425 ILE A CA 1
ATOM 3334 C C . ILE A 1 425 ? -7.975 26.563 18.740 1.00 87.19 425 ILE A C 1
ATOM 3336 O O . ILE A 1 425 ? -9.147 26.944 18.816 1.00 87.19 425 ILE A O 1
ATOM 3340 N N . LYS A 1 426 ? -6.948 27.333 19.081 1.00 86.00 426 LYS A N 1
ATOM 3341 C CA . LYS A 1 426 ? -7.102 28.731 19.461 1.00 86.00 426 LYS A CA 1
ATOM 3342 C C . LYS A 1 426 ? -7.285 29.576 18.211 1.00 86.00 426 LYS A C 1
ATOM 3344 O O . LYS A 1 426 ? -6.577 29.426 17.225 1.00 86.00 426 LYS A O 1
ATOM 3349 N N . THR A 1 427 ? -8.252 30.474 18.241 1.00 76.88 427 THR A N 1
ATOM 3350 C CA . THR A 1 427 ? -8.404 31.473 17.188 1.00 76.88 427 THR A CA 1
ATOM 3351 C C . THR A 1 427 ? -9.055 32.714 17.772 1.00 76.88 427 THR A C 1
ATOM 3353 O O . THR A 1 427 ? -9.983 32.640 18.578 1.00 76.88 427 THR A O 1
ATOM 3356 N N . ASP A 1 428 ? -8.513 33.863 17.392 1.00 67.06 428 ASP A N 1
ATOM 3357 C CA . ASP A 1 428 ? -9.039 35.197 17.668 1.00 67.06 428 ASP A CA 1
ATOM 3358 C C . ASP A 1 428 ? -10.153 35.595 16.684 1.00 67.06 428 ASP A C 1
ATOM 3360 O O . ASP A 1 428 ? -10.843 36.595 16.887 1.00 67.06 428 ASP A O 1
ATOM 3364 N N . LYS A 1 429 ? -10.350 34.798 15.627 1.00 68.00 429 LYS A N 1
ATOM 3365 C CA . LYS A 1 429 ? -11.317 35.013 14.552 1.00 68.00 429 LYS A CA 1
ATOM 3366 C C . LYS A 1 429 ? -12.455 34.003 14.637 1.00 68.00 429 LYS A C 1
ATOM 3368 O O . LYS A 1 429 ? -12.324 32.906 15.175 1.00 68.00 429 LYS A O 1
ATOM 3373 N N . THR A 1 430 ? -13.596 34.353 14.051 1.00 71.06 430 THR A N 1
ATOM 3374 C CA . THR A 1 430 ? -14.690 33.402 13.838 1.00 71.06 430 THR A CA 1
ATOM 3375 C C . THR A 1 430 ? -14.273 32.404 12.762 1.00 71.06 430 THR A C 1
ATOM 3377 O O . THR A 1 430 ? -14.486 32.639 11.575 1.00 71.06 430 THR A O 1
ATOM 3380 N N . TRP A 1 431 ? -13.632 31.309 13.168 1.00 76.44 431 TRP A N 1
ATOM 3381 C CA . TRP A 1 431 ? -13.319 30.215 12.257 1.00 76.44 431 TRP A CA 1
ATOM 3382 C C . TRP A 1 431 ? -14.606 29.524 11.794 1.00 76.44 431 TRP A C 1
ATOM 3384 O O . TRP A 1 431 ? -15.480 29.212 12.609 1.00 76.44 431 TRP A O 1
ATOM 3394 N N . GLN A 1 432 ? -14.691 29.302 10.484 1.00 80.50 432 GLN A N 1
ATOM 3395 C CA . GLN A 1 432 ? -15.744 28.555 9.808 1.00 80.50 432 GLN A CA 1
ATOM 3396 C C . GLN A 1 432 ? -15.099 27.472 8.956 1.00 80.50 432 GLN A C 1
ATOM 3398 O O . GLN A 1 432 ? -14.130 27.721 8.230 1.00 80.50 432 GLN A O 1
ATOM 3403 N N . GLY A 1 433 ? -15.646 26.269 9.025 1.00 86.44 433 GLY A N 1
ATOM 3404 C CA . GLY A 1 433 ? -15.050 25.141 8.342 1.00 86.44 433 GLY A CA 1
ATOM 3405 C C . GLY A 1 433 ? -15.553 23.808 8.847 1.00 86.44 433 GLY A C 1
ATOM 3406 O O . GLY A 1 433 ? -16.556 23.716 9.553 1.00 86.44 433 GLY A O 1
ATOM 3407 N N . ARG A 1 434 ? -14.826 22.768 8.474 1.00 88.94 434 ARG A N 1
ATOM 3408 C CA . ARG A 1 434 ? -15.114 21.384 8.797 1.00 88.94 434 ARG A CA 1
ATOM 3409 C C . ARG A 1 434 ? -13.926 20.754 9.504 1.00 88.94 434 ARG A C 1
ATOM 3411 O O . ARG A 1 434 ? -12.781 21.003 9.133 1.00 88.94 434 ARG A O 1
ATOM 3418 N N . VAL A 1 435 ? -14.199 19.918 10.499 1.00 88.31 435 VAL A N 1
ATOM 3419 C CA . VAL A 1 435 ? -13.196 19.017 11.066 1.00 88.31 435 VAL A CA 1
ATOM 3420 C C . VAL A 1 435 ? -13.671 17.583 10.943 1.00 88.31 435 VAL A C 1
ATOM 3422 O O . VAL A 1 435 ? -14.773 17.249 11.371 1.00 88.31 435 VAL A O 1
ATOM 3425 N N . GLU A 1 436 ? -12.820 16.734 10.382 1.00 90.25 436 GLU A N 1
ATOM 3426 C CA . GLU A 1 436 ? -13.012 15.291 10.362 1.00 90.25 436 GLU A CA 1
ATOM 3427 C C . GLU A 1 436 ? -12.016 14.624 11.305 1.00 90.25 436 GLU A C 1
ATOM 3429 O O . GLU A 1 436 ? -10.834 14.978 11.326 1.00 90.25 436 GLU A O 1
ATOM 3434 N N . VAL A 1 437 ? -12.483 13.625 12.052 1.00 87.38 437 VAL A N 1
ATOM 3435 C CA . VAL A 1 437 ? -11.616 12.802 12.898 1.00 87.38 437 VAL A CA 1
ATOM 3436 C C . VAL A 1 437 ? -11.548 11.398 12.336 1.00 87.38 437 VAL A C 1
ATOM 3438 O O . VAL A 1 437 ? -12.565 10.728 12.122 1.00 87.38 437 VAL A O 1
ATOM 3441 N N . TRP A 1 438 ? -10.318 10.963 12.118 1.00 87.31 438 TRP A N 1
ATOM 3442 C CA . TRP A 1 438 ? -9.980 9.652 11.609 1.00 87.31 438 TRP A CA 1
ATOM 3443 C C . TRP A 1 438 ? -9.036 8.974 12.589 1.00 87.31 438 TRP A C 1
ATOM 3445 O O . TRP A 1 438 ? -8.173 9.619 13.184 1.00 87.31 438 TRP A O 1
ATOM 3455 N N . LEU A 1 439 ? -9.188 7.667 12.745 1.00 84.25 439 LEU A N 1
ATOM 3456 C CA . LEU A 1 439 ? -8.304 6.866 13.580 1.00 84.25 439 LEU A CA 1
ATOM 3457 C C . LEU A 1 439 ? -7.669 5.808 12.689 1.00 84.25 439 LEU A C 1
ATOM 3459 O O . LEU A 1 439 ? -8.374 5.142 11.923 1.00 84.25 439 LEU A O 1
ATOM 3463 N N . SER A 1 440 ? -6.344 5.692 12.770 1.00 82.62 440 SER A N 1
ATOM 3464 C CA . SER A 1 440 ? -5.634 4.536 12.243 1.00 82.62 440 SER A CA 1
ATOM 3465 C C . SER A 1 440 ? -5.219 3.619 13.371 1.00 82.62 440 SER A C 1
ATOM 3467 O O . SER A 1 440 ? -4.673 4.081 14.376 1.00 82.62 440 SER A O 1
ATOM 3469 N N . GLU A 1 441 ? -5.371 2.327 13.157 1.00 83.56 441 GLU A N 1
ATOM 3470 C CA . GLU A 1 441 ? -5.019 1.311 14.133 1.00 83.56 441 GLU A CA 1
ATOM 3471 C C . GLU A 1 441 ? -4.239 0.179 13.502 1.00 83.56 441 GLU A C 1
ATOM 3473 O O . GLU A 1 441 ? -4.385 -0.139 12.322 1.00 83.56 441 GLU A O 1
ATOM 3478 N N . LEU A 1 442 ? -3.413 -0.425 14.343 1.00 83.81 442 LEU A N 1
ATOM 3479 C CA . LEU A 1 442 ? -2.679 -1.629 14.048 1.00 83.81 442 LEU A CA 1
ATOM 3480 C C . LEU A 1 442 ? -3.120 -2.704 15.035 1.00 83.81 442 LEU A C 1
ATOM 3482 O O . LEU A 1 442 ? -2.703 -2.680 16.197 1.00 83.81 442 LEU A O 1
ATOM 3486 N N . THR A 1 443 ? -3.952 -3.635 14.590 1.00 84.81 443 THR A N 1
ATOM 3487 C CA . THR A 1 443 ? -4.468 -4.720 15.432 1.00 84.81 443 THR A CA 1
ATOM 3488 C C . THR A 1 443 ? -3.636 -5.980 15.286 1.00 84.81 443 THR A C 1
ATOM 3490 O O . THR A 1 443 ? -3.210 -6.327 14.186 1.00 84.81 443 THR A O 1
ATOM 3493 N N . ASP A 1 444 ? -3.389 -6.656 16.405 1.00 83.81 444 ASP A N 1
ATOM 3494 C CA . ASP A 1 444 ? -2.914 -8.034 16.420 1.00 83.81 444 ASP A CA 1
ATOM 3495 C C . ASP A 1 444 ? -4.066 -8.958 16.049 1.00 83.81 444 ASP A C 1
ATOM 3497 O O . ASP A 1 444 ? -5.053 -9.066 16.777 1.00 83.81 444 ASP A O 1
ATOM 3501 N N . ALA A 1 445 ? -3.938 -9.638 14.916 1.00 77.50 445 ALA A N 1
ATOM 3502 C CA . ALA A 1 445 ? -4.858 -10.705 14.583 1.00 77.50 445 ALA A CA 1
ATOM 3503 C C . ALA A 1 445 ? -4.597 -11.900 15.507 1.00 77.50 445 ALA A C 1
ATOM 3505 O O . ALA A 1 445 ? -3.450 -12.310 15.718 1.00 77.50 445 ALA A O 1
ATOM 3506 N N . GLY A 1 446 ? -5.673 -12.483 16.037 1.00 74.81 446 GLY A N 1
ATOM 3507 C CA . GLY A 1 446 ? -5.605 -13.753 16.750 1.00 74.81 446 GLY A CA 1
ATOM 3508 C C . GLY A 1 446 ? -4.985 -14.863 15.891 1.00 74.81 446 GLY A C 1
ATOM 3509 O O . GLY A 1 446 ? -4.850 -14.752 14.670 1.00 74.81 446 GLY A O 1
ATOM 3510 N N . LYS A 1 447 ? -4.599 -15.965 16.538 1.00 80.00 447 LYS A N 1
ATOM 3511 C CA . LYS A 1 447 ? -4.099 -17.158 15.844 1.00 80.00 447 LYS A CA 1
ATOM 3512 C C . LYS A 1 447 ? -5.285 -17.971 15.323 1.00 80.00 447 LYS A C 1
ATOM 3514 O O . LYS A 1 447 ? -5.732 -18.890 16.002 1.00 80.00 447 LYS A O 1
ATOM 3519 N N . ASN A 1 448 ? -5.795 -17.612 14.148 1.00 90.50 448 ASN A N 1
ATOM 3520 C CA . ASN A 1 448 ? -6.870 -18.337 13.470 1.00 90.50 448 ASN A CA 1
ATOM 3521 C C . ASN A 1 448 ? -6.259 -19.119 12.309 1.00 90.50 448 ASN A C 1
ATOM 3523 O O . ASN A 1 448 ? -6.209 -18.660 11.168 1.00 90.50 448 ASN A O 1
ATOM 3527 N N . GLU A 1 449 ? -5.714 -20.285 12.624 1.00 93.06 449 GLU A N 1
ATOM 3528 C CA . GLU A 1 449 ? -4.921 -21.053 11.679 1.00 93.06 449 GLU A CA 1
ATOM 3529 C C . GLU A 1 449 ? -5.811 -21.913 10.784 1.00 93.06 449 GLU A C 1
ATOM 3531 O O . GLU A 1 449 ? -6.604 -22.721 11.272 1.00 93.06 449 GLU A O 1
ATOM 3536 N N . LEU A 1 450 ? -5.625 -21.789 9.472 1.00 94.00 450 LEU A N 1
ATOM 3537 C CA . LEU A 1 450 ? -6.251 -22.646 8.479 1.00 94.00 450 LEU A CA 1
ATOM 3538 C C . LEU A 1 450 ? -5.171 -23.366 7.670 1.00 94.00 450 LEU A C 1
ATOM 3540 O O . LEU A 1 450 ? -4.253 -22.742 7.140 1.00 94.00 450 LEU A O 1
ATOM 3544 N N . THR A 1 451 ? -5.282 -24.684 7.570 1.00 95.00 451 THR A N 1
ATOM 3545 C CA . THR A 1 451 ? -4.376 -25.520 6.780 1.00 95.00 451 THR A CA 1
ATOM 3546 C C . THR A 1 451 ? -5.160 -26.246 5.701 1.00 95.00 451 THR A C 1
ATOM 3548 O O . THR A 1 451 ? -6.153 -26.912 5.986 1.00 95.00 451 THR A O 1
ATOM 3551 N N . PHE A 1 452 ? -4.684 -26.149 4.465 1.00 95.12 452 PHE A N 1
ATOM 3552 C CA . PHE A 1 452 ? -5.173 -26.921 3.334 1.00 95.12 452 PHE A CA 1
ATOM 3553 C C . PHE A 1 452 ? -4.202 -28.050 3.028 1.00 95.12 452 PHE A C 1
ATOM 3555 O O . PHE A 1 452 ? -3.023 -27.802 2.770 1.00 95.12 452 PHE A O 1
ATOM 3562 N N . GLU A 1 453 ? -4.705 -29.276 2.983 1.00 95.25 453 GLU A N 1
ATOM 3563 C CA . GLU A 1 453 ? -4.021 -30.359 2.289 1.00 95.25 453 GLU A CA 1
ATOM 3564 C C . GLU A 1 453 ? -4.401 -30.278 0.811 1.00 95.25 453 GLU A C 1
ATOM 3566 O O . GLU A 1 453 ? -5.563 -30.441 0.441 1.00 95.25 453 GLU A O 1
ATOM 3571 N N . CYS A 1 454 ? -3.433 -29.980 -0.039 1.00 94.12 454 CYS A N 1
ATOM 3572 C CA . CYS A 1 454 ? -3.639 -29.710 -1.453 1.00 94.12 454 CYS A CA 1
ATOM 3573 C C . CYS A 1 454 ? -3.410 -30.974 -2.286 1.00 94.12 454 CYS A C 1
ATOM 3575 O O . CYS A 1 454 ? -2.590 -31.829 -1.950 1.00 94.12 454 CYS A O 1
ATOM 3577 N N . ALA A 1 455 ? -4.098 -31.065 -3.424 1.00 93.38 455 ALA A N 1
ATOM 3578 C CA . ALA A 1 455 ? -3.940 -32.173 -4.365 1.00 93.38 455 ALA A CA 1
ATOM 3579 C C . ALA A 1 455 ? -2.537 -32.227 -5.005 1.00 93.38 455 ALA A C 1
ATOM 3581 O O . ALA A 1 455 ? -2.109 -33.268 -5.498 1.00 93.38 455 ALA A O 1
ATOM 3582 N N . GLN A 1 456 ? -1.812 -31.106 -4.995 1.00 91.06 456 GLN A N 1
ATOM 3583 C CA . GLN A 1 456 ? -0.469 -30.965 -5.550 1.00 91.06 456 GLN A CA 1
ATOM 3584 C C . GLN A 1 456 ? 0.395 -30.047 -4.681 1.00 91.06 456 GLN A C 1
ATOM 3586 O O . GLN A 1 456 ? -0.118 -29.297 -3.850 1.00 91.06 456 GLN A O 1
ATOM 3591 N N . VAL A 1 457 ? 1.709 -30.073 -4.921 1.00 90.06 457 VAL A N 1
ATOM 3592 C CA . VAL A 1 457 ? 2.664 -29.187 -4.245 1.00 90.06 457 VAL A CA 1
ATOM 3593 C C . VAL A 1 457 ? 2.338 -27.734 -4.579 1.00 90.06 457 VAL A C 1
ATOM 3595 O O . VAL A 1 457 ? 2.337 -27.338 -5.749 1.00 90.06 457 VAL A O 1
ATOM 3598 N N . VAL A 1 458 ? 2.104 -26.929 -3.544 1.00 86.19 458 VAL A N 1
ATOM 3599 C CA . VAL A 1 458 ? 1.778 -25.510 -3.694 1.00 86.19 458 VAL A CA 1
ATOM 3600 C C . VAL A 1 458 ? 3.050 -24.679 -3.631 1.00 86.19 458 VAL A C 1
ATOM 3602 O O . VAL A 1 458 ? 3.818 -24.744 -2.673 1.00 86.19 458 VAL A O 1
ATOM 3605 N N . LYS A 1 459 ? 3.249 -23.836 -4.645 1.00 82.94 459 LYS A N 1
ATOM 3606 C CA . LYS A 1 459 ? 4.265 -22.785 -4.625 1.00 82.94 459 LYS A CA 1
ATOM 3607 C C . LYS A 1 459 ? 3.576 -21.432 -4.614 1.00 82.94 459 LYS A C 1
ATOM 3609 O O . LYS A 1 459 ? 2.998 -21.021 -5.617 1.00 82.94 459 LYS A O 1
ATOM 3614 N N . GLU A 1 460 ? 3.651 -20.746 -3.482 1.00 78.94 460 GLU A N 1
ATOM 3615 C CA . GLU A 1 460 ? 3.102 -19.400 -3.365 1.00 78.94 460 GLU A CA 1
ATOM 3616 C C . GLU A 1 460 ? 3.965 -18.379 -4.121 1.00 78.94 460 GLU A C 1
ATOM 3618 O O . GLU A 1 460 ? 5.201 -18.487 -4.127 1.00 78.94 460 GLU A O 1
ATOM 3623 N N . PRO A 1 461 ? 3.343 -17.374 -4.764 1.00 74.50 461 PRO A N 1
ATOM 3624 C CA . PRO A 1 461 ? 4.084 -16.268 -5.324 1.00 74.50 461 PRO A CA 1
ATOM 3625 C C . PRO A 1 461 ? 4.738 -15.481 -4.188 1.00 74.50 461 PRO A C 1
ATOM 3627 O O . PRO A 1 461 ? 4.199 -15.330 -3.089 1.00 74.50 461 PRO A O 1
ATOM 3630 N N . ARG A 1 462 ? 5.938 -14.968 -4.457 1.00 75.94 462 ARG A N 1
ATOM 3631 C CA . ARG A 1 462 ? 6.653 -14.142 -3.489 1.00 75.94 462 ARG A CA 1
ATOM 3632 C C . ARG A 1 462 ? 5.903 -12.824 -3.297 1.00 75.94 462 ARG A C 1
ATOM 3634 O O . ARG A 1 462 ? 5.711 -12.079 -4.254 1.00 75.94 462 ARG A O 1
ATOM 3641 N N . MET A 1 463 ? 5.535 -12.541 -2.055 1.00 81.56 463 MET A N 1
ATOM 3642 C CA . MET A 1 463 ? 4.855 -11.311 -1.656 1.00 81.56 463 MET A CA 1
ATOM 3643 C C . MET A 1 463 ? 5.863 -10.201 -1.346 1.00 81.56 463 MET A C 1
ATOM 3645 O O . MET A 1 463 ? 7.034 -10.468 -1.052 1.00 81.56 463 MET A O 1
ATOM 3649 N N . LEU A 1 464 ? 5.401 -8.951 -1.399 1.00 84.69 464 LEU A N 1
ATOM 3650 C CA . LEU A 1 464 ? 6.173 -7.828 -0.880 1.00 84.69 464 LEU A CA 1
ATOM 3651 C C . LEU A 1 464 ? 6.294 -7.899 0.653 1.00 84.69 464 LEU A C 1
ATOM 3653 O O . LEU A 1 464 ? 5.404 -8.451 1.307 1.00 84.69 464 LEU A O 1
ATOM 3657 N N . PRO A 1 465 ? 7.351 -7.311 1.240 1.00 85.50 465 PRO A N 1
ATOM 3658 C CA . PRO A 1 465 ? 7.487 -7.204 2.679 1.00 85.50 465 PRO A CA 1
ATOM 3659 C C . PRO A 1 465 ? 6.344 -6.353 3.228 1.00 85.50 465 PRO A C 1
ATOM 3661 O O . PRO A 1 465 ? 6.020 -5.289 2.689 1.00 85.50 465 PRO A O 1
ATOM 3664 N N . LYS A 1 466 ? 5.704 -6.827 4.292 1.00 81.62 466 LYS A N 1
ATOM 3665 C CA . LYS A 1 466 ? 4.514 -6.170 4.830 1.00 81.62 466 LYS A CA 1
ATOM 3666 C C . LYS A 1 466 ? 4.912 -4.897 5.576 1.00 81.62 466 LYS A C 1
ATOM 3668 O O . LYS A 1 466 ? 5.778 -4.968 6.447 1.00 81.62 466 LYS A O 1
ATOM 3673 N N . PRO A 1 467 ? 4.245 -3.759 5.323 1.00 74.06 467 PRO A N 1
ATOM 3674 C CA . PRO A 1 467 ? 4.591 -2.484 5.955 1.00 74.06 467 PRO A CA 1
ATOM 3675 C C . PRO A 1 467 ? 4.302 -2.477 7.462 1.00 74.06 467 PRO A C 1
ATOM 3677 O O . PRO A 1 467 ? 4.834 -1.656 8.201 1.00 74.06 467 PRO A O 1
ATOM 3680 N N . PHE A 1 468 ? 3.466 -3.409 7.916 1.00 73.88 468 PHE A N 1
ATOM 3681 C CA . PHE A 1 468 ? 2.898 -3.444 9.255 1.00 73.88 468 PHE A CA 1
ATOM 3682 C C . PHE A 1 468 ? 3.400 -4.617 10.109 1.00 73.88 468 PHE A C 1
ATOM 3684 O O . PHE A 1 468 ? 3.035 -4.717 11.277 1.00 73.88 468 PHE A O 1
ATOM 3691 N N . GLY A 1 469 ? 4.263 -5.477 9.559 1.00 75.44 469 GLY A N 1
ATOM 3692 C CA . GLY A 1 469 ? 4.669 -6.734 10.190 1.00 75.44 469 GLY A CA 1
ATOM 3693 C C . GLY A 1 469 ? 3.666 -7.871 9.965 1.00 75.44 469 GLY A C 1
ATOM 3694 O O . GLY A 1 469 ? 2.649 -7.704 9.296 1.00 75.44 469 GLY A O 1
ATOM 3695 N N . ASN A 1 470 ? 3.993 -9.058 10.480 1.00 78.62 470 ASN A N 1
ATOM 3696 C CA . ASN A 1 470 ? 3.143 -10.243 10.358 1.00 78.62 470 ASN A CA 1
ATOM 3697 C C . ASN A 1 470 ? 2.009 -10.234 11.383 1.00 78.62 470 ASN A C 1
ATOM 3699 O O . ASN A 1 470 ? 2.196 -9.805 12.518 1.00 78.62 470 ASN A O 1
ATOM 3703 N N . SER A 1 471 ? 0.871 -10.791 10.980 1.00 80.06 471 SER A N 1
ATOM 3704 C CA . SER A 1 471 ? -0.352 -10.952 11.770 1.00 80.06 471 SER A CA 1
ATOM 3705 C C . SER A 1 471 ? -0.897 -9.632 12.297 1.00 80.06 471 SER A C 1
ATOM 3707 O O . SER A 1 471 ? -1.511 -9.580 13.359 1.00 80.06 471 SER A O 1
ATOM 3709 N N . LYS A 1 472 ? -0.678 -8.563 11.529 1.00 82.44 472 LYS A N 1
ATOM 3710 C CA . LYS A 1 472 ? -1.188 -7.236 11.832 1.00 82.44 472 LYS A CA 1
ATOM 3711 C C . LYS A 1 472 ? -2.163 -6.776 10.761 1.00 82.44 472 LYS A C 1
ATOM 3713 O O . LYS A 1 472 ? -1.890 -6.910 9.568 1.00 82.44 472 LYS A O 1
ATOM 3718 N N . LEU A 1 473 ? -3.266 -6.172 11.187 1.00 83.12 473 LEU A N 1
ATOM 3719 C CA . LEU A 1 473 ? -4.182 -5.466 10.298 1.00 83.12 473 LEU A CA 1
ATOM 3720 C C . LEU A 1 473 ? -4.078 -3.969 10.539 1.00 83.12 473 LEU A C 1
ATOM 3722 O O . LEU A 1 473 ? -4.128 -3.504 11.676 1.00 83.12 473 LEU A O 1
ATOM 3726 N N . PHE A 1 474 ? -3.934 -3.226 9.447 1.00 82.69 474 PHE A N 1
ATOM 3727 C CA . PHE A 1 474 ? -4.046 -1.780 9.463 1.00 82.69 474 PHE A CA 1
ATOM 3728 C C . PHE A 1 474 ? -5.446 -1.386 9.017 1.00 82.69 474 PHE A C 1
ATOM 3730 O O . PHE A 1 474 ? -5.856 -1.737 7.909 1.00 82.69 474 PHE A O 1
ATOM 3737 N N . ASN A 1 475 ? -6.141 -0.616 9.844 1.00 79.69 475 ASN A N 1
ATOM 3738 C CA . ASN A 1 475 ? -7.379 0.037 9.444 1.00 79.69 475 ASN A CA 1
ATOM 3739 C C . ASN A 1 475 ? -7.215 1.545 9.600 1.00 79.69 475 ASN A C 1
ATOM 3741 O O . ASN A 1 475 ? -6.638 2.011 10.579 1.00 79.69 475 ASN A O 1
ATOM 3745 N N . LEU A 1 476 ? -7.763 2.305 8.656 1.00 82.75 476 LEU A N 1
ATOM 3746 C CA . LEU A 1 476 ? -7.918 3.753 8.746 1.00 82.75 476 LEU A CA 1
ATOM 3747 C C . LEU A 1 476 ? -9.378 4.077 8.449 1.00 82.75 476 LEU A C 1
ATOM 3749 O O . LEU A 1 476 ? -9.859 3.808 7.349 1.00 82.75 476 LEU A O 1
ATOM 3753 N N . LYS A 1 477 ? -10.090 4.649 9.420 1.00 81.38 477 LYS A N 1
ATOM 3754 C CA . LYS A 1 477 ? -11.531 4.895 9.295 1.00 81.38 477 LYS A CA 1
ATOM 3755 C C . LYS A 1 477 ? -11.900 6.292 9.775 1.00 81.38 477 LYS A C 1
ATOM 3757 O O . LYS A 1 477 ? -11.344 6.790 10.755 1.00 81.38 477 LYS A O 1
ATOM 3762 N N . LYS A 1 478 ? -12.847 6.918 9.066 1.00 84.81 478 LYS A N 1
ATOM 3763 C CA . LYS A 1 478 ? -13.496 8.156 9.505 1.00 84.81 478 LYS A CA 1
ATOM 3764 C C . LYS A 1 478 ? -14.509 7.814 10.575 1.00 84.81 478 LYS A C 1
ATOM 3766 O O . LYS A 1 478 ? -15.355 6.945 10.365 1.00 84.81 478 LYS A O 1
ATOM 3771 N N . TYR A 1 479 ? -14.449 8.538 11.676 1.00 83.38 479 TYR A N 1
ATOM 3772 C CA . TYR A 1 479 ? -15.347 8.324 12.798 1.00 83.38 479 TYR A CA 1
ATOM 3773 C C . TYR A 1 479 ? -16.217 9.534 13.113 1.00 83.38 479 TYR A C 1
ATOM 3775 O O . TYR A 1 479 ? -17.281 9.374 13.707 1.00 83.38 479 TYR A O 1
ATOM 3783 N N . TYR A 1 480 ? -15.795 10.731 12.706 1.00 83.19 480 TYR A N 1
ATOM 3784 C CA . TYR A 1 480 ? -16.528 11.951 13.003 1.00 83.19 480 TYR A CA 1
ATOM 3785 C C . TYR A 1 480 ? -16.327 13.026 11.950 1.00 83.19 480 TYR A C 1
ATOM 3787 O O . TYR A 1 480 ? -15.274 13.103 11.318 1.00 83.19 480 TYR A O 1
ATOM 3795 N N . GLU A 1 481 ? -17.340 13.871 11.819 1.00 86.38 481 GLU A N 1
ATOM 3796 C CA . GLU A 1 481 ? -17.347 15.061 10.985 1.00 86.38 481 GLU A CA 1
ATOM 3797 C C . GLU A 1 481 ? -18.193 16.130 11.684 1.00 86.38 481 GLU A C 1
ATOM 3799 O O . GLU A 1 481 ? -19.332 15.870 12.075 1.00 86.38 481 GLU A O 1
ATOM 3804 N N . ALA A 1 482 ? -17.625 17.321 11.860 1.00 85.12 482 ALA A N 1
ATOM 3805 C CA . ALA A 1 482 ? -18.313 18.491 12.390 1.00 85.12 482 ALA A CA 1
ATOM 3806 C C . ALA A 1 482 ? -18.122 19.682 11.462 1.00 85.12 482 ALA A C 1
ATOM 3808 O O . ALA A 1 482 ? -16.996 20.002 11.079 1.00 85.12 482 ALA A O 1
ATOM 3809 N N . GLU A 1 483 ? -19.216 20.373 11.167 1.00 85.94 483 GLU A N 1
ATOM 3810 C CA . GLU A 1 483 ? -19.202 21.657 10.479 1.00 85.94 483 GLU A CA 1
ATOM 3811 C C . GLU A 1 483 ? -19.464 22.790 11.470 1.00 85.94 483 GLU A C 1
ATOM 3813 O O . GLU A 1 483 ? -20.395 22.742 12.275 1.00 85.94 483 GLU A O 1
ATOM 3818 N N . PHE A 1 484 ? -18.661 23.842 11.375 1.00 81.56 484 PHE A N 1
ATOM 3819 C CA . PHE A 1 484 ? -18.767 25.043 12.184 1.00 81.56 484 PHE A CA 1
ATOM 3820 C C . PHE A 1 484 ? -19.110 26.209 11.265 1.00 81.56 484 PHE A C 1
ATOM 3822 O O . PHE A 1 484 ? -18.357 26.533 10.343 1.00 81.56 484 PHE A O 1
ATOM 3829 N N . LYS A 1 485 ? -20.264 26.820 11.532 1.00 77.50 485 LYS A N 1
ATOM 3830 C CA . LYS A 1 485 ? -20.787 27.984 10.814 1.00 77.50 485 LYS A CA 1
ATOM 3831 C C . LYS A 1 485 ? -20.597 29.272 11.618 1.00 77.50 485 LYS A C 1
ATOM 3833 O O . LYS A 1 485 ? -20.437 29.231 12.868 1.00 77.50 485 LYS A O 1
#

Secondary structure (DSSP, 8-state):
------EEEEEETHHHHS-TTHHHHHHHHHHHTTEEEEEEE------GGG--HHHHHHHHHHHHHHHHHHHHHHHH-TT-EEEE-TT---GGGGGT-SEEE----TT---S-GGGEEEEEE-SSS-HHHHHHHHHHHHHTT-SEEEEE--GGGS-HHHHHHHHHHHHHHHHSPP--TT-EEE----TTS---EEE-TTSSEEEEEEE--SSS-EEEEEETGGGT--S-S-EEEEEEESSEEE-S--B-TTPEEEEEE-TT-EEEEEEEEGGG--S--EEEEEEEEEEEETTEEEEEEEEEEEEEEES-GGGEEEEEETTEEE-TT----------SEEEEEEEEEEETTEEEEEEEEEEPTTEEEEEEEEEEEEPTT---PPPGGGEEEEETTEE--EEEEEEETTEEEEEEEPPTT-EEEEEEEE-SS---EEEEEEEEEEEE----EEEEEESS---PPPPPPPTT-TTEEEEEEEEEEEEE-

Foldseek 3Di:
DDDDDFAEDEDELVQLVPDPCVLVVVLCVCLVRVHQEYEYEHLDDCDPVNPDPVNVVSSVVSVVSLQVSLVSNCVSPVRHAYEYADDDPDPVCVVRHQAYHYPDDVVDPPDDLLRYDDAQDPVDDDLLLNVLVLQLCLVQLHNDYHYDDDPVVDDPVSVVQVVQSVVSSVPDDRRDSQKDWQDDDFPPFPFTFIARPPDQKGKGKGWGQFQAKDKDKAQLVSNVDDDFAFKWKWWQPLWTAIAPDTDTNGGIDMDMDHGRHMIMMMIHGPVVDLDWHKHQFTWAFPDFDWQKTKIFTQAGNFFIATPNCQFFPWKAKPNHTDDNRDGDPPRDPPPQWDPWDWDWDQDPFGIKIKTWTFGDLQFPWKKKKKKWFFDPPPQDDFDPVQKWKDAVNHTFDWDWDDPDSGIIMIMTIHDPGTGTIMIGGGDPDQTWTKMWMKMKTKGQGDRGMMMTRTPGRDDDDDGRRHSRDPRIDIDIDIDDMDGGD

Radius of gyration: 26.21 Å; chains: 1; bounding box: 60×71×56 Å